Protein AF-A0AA36CEN3-F1 (afdb_monomer_lite)

Foldseek 3Di:
DD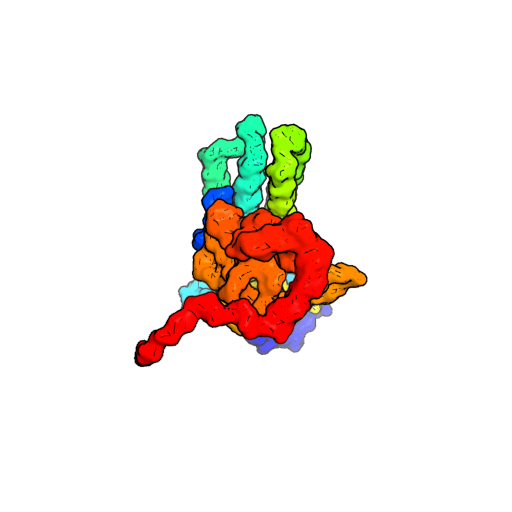DPPPADPLVDDPPPVVVVVLLVVLVVLLVVLLVLLVVLLVLLVPLPDPVCVVLSVLVSQLSVLLNVLLCLLSAVQVWAADPPFGKTFGPHPVVVVVDALLNSVLVNQLSVQLNLLSLLLSLLVLLLVLDDPPDPSNDDPVRNVVSSVCSNCVSCVLSVVLSCVFVVPPDDCPPDPSSPVVPPPRRIDTTDLVSVVSVLVSVVVSLVVSCCSNVVSLVSSVVSLVVCVVVDDPVVSVVSVLVSVLSCVLVVQLSCLLVQLSVVSVVCNVVVRPVPSVVNSVSSSSSSCSSSVSSVSVQCSDPSNVVVVVVVVCVVPVVCLPPQPQPPPVPDPDAQLDDWRKDRWADDPCPPLAAIWIFTPADFLAQQADPRRGGDDLCRDNVNHDNPQDPVNVVVVVVVCSRDGALPNGPHNVLSVVCVVDVVVSSVCGNVCRVCVPPPPPDDDDDDDD

Radius of gyration: 32.95 Å; chains: 1; bounding box: 64×77×94 Å

InterPro domains:
  IPR000608 Ubiquitin-conjugating (UBC), catalytic core domain [PF00179] (334-430)
  IPR000608 Ubiquitin-conjugating (UBC), catalytic core domain [PS50127] (292-439)
  IPR016135 Ubiquitin-conjugating enzyme/RWD-like [G3DSA:3.10.110.10] (309-437)
  IPR016135 Ubiquitin-conjugating enzyme/RWD-like [SSF54495] (343-434)
  IPR019422 7TM GPCR, serpentine receptor class h (Srh) [PF10318] (18-310)

pLDDT: mean 75.6, std 17.39, range [25.17, 95.94]

Organism: NCBI:txid96644

Structure (mmCIF, N/CA/C/O backbone):
data_AF-A0AA36CEN3-F1
#
_entry.id   AF-A0AA36CEN3-F1
#
loop_
_atom_site.group_PDB
_atom_site.id
_atom_site.type_symbol
_atom_site.label_atom_id
_atom_site.label_alt_id
_atom_site.label_comp_id
_atom_site.label_asym_id
_atom_site.label_entity_id
_atom_site.label_seq_id
_atom_site.pdbx_PDB_ins_code
_atom_site.Cartn_x
_atom_site.Cartn_y
_atom_site.Cartn_z
_atom_site.occupancy
_atom_site.B_iso_or_equiv
_atom_site.auth_seq_id
_atom_site.auth_comp_id
_atom_site.auth_asym_id
_atom_site.auth_atom_id
_atom_site.pdbx_PDB_model_num
ATOM 1 N N . MET A 1 1 ? 31.595 18.892 -24.403 1.00 33.47 1 MET A N 1
ATOM 2 C CA . MET A 1 1 ? 32.196 17.672 -24.980 1.00 33.47 1 MET A CA 1
ATOM 3 C C . MET A 1 1 ? 33.551 17.495 -24.324 1.00 33.47 1 MET A C 1
ATOM 5 O O . MET A 1 1 ? 34.504 18.131 -24.738 1.00 33.47 1 MET A O 1
ATOM 9 N N . SER A 1 2 ? 33.604 16.735 -23.237 1.00 27.00 2 SER A N 1
ATOM 10 C CA . SER A 1 2 ? 34.842 16.333 -22.568 1.00 27.00 2 SER A CA 1
ATOM 11 C C . SER A 1 2 ? 34.700 14.847 -22.271 1.00 27.00 2 SER A C 1
ATOM 13 O O . SER A 1 2 ? 33.670 14.415 -21.754 1.00 27.00 2 SER A O 1
ATOM 15 N N . ASP A 1 3 ? 35.695 14.106 -22.728 1.00 30.52 3 ASP A N 1
ATOM 16 C CA . ASP A 1 3 ? 35.814 12.659 -22.839 1.00 30.52 3 ASP A CA 1
ATOM 17 C C . ASP A 1 3 ? 35.112 11.812 -21.763 1.00 30.52 3 ASP A C 1
ATOM 19 O O . ASP A 1 3 ? 35.523 11.733 -20.608 1.00 30.52 3 ASP A O 1
ATOM 23 N N . PHE A 1 4 ? 34.079 11.083 -22.201 1.00 34.22 4 PHE A N 1
ATOM 24 C CA . PHE A 1 4 ? 33.414 9.997 -21.462 1.00 34.22 4 PHE A CA 1
ATOM 25 C C . PHE A 1 4 ? 34.224 8.682 -21.466 1.00 34.22 4 PHE A C 1
ATOM 27 O O . PHE A 1 4 ? 33.753 7.662 -20.966 1.00 34.22 4 PHE A O 1
ATOM 34 N N . SER A 1 5 ? 35.428 8.679 -22.045 1.00 29.22 5 SER A N 1
ATOM 35 C CA . SER A 1 5 ? 36.250 7.481 -22.255 1.00 29.22 5 SER A CA 1
ATOM 36 C C . SER A 1 5 ? 37.007 7.009 -21.010 1.00 29.22 5 SER A C 1
ATOM 38 O O . SER A 1 5 ? 37.522 5.897 -21.022 1.00 29.22 5 SER A O 1
ATOM 40 N N . PHE A 1 6 ? 37.055 7.799 -19.928 1.00 30.36 6 PHE A N 1
ATOM 41 C CA . PHE A 1 6 ? 37.910 7.493 -18.770 1.00 30.36 6 PHE A CA 1
ATOM 42 C C . PHE A 1 6 ? 37.199 6.837 -17.570 1.00 30.36 6 PHE A C 1
ATOM 44 O O . PHE A 1 6 ? 37.867 6.370 -16.654 1.00 30.36 6 PHE A O 1
ATOM 51 N N . PHE A 1 7 ? 35.861 6.766 -17.555 1.00 33.72 7 PHE A N 1
ATOM 52 C CA . PHE A 1 7 ? 35.100 6.237 -16.402 1.00 33.72 7 PHE A CA 1
ATOM 53 C C . PHE A 1 7 ? 34.253 4.993 -16.686 1.00 33.72 7 PHE A C 1
ATOM 55 O O . PHE A 1 7 ? 33.659 4.435 -15.764 1.00 33.72 7 PHE A O 1
ATOM 62 N N . VAL A 1 8 ? 34.207 4.528 -17.934 1.00 39.91 8 VAL A N 1
ATOM 63 C CA . VAL A 1 8 ? 33.538 3.274 -18.285 1.00 39.91 8 VAL A CA 1
ATOM 64 C C . VAL A 1 8 ? 34.618 2.296 -18.713 1.00 39.91 8 VAL A C 1
ATOM 66 O O . VAL A 1 8 ? 35.022 2.275 -19.873 1.00 39.91 8 VAL A O 1
ATOM 69 N N . ASP A 1 9 ? 35.109 1.507 -17.759 1.00 34.28 9 ASP A N 1
ATOM 70 C CA . ASP A 1 9 ? 35.864 0.299 -18.075 1.00 34.28 9 ASP A CA 1
ATOM 71 C C . ASP A 1 9 ? 34.932 -0.640 -18.858 1.00 34.28 9 ASP A C 1
ATOM 73 O O . ASP A 1 9 ? 34.107 -1.361 -18.301 1.00 34.28 9 ASP A O 1
ATOM 77 N N . THR A 1 10 ? 35.009 -0.535 -20.183 1.00 39.84 10 THR A N 1
ATOM 78 C CA . THR A 1 10 ? 34.204 -1.282 -21.158 1.00 39.84 10 THR A CA 1
ATOM 79 C C . THR A 1 10 ? 34.644 -2.743 -21.280 1.00 39.84 10 THR A C 1
ATOM 81 O O . THR A 1 10 ? 34.032 -3.489 -22.038 1.00 39.84 10 THR A O 1
ATOM 84 N N . SER A 1 11 ? 35.685 -3.156 -20.543 1.00 32.50 11 SER A N 1
ATOM 85 C CA . SER A 1 11 ? 36.233 -4.516 -20.575 1.00 32.50 11 SER A CA 1
ATOM 86 C C . SER A 1 11 ? 35.592 -5.472 -19.567 1.00 32.50 11 SER A C 1
ATOM 88 O O . SER A 1 11 ? 35.728 -6.687 -19.702 1.00 32.50 11 SER A O 1
ATOM 90 N N . ARG A 1 12 ? 34.855 -4.957 -18.574 1.00 39.56 12 ARG A N 1
ATOM 91 C CA . ARG A 1 12 ? 34.030 -5.804 -17.712 1.00 39.56 12 ARG A CA 1
ATOM 92 C C . ARG A 1 12 ? 32.726 -6.102 -18.432 1.00 39.56 12 ARG A C 1
ATOM 94 O O . ARG A 1 12 ? 31.812 -5.278 -18.427 1.00 39.56 12 ARG A O 1
ATOM 101 N N . GLU A 1 13 ? 32.649 -7.285 -19.037 1.00 40.41 13 GLU A N 1
ATOM 102 C CA . GLU A 1 13 ? 31.370 -7.919 -19.354 1.00 40.41 13 GLU A CA 1
ATOM 103 C C . GLU A 1 13 ? 30.464 -7.760 -18.130 1.00 40.41 13 GLU A C 1
ATOM 105 O O . GLU A 1 13 ? 30.827 -8.167 -17.024 1.00 40.41 13 GLU A O 1
ATOM 110 N N . ILE A 1 14 ? 29.319 -7.092 -18.297 1.00 47.69 14 ILE A N 1
ATOM 111 C CA . ILE A 1 14 ? 28.297 -7.071 -17.255 1.00 47.69 14 ILE A CA 1
ATOM 112 C C . ILE A 1 14 ? 27.886 -8.534 -17.114 1.00 47.69 14 ILE A C 1
ATOM 114 O O . ILE A 1 14 ? 27.324 -9.072 -18.071 1.00 47.69 14 ILE A O 1
ATOM 118 N N . PRO A 1 15 ? 28.186 -9.211 -15.992 1.00 42.22 15 PRO A N 1
ATOM 119 C CA . PRO A 1 15 ? 27.912 -10.625 -15.903 1.00 42.22 15 PRO A CA 1
ATOM 120 C C . PRO A 1 15 ? 26.395 -10.774 -15.828 1.00 42.22 15 PRO A C 1
ATOM 122 O O . PRO A 1 15 ? 25.764 -10.490 -14.807 1.00 42.22 15 PRO A O 1
ATOM 125 N N . LEU A 1 16 ? 25.798 -11.174 -16.949 1.00 47.75 16 LEU A N 1
ATOM 126 C CA . LEU A 1 16 ? 24.389 -11.549 -17.041 1.00 47.75 16 LEU A CA 1
ATOM 127 C C . LEU A 1 16 ? 24.075 -12.673 -16.033 1.00 47.75 16 LEU A C 1
ATOM 129 O O . LEU A 1 16 ? 22.982 -12.701 -15.467 1.00 47.75 16 LEU A O 1
ATOM 133 N N . ASP A 1 17 ? 25.068 -13.508 -15.711 1.00 43.34 17 ASP A N 1
ATOM 134 C CA . ASP A 1 17 ? 24.958 -14.633 -14.779 1.00 43.34 17 ASP A CA 1
ATOM 135 C C . ASP A 1 17 ? 24.689 -14.226 -13.323 1.00 43.34 17 ASP A C 1
ATOM 137 O O . ASP A 1 17 ? 23.867 -14.865 -12.666 1.00 43.34 17 ASP A O 1
ATOM 141 N N . THR A 1 18 ? 25.272 -13.134 -12.807 1.00 48.06 18 THR A N 1
ATOM 142 C CA . THR A 1 18 ? 25.023 -12.684 -11.418 1.00 48.06 18 THR A CA 1
ATOM 143 C C . THR A 1 18 ? 23.577 -12.217 -11.209 1.00 48.06 18 THR A C 1
ATOM 145 O O . THR A 1 18 ? 23.069 -12.222 -10.088 1.00 48.06 18 THR A O 1
ATOM 148 N N . ASN A 1 19 ? 22.888 -11.845 -12.292 1.00 54.88 19 ASN A N 1
ATOM 149 C CA . ASN A 1 19 ? 21.516 -11.339 -12.258 1.00 54.88 19 ASN A CA 1
ATOM 150 C C . ASN A 1 19 ? 20.460 -12.443 -12.409 1.00 54.88 19 ASN A C 1
ATOM 152 O O . ASN A 1 19 ? 19.323 -12.237 -11.993 1.00 54.88 19 ASN A O 1
ATOM 156 N N . SER A 1 20 ? 20.832 -13.633 -12.898 1.00 62.09 20 SER A N 1
ATOM 157 C CA . SER A 1 20 ? 19.944 -14.809 -12.911 1.00 62.09 20 SER A CA 1
ATOM 158 C C . SER A 1 20 ? 19.528 -15.230 -11.492 1.00 62.09 20 SER A C 1
ATOM 160 O O . SER A 1 20 ? 18.354 -15.506 -11.228 1.00 62.09 20 SER A O 1
ATOM 162 N N . GLY A 1 21 ? 20.475 -15.184 -10.548 1.00 72.25 21 GLY A N 1
ATOM 163 C CA . GLY A 1 21 ? 20.222 -15.439 -9.133 1.00 72.25 21 GLY A CA 1
ATOM 164 C C . GLY A 1 21 ? 19.334 -14.369 -8.498 1.00 72.25 21 GLY A C 1
ATOM 165 O O . GLY A 1 21 ? 18.399 -14.706 -7.780 1.00 72.25 21 GLY A O 1
ATOM 166 N N . MET A 1 22 ? 19.570 -13.088 -8.799 1.00 73.94 22 MET A N 1
ATOM 167 C CA . MET A 1 22 ? 18.757 -11.991 -8.259 1.00 73.94 22 MET A CA 1
ATOM 168 C C . MET A 1 22 ? 17.319 -12.020 -8.789 1.00 73.94 22 MET A C 1
ATOM 170 O O . MET A 1 22 ? 16.385 -11.872 -8.008 1.00 73.94 22 MET A O 1
ATOM 174 N N . PHE A 1 23 ? 17.129 -12.283 -10.084 1.00 78.12 23 PHE A N 1
ATOM 175 C CA . PHE A 1 23 ? 15.801 -12.469 -10.667 1.00 78.12 23 PHE A CA 1
ATOM 176 C C . PHE A 1 23 ? 15.058 -13.635 -10.000 1.00 78.12 23 PHE A C 1
ATOM 178 O O . PHE A 1 23 ? 13.926 -13.471 -9.556 1.00 78.12 23 PHE A O 1
ATOM 185 N N . SER A 1 24 ? 15.736 -14.772 -9.807 1.00 82.88 24 SER A N 1
ATOM 186 C CA . SER A 1 24 ? 15.166 -15.916 -9.082 1.00 82.88 24 SER A CA 1
ATOM 187 C C . SER A 1 24 ? 14.766 -15.544 -7.646 1.00 82.88 24 SER A C 1
ATOM 189 O O . SER A 1 24 ? 13.702 -15.934 -7.170 1.00 82.88 24 SER A O 1
ATOM 191 N N . VAL A 1 25 ? 15.594 -14.763 -6.940 1.00 85.88 25 VAL A N 1
ATOM 192 C CA . VAL A 1 25 ? 15.273 -14.257 -5.592 1.00 85.88 25 VAL A CA 1
ATOM 193 C C . VAL A 1 25 ? 14.034 -13.364 -5.623 1.00 85.88 25 VAL A C 1
ATOM 195 O O . VAL A 1 25 ? 13.157 -13.524 -4.777 1.00 85.88 25 VAL A O 1
ATOM 198 N N . MET A 1 26 ? 13.932 -12.455 -6.590 1.00 85.31 26 MET A N 1
ATOM 199 C CA . MET A 1 26 ? 12.775 -11.573 -6.745 1.00 85.31 26 MET A CA 1
ATOM 200 C C . MET A 1 26 ? 11.485 -12.338 -7.041 1.00 85.31 26 MET A C 1
ATOM 202 O O . MET A 1 26 ? 10.449 -12.015 -6.460 1.00 85.31 26 MET A O 1
ATOM 206 N N . GLU A 1 27 ? 11.535 -13.387 -7.863 1.00 87.31 27 GLU A N 1
ATOM 207 C CA . GLU A 1 27 ? 10.383 -14.259 -8.107 1.00 87.31 27 GLU A CA 1
ATOM 208 C C . GLU A 1 27 ? 9.927 -14.953 -6.819 1.00 87.31 27 GLU A C 1
ATOM 210 O O . GLU A 1 27 ? 8.749 -14.884 -6.465 1.00 87.31 27 GLU A O 1
ATOM 215 N N . TRP A 1 28 ? 10.853 -15.552 -6.063 1.00 89.81 28 TRP A N 1
ATOM 216 C CA . TRP A 1 28 ? 10.534 -16.179 -4.776 1.00 89.81 28 TRP A CA 1
ATOM 217 C C . TRP A 1 28 ? 9.959 -15.184 -3.772 1.00 89.81 28 TRP A C 1
ATOM 219 O O . TRP A 1 28 ? 8.963 -15.477 -3.108 1.00 89.81 28 TRP A O 1
ATOM 229 N N . VAL A 1 29 ? 10.549 -13.993 -3.681 1.00 90.06 29 VAL A N 1
ATOM 230 C CA . VAL A 1 29 ? 10.046 -12.916 -2.827 1.00 90.06 29 VAL A CA 1
ATOM 231 C C . VAL A 1 29 ? 8.650 -12.474 -3.252 1.00 90.06 29 VAL A C 1
ATOM 233 O O . VAL A 1 29 ? 7.791 -12.292 -2.393 1.00 90.06 29 VAL A O 1
ATOM 236 N N . THR A 1 30 ? 8.389 -12.377 -4.553 1.00 91.44 30 THR A N 1
ATOM 237 C CA . THR A 1 30 ? 7.067 -12.040 -5.090 1.00 91.44 30 THR A CA 1
ATOM 238 C C . THR A 1 30 ? 6.040 -13.113 -4.735 1.00 91.44 30 THR A C 1
ATOM 240 O O . THR A 1 30 ? 4.933 -12.784 -4.313 1.00 91.44 30 THR A O 1
ATOM 243 N N . VAL A 1 31 ? 6.400 -14.398 -4.829 1.00 92.50 31 VAL A N 1
ATOM 244 C CA . VAL A 1 31 ? 5.525 -15.520 -4.450 1.00 92.50 31 VAL A CA 1
ATOM 245 C C . VAL A 1 31 ? 5.211 -15.491 -2.954 1.00 92.50 31 VAL A C 1
ATOM 247 O O . VAL A 1 31 ? 4.043 -15.539 -2.567 1.00 92.50 31 VAL A O 1
ATOM 250 N N . VAL A 1 32 ? 6.230 -15.366 -2.101 1.00 92.88 32 VAL A N 1
ATOM 251 C CA . VAL A 1 32 ? 6.046 -15.281 -0.642 1.00 92.88 32 VAL A CA 1
ATOM 252 C C . VAL A 1 32 ? 5.227 -14.042 -0.275 1.00 92.88 32 VAL A C 1
ATOM 254 O O . VAL A 1 32 ? 4.276 -14.128 0.505 1.00 92.88 32 VAL A O 1
ATOM 257 N N . GLY A 1 33 ? 5.543 -12.898 -0.880 1.00 93.19 33 GLY A N 1
ATOM 258 C CA . GLY A 1 33 ? 4.812 -11.649 -0.707 1.00 93.19 33 GLY A CA 1
ATOM 259 C C . GLY A 1 33 ? 3.348 -11.771 -1.125 1.00 93.19 33 GLY A C 1
ATOM 260 O O . GLY A 1 33 ? 2.470 -11.306 -0.401 1.00 93.19 33 GLY A O 1
ATOM 261 N N . ALA A 1 34 ? 3.060 -12.468 -2.228 1.00 94.00 34 ALA A N 1
ATOM 262 C CA . ALA A 1 34 ? 1.701 -12.729 -2.684 1.00 94.00 34 ALA A CA 1
ATOM 263 C C . ALA A 1 34 ? 0.905 -13.573 -1.681 1.00 94.00 34 ALA A C 1
ATOM 265 O O . ALA A 1 34 ? -0.246 -13.241 -1.405 1.00 94.00 34 ALA A O 1
ATOM 266 N N . VAL A 1 35 ? 1.508 -14.604 -1.077 1.00 95.25 35 VAL A N 1
ATOM 267 C CA . VAL A 1 35 ? 0.858 -15.402 -0.020 1.00 95.25 35 VAL A CA 1
ATOM 268 C C . VAL A 1 35 ? 0.487 -14.519 1.176 1.00 95.25 35 VAL A C 1
ATOM 270 O O . VAL A 1 35 ? -0.661 -14.539 1.624 1.00 95.25 35 VAL A O 1
ATOM 273 N N . VAL A 1 36 ? 1.424 -13.691 1.652 1.00 94.38 36 VAL A N 1
ATOM 274 C CA . VAL A 1 36 ? 1.187 -12.760 2.770 1.00 94.38 36 VAL A CA 1
ATOM 275 C C . VAL A 1 36 ? 0.093 -11.745 2.427 1.00 94.38 36 VAL A C 1
ATOM 277 O O . VAL A 1 36 ? -0.817 -11.522 3.226 1.00 94.38 36 VAL A O 1
ATOM 280 N N . ASN A 1 37 ? 0.147 -11.152 1.235 1.00 94.12 37 ASN A N 1
ATOM 281 C CA . ASN A 1 37 ? -0.814 -10.154 0.769 1.00 94.12 37 ASN A CA 1
ATOM 282 C C . ASN A 1 37 ? -2.217 -10.743 0.560 1.00 94.12 37 ASN A C 1
ATOM 284 O O . ASN A 1 37 ? -3.200 -10.110 0.943 1.00 94.12 37 ASN A O 1
ATOM 288 N N . LEU A 1 38 ? -2.333 -11.958 0.013 1.00 95.94 38 LEU A N 1
ATOM 289 C CA . LEU A 1 38 ? -3.610 -12.660 -0.154 1.00 95.94 38 LEU A CA 1
ATOM 290 C C . LEU A 1 38 ? -4.229 -13.030 1.194 1.00 95.94 38 LEU A C 1
ATOM 292 O O . LEU A 1 38 ? -5.417 -12.781 1.407 1.00 95.94 38 LEU A O 1
ATOM 296 N N . PHE A 1 39 ? -3.426 -13.559 2.121 1.00 95.12 39 PHE A N 1
ATOM 297 C CA . PHE A 1 39 ? -3.878 -13.819 3.486 1.00 95.12 39 PHE A CA 1
ATOM 298 C C . PHE A 1 39 ? -4.332 -12.524 4.166 1.00 95.12 39 PHE A C 1
ATOM 300 O O . PHE A 1 39 ? -5.433 -12.451 4.709 1.00 95.12 39 PHE A O 1
ATOM 307 N N . GLY A 1 40 ? -3.534 -11.459 4.079 1.00 94.75 40 GLY A N 1
ATOM 308 C CA . GLY A 1 40 ? -3.898 -10.170 4.650 1.00 94.75 40 GLY A CA 1
ATOM 309 C C . GLY A 1 40 ? -5.168 -9.579 4.045 1.00 94.75 40 GLY A C 1
ATOM 310 O O . GLY A 1 40 ? -6.020 -9.082 4.782 1.00 94.75 40 GLY A O 1
ATOM 311 N N . LEU A 1 41 ? -5.340 -9.676 2.724 1.00 95.75 41 LEU A N 1
ATOM 312 C CA . LEU A 1 41 ? -6.558 -9.262 2.034 1.00 95.75 41 LEU A CA 1
ATOM 313 C C . LEU A 1 41 ? -7.770 -10.065 2.519 1.00 95.75 41 LEU A C 1
ATOM 315 O O . LEU A 1 41 ? -8.803 -9.465 2.811 1.00 95.75 41 LEU A O 1
ATOM 319 N N . PHE A 1 42 ? -7.639 -11.385 2.666 1.00 95.56 42 PHE A N 1
ATOM 320 C CA . PHE A 1 42 ? -8.678 -12.237 3.244 1.00 95.56 42 PHE A CA 1
ATOM 321 C C . PHE A 1 42 ? -9.068 -11.754 4.650 1.00 95.56 42 PHE A C 1
ATOM 323 O O . PHE A 1 42 ? -10.240 -11.466 4.906 1.00 95.56 42 PHE A O 1
ATOM 330 N N . VAL A 1 43 ? -8.095 -11.561 5.546 1.00 94.56 43 VAL A N 1
ATOM 331 C CA . VAL A 1 43 ? -8.370 -11.075 6.906 1.00 94.56 43 VAL A CA 1
ATOM 332 C C . VAL A 1 43 ? -9.074 -9.718 6.869 1.00 94.56 43 VAL A C 1
ATOM 334 O O . VAL A 1 43 ? -10.084 -9.529 7.543 1.00 94.56 43 VAL A O 1
ATOM 337 N N . ILE A 1 44 ? -8.604 -8.779 6.048 1.00 94.06 44 ILE A N 1
ATOM 338 C CA . ILE A 1 44 ? -9.191 -7.438 5.960 1.00 94.06 44 ILE A CA 1
ATOM 339 C C . ILE A 1 44 ? -10.624 -7.499 5.420 1.00 94.06 44 ILE A C 1
ATOM 341 O O . ILE A 1 44 ? -11.512 -6.875 6.000 1.00 94.06 44 ILE A O 1
ATOM 345 N N . VAL A 1 45 ? -10.884 -8.242 4.347 1.00 93.88 45 VAL A N 1
ATOM 346 C CA . VAL A 1 45 ? -12.215 -8.303 3.723 1.00 93.88 45 VAL A CA 1
ATOM 347 C C . VAL A 1 45 ? -13.244 -8.923 4.667 1.00 93.88 45 VAL A C 1
ATOM 349 O O . VAL A 1 45 ? -14.342 -8.380 4.808 1.00 93.88 45 VAL A O 1
ATOM 352 N N . PHE A 1 46 ? -12.887 -10.016 5.343 1.00 90.62 46 PHE A N 1
ATOM 353 C CA . PHE A 1 46 ? -13.838 -10.790 6.143 1.00 90.62 46 PHE A CA 1
ATOM 354 C C . PHE A 1 46 ? -13.909 -10.368 7.618 1.00 90.62 46 PHE A C 1
ATOM 356 O O . PHE A 1 46 ? -14.968 -10.500 8.227 1.00 90.62 46 PHE A O 1
ATOM 363 N N . HIS A 1 47 ? -12.844 -9.788 8.183 1.00 91.06 47 HIS A N 1
ATOM 364 C CA . HIS A 1 47 ? -12.767 -9.435 9.611 1.00 91.06 47 HIS A CA 1
ATOM 365 C C . HIS A 1 47 ? -12.764 -7.921 9.880 1.00 91.06 47 HIS A C 1
ATOM 367 O O . HIS A 1 47 ? -12.534 -7.479 11.009 1.00 91.06 47 HIS A O 1
ATOM 373 N N . THR A 1 48 ? -13.059 -7.086 8.876 1.00 90.81 48 THR A N 1
ATOM 374 C CA . THR A 1 48 ? -13.314 -5.652 9.098 1.00 90.81 48 THR A CA 1
ATOM 375 C C . THR A 1 48 ? -14.641 -5.447 9.844 1.00 90.81 48 THR A C 1
ATOM 377 O O . THR A 1 48 ? -15.703 -5.745 9.291 1.00 90.81 48 THR A O 1
ATOM 380 N N . PRO A 1 49 ? -14.647 -4.828 11.042 1.00 87.06 49 PRO A N 1
ATOM 381 C CA . PRO A 1 49 ? -15.886 -4.553 11.757 1.00 87.06 49 PRO A CA 1
ATOM 382 C C . PRO A 1 49 ? -16.663 -3.384 11.136 1.00 87.06 49 PRO A C 1
ATOM 384 O O . PRO A 1 49 ? -16.094 -2.448 10.560 1.00 87.06 49 PRO A O 1
ATOM 387 N N . SER A 1 50 ? -17.984 -3.376 11.341 1.00 85.56 50 SER A N 1
ATOM 388 C CA . SER A 1 50 ? -18.900 -2.350 10.813 1.00 85.56 50 SER A CA 1
ATOM 389 C C . SER A 1 50 ? -18.495 -0.914 11.172 1.00 85.56 50 SER A C 1
ATOM 391 O O . SER A 1 50 ? -18.701 -0.002 10.373 1.00 85.56 50 SER A O 1
ATOM 393 N N . SER A 1 51 ? -17.848 -0.709 12.325 1.00 80.12 51 SER A N 1
ATOM 394 C CA . SER A 1 51 ? -17.379 0.601 12.804 1.00 80.12 51 SER A CA 1
ATOM 395 C C . SER A 1 51 ? -16.313 1.256 11.917 1.00 80.12 51 SER A C 1
ATOM 397 O O . SER A 1 51 ? -16.137 2.473 11.963 1.00 80.12 51 SER A O 1
ATOM 399 N N . MET A 1 52 ? -15.600 0.479 11.096 1.00 84.88 52 MET A N 1
ATOM 400 C CA . MET A 1 52 ? -14.573 0.985 10.181 1.00 84.88 52 MET A CA 1
ATOM 401 C C . MET A 1 52 ? -14.779 0.532 8.735 1.00 84.88 52 MET A C 1
ATOM 403 O O . MET A 1 52 ? -13.850 0.636 7.941 1.00 84.88 52 MET A O 1
ATOM 407 N N . LYS A 1 53 ? -15.989 0.097 8.365 1.00 85.62 53 LYS A N 1
ATOM 408 C CA . LYS A 1 53 ? -16.293 -0.498 7.052 1.00 85.62 53 LYS A CA 1
ATOM 409 C C . LYS A 1 53 ? -15.846 0.359 5.863 1.00 85.62 53 LYS A C 1
ATOM 411 O O . LYS A 1 53 ? -15.252 -0.159 4.924 1.00 85.62 53 LYS A O 1
ATOM 416 N N . THR A 1 54 ? -16.063 1.675 5.910 1.00 87.00 54 THR A N 1
ATOM 417 C CA . THR A 1 54 ? -15.619 2.599 4.846 1.00 87.00 54 THR A CA 1
ATOM 418 C C . THR A 1 54 ? -14.102 2.606 4.684 1.00 87.00 54 THR A C 1
ATOM 420 O O . THR A 1 54 ? -13.596 2.569 3.568 1.00 87.00 54 THR A O 1
ATOM 423 N N . TYR A 1 55 ? -13.373 2.621 5.798 1.00 87.56 55 TYR A N 1
ATOM 424 C CA . TYR A 1 55 ? -11.919 2.556 5.768 1.00 87.56 55 TYR A CA 1
ATOM 425 C C . TYR A 1 55 ? -11.416 1.164 5.388 1.00 87.56 55 TYR A C 1
ATOM 427 O O . TYR A 1 55 ? -10.466 1.069 4.628 1.00 87.56 55 TYR A O 1
ATOM 435 N N . GLY A 1 56 ? -12.067 0.097 5.856 1.00 90.50 56 GLY A N 1
ATOM 436 C CA . GLY A 1 56 ? -11.733 -1.272 5.469 1.00 90.50 56 GLY A CA 1
ATOM 437 C C . GLY A 1 56 ? -11.875 -1.505 3.966 1.00 90.50 56 GLY A C 1
ATOM 438 O O . GLY A 1 56 ? -11.029 -2.170 3.386 1.00 90.50 56 GLY A O 1
ATOM 439 N N . ARG A 1 57 ? -12.854 -0.875 3.298 1.00 90.88 57 ARG A N 1
ATOM 440 C CA . ARG A 1 57 ? -12.951 -0.879 1.825 1.00 90.88 57 ARG A CA 1
ATOM 441 C C . ARG A 1 57 ? -11.761 -0.191 1.157 1.00 90.88 57 ARG A C 1
ATOM 443 O O . ARG A 1 57 ? -11.189 -0.756 0.234 1.00 90.88 57 ARG A O 1
ATOM 450 N N . ALA A 1 58 ? -11.381 1.000 1.626 1.00 90.44 58 ALA A N 1
ATOM 451 C CA . ALA A 1 58 ? -10.217 1.716 1.096 1.00 90.44 58 ALA A CA 1
ATOM 452 C C . ALA A 1 58 ? -8.917 0.924 1.321 1.00 90.44 58 ALA A C 1
ATOM 454 O O . ALA A 1 58 ? -8.096 0.816 0.419 1.00 90.44 58 ALA A O 1
ATOM 455 N N . LEU A 1 59 ? -8.781 0.311 2.499 1.00 90.69 59 LEU A N 1
ATOM 456 C CA . LEU A 1 59 ? -7.670 -0.567 2.845 1.00 90.69 59 LEU A CA 1
ATOM 457 C C . LEU A 1 59 ? -7.643 -1.828 1.967 1.00 90.69 59 LEU A C 1
ATOM 459 O O . LEU A 1 59 ? -6.585 -2.198 1.485 1.00 90.69 59 LEU A O 1
ATOM 463 N N . SER A 1 60 ? -8.794 -2.455 1.708 1.00 93.38 60 SER A N 1
ATOM 464 C CA . SER A 1 60 ? -8.887 -3.624 0.817 1.00 93.38 60 SER A CA 1
ATOM 465 C C . SER A 1 60 ? -8.474 -3.265 -0.610 1.00 93.38 60 SER A C 1
ATOM 467 O O . SER A 1 60 ? -7.705 -3.992 -1.225 1.00 93.38 60 SER A O 1
ATOM 469 N N . ALA A 1 61 ? -8.944 -2.122 -1.123 1.00 93.12 61 ALA A N 1
ATOM 470 C CA . ALA A 1 61 ? -8.565 -1.634 -2.448 1.00 93.12 61 ALA A CA 1
ATOM 471 C C . ALA A 1 61 ? -7.054 -1.375 -2.547 1.00 93.12 61 ALA A C 1
ATOM 473 O O . ALA A 1 61 ? -6.430 -1.788 -3.521 1.00 93.12 61 ALA A O 1
ATOM 474 N N . TYR A 1 62 ? -6.463 -0.754 -1.519 1.00 91.88 62 TYR A N 1
ATOM 475 C CA . TYR A 1 62 ? -5.013 -0.590 -1.418 1.00 91.88 62 TYR A CA 1
ATOM 476 C C . TYR A 1 62 ? -4.283 -1.935 -1.476 1.00 91.88 62 TYR A C 1
ATOM 478 O O . TYR A 1 62 ? -3.361 -2.068 -2.271 1.00 91.88 62 TYR A O 1
ATOM 486 N N . GLN A 1 63 ? -4.729 -2.945 -0.722 1.00 92.38 63 GLN A N 1
ATOM 487 C CA . GLN A 1 63 ? -4.076 -4.257 -0.736 1.00 92.38 63 GLN A CA 1
ATOM 488 C C . GLN A 1 63 ? -4.189 -4.984 -2.075 1.00 92.38 63 GLN A C 1
ATOM 490 O O . GLN A 1 63 ? -3.232 -5.623 -2.497 1.00 92.38 63 GLN A O 1
ATOM 495 N N . VAL A 1 64 ? -5.322 -4.861 -2.772 1.00 94.44 64 VAL A N 1
ATOM 496 C CA . VAL A 1 64 ? -5.476 -5.434 -4.118 1.00 94.44 64 VAL A CA 1
ATOM 497 C C . VAL A 1 64 ? -4.493 -4.792 -5.091 1.00 94.44 64 VAL A C 1
ATOM 499 O O . VAL A 1 64 ? -3.768 -5.502 -5.780 1.00 94.44 64 VAL A O 1
ATOM 502 N N . ILE A 1 65 ? -4.433 -3.458 -5.137 1.00 93.38 65 ILE A N 1
ATOM 503 C CA . ILE A 1 65 ? -3.496 -2.768 -6.031 1.00 93.38 65 ILE A CA 1
ATOM 504 C C . ILE A 1 65 ? -2.049 -3.045 -5.627 1.00 93.38 65 ILE A C 1
ATOM 506 O O . ILE A 1 65 ? -1.222 -3.242 -6.507 1.00 93.38 65 ILE A O 1
ATOM 510 N N . SER A 1 66 ? -1.748 -3.107 -4.330 1.00 90.81 66 SER A N 1
ATOM 511 C CA . SER A 1 66 ? -0.412 -3.431 -3.830 1.00 90.81 66 SER A CA 1
ATOM 512 C C . SER A 1 66 ? 0.043 -4.820 -4.260 1.00 90.81 66 SER A C 1
ATOM 514 O O . SER A 1 66 ? 1.137 -4.954 -4.789 1.00 90.81 66 SER A O 1
ATOM 516 N N . LEU A 1 67 ? -0.820 -5.831 -4.125 1.00 92.88 67 LEU A N 1
ATOM 517 C CA . LEU A 1 67 ? -0.550 -7.187 -4.600 1.00 92.88 67 LEU A CA 1
ATOM 518 C C . LEU A 1 67 ? -0.282 -7.217 -6.112 1.00 92.88 67 LEU A C 1
ATOM 520 O O . LEU A 1 67 ? 0.649 -7.881 -6.564 1.00 92.88 67 LEU A O 1
ATOM 524 N N . LEU A 1 68 ? -1.097 -6.504 -6.895 1.00 92.62 68 LEU A N 1
ATOM 525 C CA . LEU A 1 68 ? -0.925 -6.436 -8.345 1.00 92.62 68 LEU A CA 1
ATOM 526 C C . LEU A 1 68 ? 0.354 -5.688 -8.735 1.00 92.62 68 LEU A C 1
ATOM 528 O O . LEU A 1 68 ? 1.031 -6.109 -9.667 1.00 92.62 68 LEU A O 1
ATOM 532 N N . ALA A 1 69 ? 0.702 -4.616 -8.024 1.00 90.75 69 ALA A N 1
ATOM 533 C CA . ALA A 1 69 ? 1.928 -3.858 -8.243 1.00 90.75 69 ALA A CA 1
ATOM 534 C C . ALA A 1 69 ? 3.177 -4.680 -7.889 1.00 90.75 69 ALA A C 1
ATOM 536 O O . ALA A 1 69 ? 4.114 -4.698 -8.681 1.00 90.75 69 ALA A O 1
ATOM 537 N N . ASP A 1 70 ? 3.170 -5.404 -6.764 1.00 90.62 70 ASP A N 1
ATOM 538 C CA . ASP A 1 70 ? 4.259 -6.308 -6.364 1.00 90.62 70 ASP A CA 1
ATOM 539 C C . ASP A 1 70 ? 4.458 -7.407 -7.417 1.00 90.62 70 ASP A C 1
ATOM 541 O O . ASP A 1 70 ? 5.571 -7.619 -7.891 1.00 90.62 70 ASP A O 1
ATOM 545 N N . GLY A 1 71 ? 3.368 -8.056 -7.849 1.00 91.44 71 GLY A N 1
ATOM 546 C CA . GLY A 1 71 ? 3.409 -9.078 -8.899 1.00 91.44 71 GLY A CA 1
ATOM 547 C C . GLY A 1 71 ? 3.894 -8.534 -10.244 1.00 91.44 71 GLY A C 1
ATOM 548 O O . GLY A 1 71 ? 4.692 -9.174 -10.932 1.00 91.44 71 GLY A O 1
ATOM 549 N N . LEU A 1 72 ? 3.444 -7.329 -10.604 1.00 91.06 72 LEU A N 1
ATOM 550 C CA . LEU A 1 72 ? 3.862 -6.646 -11.820 1.00 91.06 72 LEU A CA 1
ATOM 551 C C . LEU A 1 72 ? 5.350 -6.297 -11.774 1.00 91.06 72 LEU A C 1
ATOM 553 O O . LEU A 1 72 ? 6.058 -6.601 -12.722 1.00 91.06 72 LEU A O 1
ATOM 557 N N . VAL A 1 73 ? 5.842 -5.680 -10.702 1.00 88.25 73 VAL A N 1
ATOM 558 C CA . VAL A 1 73 ? 7.241 -5.239 -10.613 1.00 88.25 73 VAL A CA 1
ATOM 559 C C . VAL A 1 73 ? 8.182 -6.422 -10.411 1.00 88.25 73 VAL A C 1
ATOM 561 O O . VAL A 1 73 ? 9.167 -6.514 -11.129 1.00 88.25 73 VAL A O 1
ATOM 564 N N . GLY A 1 74 ? 7.881 -7.332 -9.485 1.00 88.38 74 GLY A N 1
ATOM 565 C CA . GLY A 1 74 ? 8.803 -8.394 -9.077 1.00 88.38 74 GLY A CA 1
ATOM 566 C C . GLY A 1 74 ? 8.834 -9.630 -9.980 1.00 88.38 74 GLY A C 1
ATOM 567 O O . GLY A 1 74 ? 9.781 -10.405 -9.898 1.00 88.38 74 GLY A O 1
ATOM 568 N N . SER A 1 75 ? 7.836 -9.823 -10.850 1.00 89.12 75 SER A N 1
ATOM 569 C CA . SER A 1 75 ? 7.772 -10.998 -11.739 1.00 89.12 75 SER A CA 1
ATOM 570 C C . SER A 1 75 ? 7.266 -10.690 -13.153 1.00 89.12 75 SER A C 1
ATOM 572 O O . SER A 1 75 ? 7.778 -11.252 -14.118 1.00 89.12 75 SER A O 1
ATOM 574 N N . GLY A 1 76 ? 6.276 -9.805 -13.312 1.00 89.88 76 GLY A N 1
ATOM 575 C CA . GLY A 1 76 ? 5.685 -9.493 -14.620 1.00 89.88 76 GLY A CA 1
ATOM 576 C C . GLY A 1 76 ? 6.616 -8.712 -15.549 1.00 89.88 76 GLY A C 1
ATOM 577 O O . GLY A 1 76 ? 6.968 -9.192 -16.625 1.00 89.88 76 GLY A O 1
ATOM 578 N N . LEU A 1 77 ? 6.999 -7.511 -15.117 1.00 89.06 77 LEU A N 1
ATOM 579 C CA . LEU A 1 77 ? 7.965 -6.620 -15.753 1.00 89.06 77 LEU A CA 1
ATOM 580 C C . LEU A 1 77 ? 9.391 -7.048 -15.393 1.00 89.06 77 LEU A C 1
ATOM 582 O O . LEU A 1 77 ? 10.196 -7.241 -16.305 1.00 89.06 77 LEU A O 1
ATOM 586 N N . ALA A 1 78 ? 9.681 -7.182 -14.088 1.00 86.56 78 ALA A N 1
ATOM 587 C CA . ALA A 1 78 ? 11.017 -7.423 -13.529 1.00 86.56 78 ALA A CA 1
ATOM 588 C C . ALA A 1 78 ? 12.086 -6.595 -14.264 1.00 86.56 78 ALA A C 1
ATOM 590 O O . ALA A 1 78 ? 12.816 -7.116 -15.116 1.00 86.56 78 ALA A O 1
ATOM 591 N N . PRO A 1 79 ? 12.062 -5.262 -14.088 1.00 84.19 79 PRO A N 1
ATOM 592 C CA . PRO A 1 79 ? 12.861 -4.362 -14.898 1.00 84.19 79 PRO A CA 1
ATOM 593 C C . PRO A 1 79 ? 14.346 -4.481 -14.556 1.00 84.19 79 PRO A C 1
ATOM 595 O O . PRO A 1 79 ? 14.815 -3.950 -13.557 1.00 84.19 79 PRO A O 1
ATOM 598 N N . TYR A 1 80 ? 15.130 -5.040 -15.471 1.00 80.00 80 TYR A N 1
ATOM 599 C CA . TYR A 1 80 ? 16.579 -4.965 -15.371 1.00 80.00 80 TYR A CA 1
ATOM 600 C C . TYR A 1 80 ? 17.057 -3.574 -15.804 1.00 80.00 80 TYR A C 1
ATOM 602 O O . TYR A 1 80 ? 17.202 -3.284 -16.997 1.00 80.00 80 TYR A O 1
ATOM 610 N N . LEU A 1 81 ? 17.249 -2.694 -14.820 1.00 78.94 81 LEU A N 1
ATOM 611 C CA . LEU A 1 81 ? 17.665 -1.309 -15.026 1.00 78.94 81 LEU A CA 1
ATOM 612 C C . LEU A 1 81 ? 19.185 -1.200 -15.164 1.00 78.94 81 LEU A C 1
ATOM 614 O O . LEU A 1 81 ? 19.954 -1.652 -14.316 1.00 78.94 81 LEU A O 1
ATOM 618 N N . ILE A 1 82 ? 19.615 -0.514 -16.215 1.00 73.69 82 ILE A N 1
ATOM 619 C CA . ILE A 1 82 ? 21.006 -0.166 -16.472 1.00 73.69 82 ILE A CA 1
ATOM 620 C C . ILE A 1 82 ? 21.145 1.315 -16.119 1.00 73.69 82 ILE A C 1
ATOM 622 O O . ILE A 1 82 ? 20.377 2.137 -16.595 1.00 73.69 82 ILE A O 1
ATOM 626 N N . PHE A 1 83 ? 22.098 1.669 -15.262 1.00 69.25 83 PHE A N 1
ATOM 627 C CA . PHE A 1 83 ? 22.432 3.054 -14.907 1.00 69.25 83 PHE A CA 1
ATOM 628 C C . PHE A 1 83 ? 23.938 3.272 -15.109 1.00 69.25 83 PHE A C 1
ATOM 630 O O . PHE A 1 83 ? 24.691 2.298 -15.113 1.00 69.25 83 PHE A O 1
ATOM 637 N N . PRO A 1 84 ? 24.422 4.518 -15.293 1.00 63.81 84 PRO A N 1
ATOM 638 C CA . PRO A 1 84 ? 23.740 5.811 -15.121 1.00 63.81 84 PRO A CA 1
ATOM 639 C C . PRO A 1 84 ? 22.940 6.301 -16.336 1.00 63.81 84 PRO A C 1
ATOM 641 O O . PRO A 1 84 ? 22.367 7.394 -16.289 1.00 63.81 84 PRO A O 1
ATOM 644 N N . VAL A 1 85 ? 22.929 5.536 -17.426 1.00 68.56 85 VAL A N 1
ATOM 645 C CA . VAL A 1 85 ? 22.153 5.863 -18.621 1.00 68.56 85 VAL A CA 1
ATOM 646 C C . VAL A 1 85 ? 20.746 5.301 -18.456 1.00 68.56 85 VAL A C 1
ATOM 648 O O . VAL A 1 85 ? 20.637 4.089 -18.365 1.00 68.56 85 VAL A O 1
ATOM 651 N N . PRO A 1 86 ? 19.687 6.121 -18.419 1.00 73.62 86 PRO A N 1
ATOM 652 C CA . PRO A 1 86 ? 18.346 5.650 -18.100 1.00 73.62 86 PRO A CA 1
ATOM 653 C C . PRO A 1 86 ? 17.890 4.649 -19.166 1.00 73.62 86 PRO A C 1
ATOM 655 O O . PRO A 1 86 ? 17.628 5.019 -20.302 1.00 73.62 86 PRO A O 1
ATOM 658 N N . GLY A 1 87 ? 17.814 3.369 -18.827 1.00 77.25 87 GLY A N 1
ATOM 659 C CA . GLY A 1 87 ? 17.441 2.321 -19.769 1.00 77.25 87 GLY A CA 1
ATOM 660 C C . GLY A 1 87 ? 17.417 0.959 -19.100 1.00 77.25 87 GLY A C 1
ATOM 661 O O . GLY A 1 87 ? 17.819 0.810 -17.949 1.00 77.25 87 GLY A O 1
ATOM 662 N N . GLY A 1 88 ? 16.927 -0.043 -19.811 1.00 80.94 88 GLY A N 1
ATOM 663 C CA . GLY A 1 88 ? 16.829 -1.386 -19.267 1.00 80.94 88 GLY A CA 1
ATOM 664 C C . GLY A 1 88 ? 16.123 -2.351 -20.196 1.00 80.94 88 GLY A C 1
ATOM 665 O O . GLY A 1 88 ? 15.755 -2.013 -21.323 1.00 80.94 88 GLY A O 1
ATOM 666 N N . LEU A 1 89 ? 15.932 -3.569 -19.707 1.00 80.56 89 LEU A N 1
ATOM 667 C CA . LEU A 1 89 ? 15.131 -4.579 -20.383 1.00 80.56 89 LEU A CA 1
ATOM 668 C C . LEU A 1 89 ? 14.171 -5.253 -19.391 1.00 80.56 89 LEU A C 1
ATOM 670 O O . LEU A 1 89 ? 14.556 -5.525 -18.255 1.00 80.56 89 LEU A O 1
ATOM 674 N N . PRO A 1 90 ? 12.927 -5.537 -19.799 1.00 86.62 90 PRO A N 1
ATOM 675 C CA . PRO A 1 90 ? 12.030 -6.361 -19.009 1.00 86.62 90 PRO A CA 1
ATOM 676 C C . PRO A 1 90 ? 12.448 -7.827 -19.137 1.00 86.62 90 PRO A C 1
ATOM 678 O O . PRO A 1 90 ? 12.531 -8.359 -20.252 1.00 86.62 90 PRO A O 1
ATOM 681 N N . VAL A 1 91 ? 12.715 -8.486 -18.008 1.00 84.69 91 VAL A N 1
ATOM 682 C CA . VAL A 1 91 ? 13.049 -9.922 -17.989 1.00 84.69 91 VAL A CA 1
ATOM 683 C C . VAL A 1 91 ? 11.882 -10.807 -17.545 1.00 84.69 91 VAL A C 1
ATOM 685 O O . VAL A 1 91 ? 11.921 -12.013 -17.780 1.00 84.69 91 VAL A O 1
ATOM 688 N N . GLY A 1 92 ? 10.823 -10.214 -16.991 1.00 87.12 92 GLY A N 1
ATOM 689 C CA . GLY A 1 92 ? 9.667 -10.926 -16.450 1.00 87.12 92 GLY A CA 1
ATOM 690 C C . GLY A 1 92 ? 8.763 -11.588 -17.494 1.00 87.12 92 GLY A C 1
ATOM 691 O O . GLY A 1 92 ? 8.952 -11.449 -18.695 1.00 87.12 92 GLY A O 1
ATOM 692 N N . TRP A 1 93 ? 7.742 -12.329 -17.072 1.00 87.06 93 TRP A N 1
ATOM 693 C CA . TRP A 1 93 ? 6.944 -13.165 -17.985 1.00 87.06 93 TRP A CA 1
ATOM 694 C C . TRP A 1 93 ? 6.076 -12.383 -18.990 1.00 87.06 93 TRP A C 1
ATOM 696 O O . TRP A 1 93 ? 5.639 -12.955 -19.989 1.00 87.06 93 TRP A O 1
ATOM 706 N N . MET A 1 94 ? 5.822 -11.084 -18.788 1.00 89.06 94 MET A N 1
ATOM 707 C CA . MET A 1 94 ? 4.897 -10.314 -19.636 1.00 89.06 94 MET A CA 1
ATOM 708 C C . MET A 1 94 ? 5.338 -10.226 -21.099 1.00 89.06 94 MET A C 1
ATOM 710 O O . MET A 1 94 ? 4.492 -10.193 -21.995 1.00 89.06 94 MET A O 1
ATOM 714 N N . TRP A 1 95 ? 6.644 -10.257 -21.381 1.00 81.81 95 TRP A N 1
ATOM 715 C CA . TRP A 1 95 ? 7.120 -10.254 -22.768 1.00 81.81 95 TRP A CA 1
ATOM 716 C C . TRP A 1 95 ? 6.696 -11.515 -23.534 1.00 81.81 95 TRP A C 1
ATOM 718 O O . TRP A 1 95 ? 6.554 -11.456 -24.754 1.00 81.81 95 TRP A O 1
ATOM 728 N N . GLN A 1 96 ? 6.464 -12.641 -22.846 1.00 85.12 96 GLN A N 1
ATOM 729 C CA . GLN A 1 96 ? 6.053 -13.906 -23.473 1.00 85.12 96 GLN A CA 1
ATOM 730 C C . GLN A 1 96 ? 4.671 -13.789 -24.129 1.00 85.12 96 GLN A C 1
ATOM 732 O O . GLN A 1 96 ? 4.369 -14.510 -25.075 1.00 85.12 96 GLN A O 1
ATOM 737 N N . PHE A 1 97 ? 3.864 -12.828 -23.675 1.00 88.38 97 PHE A N 1
ATOM 738 C CA . PHE A 1 97 ? 2.557 -12.496 -24.240 1.00 88.38 97 PHE A CA 1
ATOM 739 C C . PHE A 1 97 ? 2.627 -11.450 -25.366 1.00 88.38 97 PHE A C 1
ATOM 741 O O . PHE A 1 97 ? 1.594 -10.962 -25.817 1.00 88.38 97 PHE A O 1
ATOM 748 N N . GLY A 1 98 ? 3.828 -11.073 -25.820 1.00 85.38 98 GLY A N 1
ATOM 749 C CA . GLY A 1 98 ? 4.017 -10.082 -26.884 1.00 85.38 98 GLY A CA 1
ATOM 750 C C . GLY A 1 98 ? 3.809 -8.629 -26.440 1.00 85.38 98 GLY A C 1
ATOM 751 O O . GLY A 1 98 ? 3.674 -7.746 -27.286 1.00 85.38 98 GLY A O 1
ATOM 752 N N . LEU A 1 99 ? 3.785 -8.357 -25.130 1.00 89.88 99 LEU A N 1
ATOM 753 C CA . LEU A 1 99 ? 3.673 -6.998 -24.592 1.00 89.88 99 LEU A CA 1
ATOM 754 C C . LEU A 1 99 ? 4.959 -6.208 -24.863 1.00 89.88 99 LEU A C 1
ATOM 756 O O . LEU A 1 99 ? 6.049 -6.624 -24.461 1.00 89.88 99 LEU A O 1
ATOM 760 N N . THR A 1 100 ? 4.828 -5.042 -25.496 1.00 88.81 100 THR A N 1
ATOM 761 C CA . THR A 1 100 ? 5.964 -4.157 -25.786 1.00 88.81 100 THR A CA 1
ATOM 762 C C . THR A 1 100 ? 6.594 -3.620 -24.500 1.00 88.81 100 THR A C 1
ATOM 764 O O . THR A 1 100 ? 5.898 -3.375 -23.511 1.00 88.81 100 THR A O 1
ATOM 767 N N . THR A 1 101 ? 7.913 -3.403 -24.500 1.00 84.75 101 THR A N 1
ATOM 768 C CA . THR A 1 101 ? 8.647 -2.870 -23.337 1.00 84.75 101 THR A CA 1
ATOM 769 C C . THR A 1 101 ? 8.049 -1.553 -22.844 1.00 84.75 101 THR A C 1
ATOM 771 O O . THR A 1 101 ? 7.888 -1.347 -21.643 1.00 84.75 101 THR A O 1
ATOM 774 N N . GLN A 1 102 ? 7.640 -0.686 -23.769 1.00 86.69 102 GLN A N 1
ATOM 775 C CA . GLN A 1 102 ? 7.013 0.592 -23.463 1.00 86.69 102 GLN A CA 1
ATOM 776 C C . GLN A 1 102 ? 5.708 0.391 -22.676 1.00 86.69 102 GLN A C 1
ATOM 778 O O . GLN A 1 102 ? 5.523 0.995 -21.621 1.00 86.69 102 GLN A O 1
ATOM 783 N N . LEU A 1 103 ? 4.829 -0.510 -23.126 1.00 88.31 103 LEU A N 1
ATOM 784 C CA . LEU A 1 103 ? 3.572 -0.788 -22.431 1.00 88.31 103 LEU A CA 1
ATOM 785 C C . LEU A 1 103 ? 3.807 -1.360 -21.026 1.00 88.31 103 LEU A C 1
ATOM 787 O O . LEU A 1 103 ? 3.117 -0.972 -20.086 1.00 88.31 103 LEU A O 1
ATOM 791 N N . GLN A 1 104 ? 4.798 -2.237 -20.856 1.00 90.94 104 GLN A N 1
ATOM 792 C CA . GLN A 1 104 ? 5.126 -2.781 -19.535 1.00 90.94 104 GLN A CA 1
ATOM 793 C C . GLN A 1 104 ? 5.621 -1.683 -18.573 1.00 90.94 104 GLN A C 1
ATOM 795 O O . GLN A 1 104 ? 5.187 -1.633 -17.422 1.00 90.94 104 GLN A O 1
ATOM 800 N N . ILE A 1 105 ? 6.459 -0.755 -19.054 1.00 86.44 105 ILE A N 1
ATOM 801 C CA . ILE A 1 105 ? 6.919 0.412 -18.281 1.00 86.44 105 ILE A CA 1
ATOM 802 C C . ILE A 1 105 ? 5.738 1.317 -17.903 1.00 86.44 105 ILE A C 1
ATOM 804 O O . ILE A 1 105 ? 5.626 1.736 -16.750 1.00 86.44 105 ILE A O 1
ATOM 808 N N . PHE A 1 106 ? 4.834 1.594 -18.849 1.00 89.62 106 PHE A N 1
ATOM 809 C CA . PHE A 1 106 ? 3.624 2.383 -18.599 1.00 89.62 106 PHE A CA 1
ATOM 810 C C . PHE A 1 106 ? 2.761 1.769 -17.493 1.00 89.62 106 PHE A C 1
ATOM 812 O O . PHE A 1 106 ? 2.378 2.466 -16.553 1.00 89.62 106 PHE A O 1
ATOM 819 N N . LEU A 1 107 ? 2.503 0.459 -17.571 1.00 91.62 107 LEU A N 1
ATOM 820 C CA . LEU A 1 107 ? 1.754 -0.261 -16.544 1.00 91.62 107 LEU A CA 1
ATOM 821 C C . LEU A 1 107 ? 2.452 -0.155 -15.183 1.00 91.62 107 LEU A C 1
ATOM 823 O O . LEU A 1 107 ? 1.793 0.178 -14.201 1.00 91.62 107 LEU A O 1
ATOM 827 N N . GLY A 1 108 ? 3.775 -0.346 -15.124 1.00 89.06 108 GLY A N 1
ATOM 828 C CA . GLY A 1 108 ? 4.548 -0.208 -13.886 1.00 89.06 108 GLY A CA 1
ATOM 829 C C . GLY A 1 108 ? 4.313 1.136 -13.187 1.00 89.06 108 GLY A C 1
ATOM 830 O O . GLY A 1 108 ? 3.946 1.174 -12.011 1.00 89.06 108 GLY A O 1
ATOM 831 N N . PHE A 1 109 ? 4.431 2.245 -13.923 1.00 88.19 109 PHE A N 1
ATOM 832 C CA . PHE A 1 109 ? 4.179 3.583 -13.376 1.00 88.19 109 PHE A CA 1
ATOM 833 C C . PHE A 1 109 ? 2.723 3.796 -12.944 1.00 88.19 109 PHE A C 1
ATOM 835 O O . PHE A 1 109 ? 2.476 4.360 -11.876 1.00 88.19 109 PHE A O 1
ATOM 842 N N . VAL A 1 110 ? 1.753 3.325 -13.732 1.00 92.00 110 VAL A N 1
ATOM 843 C CA . VAL A 1 110 ? 0.324 3.456 -13.410 1.00 92.00 110 VAL A CA 1
ATOM 844 C C . VAL A 1 110 ? -0.032 2.718 -12.118 1.00 92.00 110 VAL A C 1
ATOM 846 O O . VAL A 1 110 ? -0.722 3.286 -11.270 1.00 92.00 110 VAL A O 1
ATOM 849 N N . PHE A 1 111 ? 0.464 1.492 -11.922 1.00 91.25 111 PHE A N 1
ATOM 850 C CA . PHE A 1 111 ? 0.214 0.724 -10.698 1.00 91.25 111 PHE A CA 1
ATOM 851 C C . PHE A 1 111 ? 0.836 1.392 -9.465 1.00 91.25 111 PHE A C 1
ATOM 853 O O . PHE A 1 111 ? 0.148 1.555 -8.455 1.00 91.25 111 PHE A O 1
ATOM 860 N N . ILE A 1 112 ? 2.079 1.879 -9.563 1.00 85.56 112 ILE A N 1
ATOM 861 C CA . ILE A 1 112 ? 2.713 2.665 -8.489 1.00 85.56 112 ILE A CA 1
ATOM 862 C C . ILE A 1 112 ? 1.895 3.938 -8.196 1.00 85.56 112 ILE A C 1
ATOM 864 O O . ILE A 1 112 ? 1.630 4.265 -7.037 1.00 85.56 112 ILE A O 1
ATOM 868 N N . GLY A 1 113 ? 1.412 4.635 -9.228 1.00 88.31 113 GLY A N 1
ATOM 869 C CA . GLY A 1 113 ? 0.535 5.800 -9.077 1.00 88.31 113 GLY A CA 1
ATOM 870 C C . GLY A 1 113 ? -0.786 5.489 -8.367 1.00 88.31 113 GLY A C 1
ATOM 871 O O . GLY A 1 113 ? -1.241 6.255 -7.509 1.00 88.31 113 GLY A O 1
ATOM 872 N N . HIS A 1 114 ? -1.404 4.347 -8.672 1.00 91.75 114 HIS A N 1
ATOM 873 C CA . HIS A 1 114 ? -2.611 3.888 -7.982 1.00 91.75 114 HIS A CA 1
ATOM 874 C C . HIS A 1 114 ? -2.371 3.594 -6.508 1.00 91.75 114 HIS A C 1
ATOM 876 O O . HIS A 1 114 ? -3.180 3.964 -5.659 1.00 91.75 114 HIS A O 1
ATOM 882 N N . MET A 1 115 ? -1.247 2.966 -6.182 1.00 87.44 115 MET A N 1
ATOM 883 C CA . MET A 1 115 ? -0.885 2.720 -4.793 1.00 87.44 115 MET A CA 1
ATOM 884 C C . MET A 1 115 ? -0.799 4.012 -3.996 1.00 87.44 115 MET A C 1
ATOM 886 O O . MET A 1 115 ? -1.410 4.154 -2.936 1.00 87.44 115 MET A O 1
ATOM 890 N N . VAL A 1 116 ? -0.090 4.987 -4.549 1.00 86.44 116 VAL A N 1
ATOM 891 C CA . VAL A 1 116 ? 0.117 6.283 -3.919 1.00 86.44 116 VAL A CA 1
ATOM 892 C C . VAL A 1 116 ? -1.204 7.048 -3.744 1.00 86.44 116 VAL A C 1
ATOM 894 O O . VAL A 1 116 ? -1.480 7.586 -2.668 1.00 86.44 116 VAL A O 1
ATOM 897 N N . THR A 1 117 ? -2.078 7.050 -4.752 1.00 90.69 117 THR A N 1
ATOM 898 C CA . THR A 1 117 ? -3.405 7.692 -4.652 1.00 90.69 117 THR A CA 1
ATOM 899 C C . THR A 1 117 ? -4.345 6.978 -3.683 1.00 90.69 117 THR A C 1
ATOM 901 O O . THR A 1 117 ? -5.163 7.631 -3.025 1.00 90.69 117 THR A O 1
ATOM 904 N N . LEU A 1 118 ? -4.225 5.658 -3.524 1.00 91.25 118 LEU A N 1
ATOM 905 C CA . LEU A 1 118 ? -4.967 4.896 -2.519 1.00 91.25 118 LEU A CA 1
ATOM 906 C C . LEU A 1 118 ? -4.470 5.174 -1.098 1.00 91.25 118 LEU A C 1
ATOM 908 O O . LEU A 1 118 ? -5.303 5.341 -0.204 1.00 91.25 118 LEU A O 1
ATOM 912 N N . ILE A 1 119 ? -3.159 5.343 -0.896 1.00 86.94 119 ILE A N 1
ATOM 913 C CA . ILE A 1 119 ? -2.594 5.814 0.380 1.00 86.94 119 ILE A CA 1
ATOM 914 C C . ILE A 1 119 ? -3.198 7.173 0.746 1.00 86.94 119 ILE A C 1
ATOM 916 O O . ILE A 1 119 ? -3.761 7.331 1.833 1.00 86.94 119 ILE A O 1
ATOM 920 N N . VAL A 1 120 ? -3.171 8.135 -0.182 1.00 89.25 120 VAL A N 1
ATOM 921 C CA . VAL A 1 120 ? -3.795 9.454 0.015 1.00 89.25 120 VAL A CA 1
ATOM 922 C C . VAL A 1 120 ? -5.286 9.311 0.334 1.00 89.25 120 VAL A C 1
ATOM 924 O O . VAL A 1 120 ? -5.780 9.903 1.295 1.00 89.25 120 VAL A O 1
ATOM 927 N N . THR A 1 121 ? -6.008 8.479 -0.418 1.00 89.69 121 THR A N 1
ATOM 928 C CA . THR A 1 121 ? -7.441 8.235 -0.210 1.00 89.69 121 THR A CA 1
ATOM 929 C C . THR A 1 121 ? -7.728 7.692 1.188 1.00 89.69 121 THR A C 1
ATOM 931 O O . THR A 1 121 ? -8.647 8.176 1.849 1.00 89.69 121 THR A O 1
ATOM 934 N N . MET A 1 122 ? -6.934 6.743 1.688 1.00 87.44 122 MET A N 1
ATOM 935 C CA . MET A 1 122 ? -7.082 6.190 3.036 1.00 87.44 122 MET A CA 1
ATOM 936 C C . MET A 1 122 ? -6.914 7.253 4.131 1.00 87.44 122 MET A C 1
ATOM 938 O O . MET A 1 122 ? -7.720 7.284 5.069 1.00 87.44 122 MET A O 1
ATOM 942 N N . PHE A 1 123 ? -5.933 8.157 4.003 1.00 86.62 123 PHE A N 1
ATOM 943 C CA . PHE A 1 123 ? -5.791 9.291 4.927 1.00 86.62 123 PHE A CA 1
ATOM 944 C C . PHE A 1 123 ? -6.953 10.252 4.828 1.00 86.62 123 PHE A C 1
ATOM 946 O O . PHE A 1 123 ? -7.497 10.652 5.854 1.00 86.62 123 PHE A O 1
ATOM 953 N N . VAL A 1 124 ? -7.367 10.602 3.613 1.00 88.12 124 VAL A N 1
ATOM 954 C CA . VAL A 1 124 ? -8.469 11.537 3.408 1.00 88.12 124 VAL A CA 1
ATOM 955 C C . VAL A 1 124 ? -9.761 10.962 3.980 1.00 88.12 124 VAL A C 1
ATOM 957 O O . VAL A 1 124 ? -10.434 11.657 4.732 1.00 88.12 124 VAL A O 1
ATOM 960 N N . VAL A 1 125 ? -10.096 9.690 3.727 1.00 88.00 125 VAL A N 1
ATOM 961 C CA . VAL A 1 125 ? -11.248 9.005 4.352 1.00 88.00 125 VAL A CA 1
ATOM 962 C C . VAL A 1 125 ? -11.244 9.217 5.863 1.00 88.00 125 VAL A C 1
ATOM 964 O O . VAL A 1 125 ? -12.289 9.475 6.457 1.00 88.00 125 VAL A O 1
ATOM 967 N N . ARG A 1 126 ? -10.072 9.156 6.488 1.00 84.00 126 ARG A N 1
ATOM 968 C CA . ARG A 1 126 ? -9.931 9.195 7.941 1.00 84.00 126 ARG A CA 1
ATOM 969 C C . ARG A 1 126 ? -9.888 10.591 8.523 1.00 84.00 126 ARG A C 1
ATOM 971 O O . ARG A 1 126 ? -10.633 10.857 9.465 1.00 84.00 126 ARG A O 1
ATOM 978 N N . HIS A 1 127 ? -9.157 11.499 7.898 1.00 86.50 127 HIS A N 1
ATOM 979 C CA . HIS A 1 127 ? -9.253 12.928 8.156 1.00 86.50 127 HIS A CA 1
ATOM 980 C C . HIS A 1 127 ? -10.727 13.368 8.129 1.00 86.50 127 HIS A C 1
ATOM 982 O O . HIS A 1 127 ? -11.243 13.929 9.095 1.00 86.50 127 HIS A O 1
ATOM 988 N N . GLN A 1 128 ? -11.470 12.967 7.091 1.00 88.50 128 GLN A N 1
ATOM 989 C CA . GLN A 1 128 ? -12.892 13.276 6.939 1.00 88.50 128 GLN A CA 1
ATOM 990 C C . GLN A 1 128 ? -13.795 12.629 8.003 1.00 88.50 128 GLN A C 1
ATOM 992 O O . GLN A 1 128 ? -14.897 13.131 8.220 1.00 88.50 128 GLN A O 1
ATOM 997 N N . THR A 1 129 ? -13.384 11.551 8.685 1.00 83.31 129 THR A N 1
ATOM 998 C CA . THR A 1 129 ? -14.150 11.002 9.826 1.00 83.31 129 THR A CA 1
ATOM 999 C C . THR A 1 129 ? -14.007 11.829 11.101 1.00 83.31 129 THR A C 1
ATOM 1001 O O . THR A 1 129 ? -14.954 11.880 11.880 1.00 83.31 129 THR A O 1
ATOM 1004 N N . ILE A 1 130 ? -12.868 12.498 11.295 1.00 82.31 130 ILE A N 1
ATOM 1005 C CA . ILE A 1 130 ? -12.589 13.328 12.479 1.00 82.31 130 ILE A CA 1
ATOM 1006 C C . ILE A 1 130 ? -13.122 14.758 12.285 1.00 82.31 130 ILE A C 1
ATOM 1008 O O . ILE A 1 130 ? -13.509 15.410 13.257 1.00 82.31 130 ILE A O 1
ATOM 1012 N N . MET A 1 131 ? -13.197 15.229 11.032 1.00 84.44 131 MET A N 1
ATOM 1013 C CA . MET A 1 131 ? -13.695 16.567 10.701 1.00 84.44 131 MET A CA 1
ATOM 1014 C C . MET A 1 131 ? -15.123 16.812 11.219 1.00 84.44 131 MET A C 1
ATOM 1016 O O . MET A 1 131 ? -16.028 16.024 10.887 1.00 84.44 131 MET A O 1
ATOM 1020 N N . PRO A 1 132 ? -15.356 17.915 11.957 1.00 83.00 132 PRO A N 1
ATOM 1021 C CA . PRO A 1 132 ? -16.699 18.326 12.335 1.00 83.00 132 PRO A CA 1
ATOM 1022 C C . PRO A 1 132 ? -17.480 18.823 11.104 1.00 83.00 132 PRO A C 1
ATOM 1024 O O . PRO A 1 132 ? -16.900 19.108 10.056 1.00 83.00 132 PRO A O 1
ATOM 1027 N N . GLY A 1 133 ? -18.812 18.794 11.188 1.00 83.12 133 GLY A N 1
ATOM 1028 C CA . GLY A 1 133 ? -19.698 18.983 10.027 1.00 83.12 133 GLY A CA 1
ATOM 1029 C C . GLY A 1 133 ? -19.722 20.405 9.461 1.00 83.12 133 GLY A C 1
ATOM 1030 O O . GLY A 1 133 ? -20.037 20.588 8.292 1.00 83.12 133 GLY A O 1
ATOM 1031 N N . ASP A 1 134 ? -19.372 21.377 10.290 1.00 84.25 134 ASP A N 1
ATOM 1032 C CA . ASP A 1 134 ? -19.308 22.816 10.035 1.00 84.25 134 ASP A CA 1
ATOM 1033 C C . ASP A 1 134 ? -17.943 23.284 9.501 1.00 84.25 134 ASP A C 1
ATOM 1035 O O . ASP A 1 134 ? -17.802 24.423 9.061 1.00 84.25 134 ASP A O 1
ATOM 1039 N N . ASN A 1 135 ? -16.928 22.416 9.507 1.00 86.69 135 ASN A N 1
ATOM 1040 C CA . ASN A 1 135 ? -15.590 22.772 9.050 1.00 86.69 135 ASN A CA 1
ATOM 1041 C C . ASN A 1 135 ? -15.517 22.868 7.518 1.00 86.69 135 ASN A C 1
ATOM 1043 O O . ASN A 1 135 ? -15.985 21.976 6.812 1.00 86.69 135 ASN A O 1
ATOM 1047 N N . ILE A 1 136 ? -14.826 23.890 7.004 1.00 86.25 136 ILE A N 1
ATOM 1048 C CA . ILE A 1 136 ? -14.593 24.097 5.565 1.00 86.25 136 ILE A CA 1
ATOM 1049 C C . ILE A 1 136 ? -13.909 22.904 4.876 1.00 86.25 136 ILE A C 1
ATOM 1051 O O . ILE A 1 136 ? -14.162 22.632 3.705 1.00 86.25 136 ILE A O 1
ATOM 1055 N N . LEU A 1 137 ? -13.076 22.153 5.602 1.00 87.00 137 LEU A N 1
ATOM 1056 C CA . LEU A 1 137 ? -12.385 20.971 5.087 1.00 87.00 137 LEU A CA 1
ATOM 1057 C C . LEU A 1 137 ? -13.282 19.724 5.044 1.00 87.00 137 LEU A C 1
ATOM 1059 O O . LEU A 1 137 ? -12.862 18.689 4.515 1.00 87.00 137 LEU A O 1
ATOM 1063 N N . LYS A 1 138 ? -14.503 19.776 5.595 1.00 90.69 138 LYS A N 1
ATOM 1064 C CA . LYS A 1 138 ? -15.462 18.672 5.533 1.00 90.69 138 LYS A CA 1
ATOM 1065 C C . LYS A 1 138 ? -16.061 18.583 4.133 1.00 90.69 138 LYS A C 1
ATOM 1067 O O . LYS A 1 138 ? -16.872 19.404 3.714 1.00 90.69 138 LYS A O 1
ATOM 1072 N N . MET A 1 139 ? -15.720 17.520 3.416 1.00 92.12 139 MET A N 1
ATOM 1073 C CA . MET A 1 139 ? -16.270 17.285 2.086 1.00 92.12 139 MET A CA 1
ATOM 1074 C C . MET A 1 139 ? -17.702 16.755 2.158 1.00 92.12 139 MET A C 1
ATOM 1076 O O . MET A 1 139 ? -17.994 15.773 2.851 1.00 92.12 139 MET A O 1
ATOM 1080 N N . ARG A 1 140 ? -18.585 17.354 1.349 1.00 91.31 140 ARG A N 1
ATOM 1081 C CA . ARG A 1 140 ? -19.916 16.799 1.068 1.00 91.31 140 ARG A CA 1
ATOM 1082 C C . ARG A 1 140 ? -19.785 15.420 0.398 1.00 91.31 140 ARG A C 1
ATOM 1084 O O . ARG A 1 140 ? -18.819 15.204 -0.338 1.00 91.31 140 ARG A O 1
ATOM 1091 N N . PRO A 1 141 ? -20.745 14.493 0.582 1.00 90.31 141 PRO A N 1
ATOM 1092 C CA . PRO A 1 141 ? -20.650 13.134 0.044 1.00 90.31 141 PRO A CA 1
ATOM 1093 C C . PRO A 1 141 ? -20.370 13.057 -1.464 1.00 90.31 141 PRO A C 1
ATOM 1095 O O . PRO A 1 141 ? -19.520 12.267 -1.867 1.00 90.31 141 PRO A O 1
ATOM 1098 N N . SER A 1 142 ? -21.011 13.903 -2.277 1.00 90.94 142 SER A N 1
ATOM 1099 C CA . SER A 1 142 ? -20.815 13.929 -3.735 1.00 90.94 142 SER A CA 1
ATOM 1100 C C . SER A 1 142 ? -19.423 14.424 -4.131 1.00 90.94 142 SER A C 1
ATOM 1102 O O . SER A 1 142 ? -18.771 13.811 -4.968 1.00 90.94 142 SER A O 1
ATOM 1104 N N . ILE A 1 143 ? -18.928 15.481 -3.472 1.00 92.62 143 ILE A N 1
ATOM 1105 C CA . ILE A 1 143 ? -17.565 16.004 -3.687 1.00 92.62 143 ILE A CA 1
ATOM 1106 C C . ILE A 1 143 ? -16.537 14.945 -3.296 1.00 92.62 143 ILE A C 1
ATOM 1108 O O . ILE A 1 143 ? -15.574 14.711 -4.014 1.00 92.62 143 ILE A O 1
ATOM 1112 N N . ARG A 1 144 ? -16.772 14.257 -2.177 1.00 90.69 144 ARG A N 1
ATOM 1113 C CA . ARG A 1 144 ? -15.904 13.187 -1.693 1.00 90.69 144 ARG A CA 1
ATOM 1114 C C . ARG A 1 144 ? -15.849 12.005 -2.665 1.00 90.69 144 ARG A C 1
ATOM 1116 O O . ARG A 1 144 ? -14.767 11.483 -2.909 1.00 90.69 144 ARG A O 1
ATOM 1123 N N . LEU A 1 145 ? -16.986 11.599 -3.233 1.00 90.25 145 LEU A N 1
ATOM 1124 C CA . LEU A 1 145 ? -17.028 10.562 -4.268 1.00 90.25 145 LEU A CA 1
ATOM 1125 C C . LEU A 1 145 ? -16.291 11.007 -5.539 1.00 90.25 145 LEU A C 1
ATOM 1127 O O . LEU A 1 145 ? -15.507 10.233 -6.086 1.00 90.25 145 LEU A O 1
ATOM 1131 N N . GLY A 1 146 ? -16.500 12.254 -5.970 1.00 93.44 146 GLY A N 1
ATOM 1132 C CA . GLY A 1 146 ? -15.781 12.847 -7.099 1.00 93.44 146 GLY A CA 1
ATOM 1133 C C . GLY A 1 146 ? -14.270 12.868 -6.871 1.00 93.44 146 GLY A C 1
ATOM 1134 O O . GLY A 1 146 ? -13.521 12.431 -7.735 1.00 93.44 146 GLY A O 1
ATOM 1135 N N . PHE A 1 147 ? -13.824 13.269 -5.679 1.00 92.50 147 PHE A N 1
ATOM 1136 C CA . PHE A 1 147 ? -12.415 13.262 -5.289 1.00 92.50 147 PHE A CA 1
ATOM 1137 C C . PHE A 1 147 ? -11.812 11.852 -5.334 1.00 92.50 147 PHE A C 1
ATOM 1139 O O . PHE A 1 147 ? -10.757 11.662 -5.931 1.00 92.50 147 PHE A O 1
ATOM 1146 N N . TYR A 1 148 ? -12.483 10.847 -4.756 1.00 91.44 148 TYR A N 1
ATOM 1147 C CA . TYR A 1 148 ? -11.990 9.464 -4.804 1.00 91.44 148 TYR A CA 1
ATOM 1148 C C . TYR A 1 148 ? -11.913 8.933 -6.233 1.00 91.44 148 TYR A C 1
ATOM 1150 O O . TYR A 1 148 ? -10.927 8.297 -6.585 1.00 91.44 148 TYR A O 1
ATOM 1158 N N . SER A 1 149 ? -12.913 9.236 -7.060 1.00 91.81 149 SER A N 1
ATOM 1159 C CA . SER A 1 149 ? -12.940 8.814 -8.465 1.00 91.81 149 SER A CA 1
ATOM 1160 C C . SER A 1 149 ? -11.824 9.489 -9.265 1.00 91.81 149 SER A C 1
ATOM 1162 O O . SER A 1 149 ? -11.085 8.817 -9.978 1.00 91.81 149 SER A O 1
ATOM 1164 N N . PHE A 1 150 ? -11.635 10.799 -9.079 1.00 93.56 150 PHE A N 1
ATOM 1165 C CA . PHE A 1 150 ? -10.543 11.554 -9.690 1.00 93.56 150 PHE A CA 1
ATOM 1166 C C . PHE A 1 150 ? -9.179 10.968 -9.320 1.00 93.56 150 PHE A C 1
ATOM 1168 O O . PHE A 1 150 ? -8.359 10.738 -10.203 1.00 93.56 150 PHE A O 1
ATOM 1175 N N . MET A 1 151 ? -8.964 10.642 -8.043 1.00 91.44 151 MET A N 1
ATOM 1176 C CA . MET A 1 151 ? -7.714 10.036 -7.577 1.00 91.44 151 MET A CA 1
ATOM 1177 C C . MET A 1 151 ? -7.424 8.677 -8.228 1.00 91.44 151 MET A C 1
ATOM 1179 O O . MET A 1 151 ? -6.260 8.326 -8.355 1.00 91.44 151 MET A O 1
ATOM 1183 N N . GLN A 1 152 ? -8.439 7.933 -8.683 1.00 89.81 152 GLN A N 1
ATOM 1184 C CA . GLN A 1 152 ? -8.223 6.682 -9.422 1.00 89.81 152 GLN A CA 1
ATOM 1185 C C . GLN A 1 152 ? -7.994 6.893 -10.923 1.00 89.81 152 GLN A C 1
ATOM 1187 O O . GLN A 1 152 ? -7.325 6.087 -11.554 1.00 89.81 152 GLN A O 1
ATOM 1192 N N . VAL A 1 153 ? -8.517 7.964 -11.518 1.00 92.25 153 VAL A N 1
ATOM 1193 C CA . VAL A 1 153 ? -8.333 8.241 -12.956 1.00 92.25 153 VAL A CA 1
ATOM 1194 C C . VAL A 1 153 ? -7.033 9.010 -13.223 1.00 92.25 153 VAL A C 1
ATOM 1196 O O . VAL A 1 153 ? -6.395 8.827 -14.258 1.00 92.25 153 VAL A O 1
ATOM 1199 N N . TRP A 1 154 ? -6.610 9.846 -12.275 1.00 90.75 154 TRP A N 1
ATOM 1200 C CA . TRP A 1 154 ? -5.443 10.715 -12.398 1.00 90.75 154 TRP A CA 1
ATOM 1201 C C . TRP A 1 154 ? -4.124 10.004 -12.768 1.00 90.75 154 TRP A C 1
ATOM 1203 O O . TRP A 1 154 ? -3.431 10.533 -13.639 1.00 90.75 154 TRP A O 1
ATOM 1213 N N . PRO A 1 155 ? -3.765 8.824 -12.208 1.00 92.31 155 PRO A N 1
ATOM 1214 C CA . PRO A 1 155 ? -2.549 8.107 -12.600 1.00 92.31 155 PRO A CA 1
ATOM 1215 C C . PRO A 1 155 ? -2.461 7.842 -14.107 1.00 92.31 155 PRO A C 1
ATOM 1217 O O . PRO A 1 155 ? -1.414 8.080 -14.703 1.00 92.31 155 PRO A O 1
ATOM 1220 N N . TYR A 1 156 ? -3.561 7.424 -14.742 1.00 92.56 156 TYR A N 1
ATOM 1221 C CA . TYR A 1 156 ? -3.593 7.156 -16.183 1.00 92.56 156 TYR A CA 1
ATOM 1222 C C . TYR A 1 156 ? -3.352 8.413 -17.005 1.00 92.56 156 TYR A C 1
ATOM 1224 O O . TYR A 1 156 ? -2.573 8.390 -17.953 1.00 92.56 156 TYR A O 1
ATOM 1232 N N . LEU A 1 157 ? -4.012 9.516 -16.640 1.00 91.00 157 LEU A N 1
ATOM 1233 C CA . LEU A 1 157 ? -3.861 10.780 -17.351 1.00 91.00 157 LEU A CA 1
ATOM 1234 C C . LEU A 1 157 ? -2.431 11.310 -17.211 1.00 91.00 157 LEU A C 1
ATOM 1236 O O . LEU A 1 157 ? -1.794 11.651 -18.204 1.00 91.00 157 LEU A O 1
ATOM 1240 N N . HIS A 1 158 ? -1.914 11.342 -15.984 1.00 88.75 158 HIS A N 1
ATOM 1241 C CA . HIS A 1 158 ? -0.586 11.863 -15.694 1.00 88.75 158 HIS A CA 1
ATOM 1242 C C . HIS A 1 158 ? 0.515 11.043 -16.376 1.00 88.75 158 HIS A C 1
ATOM 1244 O O . HIS A 1 158 ? 1.317 11.591 -17.135 1.00 88.75 158 HIS A O 1
ATOM 1250 N N . PHE A 1 159 ? 0.537 9.725 -16.150 1.00 89.12 159 PHE A N 1
ATOM 1251 C CA . PHE A 1 159 ? 1.554 8.867 -16.749 1.00 89.12 159 PHE A CA 1
ATOM 1252 C C . PHE A 1 159 ? 1.335 8.665 -18.247 1.00 89.12 159 PHE A C 1
ATOM 1254 O O . PHE A 1 159 ? 2.309 8.443 -18.951 1.00 89.12 159 PHE A O 1
ATOM 1261 N N . GLY A 1 160 ? 0.111 8.814 -18.762 1.00 89.69 160 GLY A N 1
ATOM 1262 C CA . GLY A 1 160 ? -0.168 8.802 -20.200 1.00 89.69 160 GLY A CA 1
ATOM 1263 C C . GLY A 1 160 ? 0.432 10.009 -20.920 1.00 89.69 160 GLY A C 1
ATOM 1264 O O . GLY A 1 160 ? 1.056 9.854 -21.968 1.00 89.69 160 GLY A O 1
ATOM 1265 N N . ILE A 1 161 ? 0.325 11.203 -20.327 1.00 87.19 161 ILE A N 1
ATOM 1266 C CA . ILE A 1 161 ? 0.983 12.412 -20.846 1.00 87.19 161 ILE A CA 1
ATOM 1267 C C . ILE A 1 161 ? 2.506 12.252 -20.785 1.00 87.19 161 ILE A C 1
ATOM 1269 O O . ILE A 1 161 ? 3.186 12.498 -21.780 1.00 87.19 161 ILE A O 1
ATOM 1273 N N . MET A 1 162 ? 3.047 11.796 -19.647 1.00 85.12 162 MET A N 1
ATOM 1274 C CA . MET A 1 162 ? 4.483 11.523 -19.513 1.00 85.12 162 MET A CA 1
ATOM 1275 C C . MET A 1 162 ? 4.955 10.521 -20.574 1.00 85.12 162 MET A C 1
ATOM 1277 O O . MET A 1 162 ? 5.967 10.749 -21.228 1.00 85.12 162 MET A O 1
ATOM 1281 N N . PHE A 1 163 ? 4.199 9.441 -20.777 1.00 86.25 163 PHE A N 1
ATOM 1282 C CA . PHE A 1 163 ? 4.489 8.406 -21.760 1.00 86.25 163 PHE A CA 1
ATOM 1283 C C . PHE A 1 163 ? 4.551 8.972 -23.183 1.00 86.25 163 PHE A C 1
ATOM 1285 O O . PHE A 1 163 ? 5.507 8.703 -23.904 1.00 86.25 163 PHE A O 1
ATOM 1292 N N . PHE A 1 164 ? 3.597 9.821 -23.570 1.00 84.25 164 PHE A N 1
ATOM 1293 C CA . PHE A 1 164 ? 3.609 10.462 -24.884 1.00 84.25 164 PHE A CA 1
ATOM 1294 C C . PHE A 1 164 ? 4.902 11.259 -25.127 1.00 84.25 164 PHE A C 1
ATOM 1296 O O . PHE A 1 164 ? 5.554 11.073 -26.149 1.00 84.25 164 PHE A O 1
ATOM 1303 N N . PHE A 1 165 ? 5.332 12.087 -24.170 1.00 81.62 165 PHE A N 1
ATOM 1304 C CA . PHE A 1 165 ? 6.553 12.890 -24.323 1.00 81.62 165 PHE A CA 1
ATOM 1305 C C . PHE A 1 165 ? 7.846 12.071 -24.256 1.00 81.62 165 PHE A C 1
ATOM 1307 O O . PHE A 1 165 ? 8.811 12.385 -24.946 1.00 81.62 165 PHE A O 1
ATOM 1314 N N . VAL A 1 166 ? 7.874 11.026 -23.428 1.00 80.50 166 VAL A N 1
ATOM 1315 C CA . VAL A 1 166 ? 9.057 10.179 -23.232 1.00 80.50 166 VAL A CA 1
ATOM 1316 C C . VAL A 1 166 ? 9.319 9.279 -24.441 1.00 80.50 166 VAL A C 1
ATOM 1318 O O . VAL A 1 166 ? 10.474 9.095 -24.815 1.00 80.50 166 VAL A O 1
ATOM 1321 N N . PHE A 1 167 ? 8.267 8.721 -25.043 1.00 77.56 167 PHE A N 1
ATOM 1322 C CA . PHE A 1 167 ? 8.381 7.723 -26.110 1.00 77.56 167 PHE A CA 1
ATOM 1323 C C . PHE A 1 167 ? 8.167 8.294 -27.524 1.00 77.56 167 PHE A C 1
ATOM 1325 O O . PHE A 1 167 ? 8.382 7.577 -28.493 1.00 77.56 167 PHE A O 1
ATOM 1332 N N . SER A 1 168 ? 7.782 9.570 -27.674 1.00 71.50 168 SER A N 1
ATOM 1333 C CA . SER A 1 168 ? 7.678 10.225 -28.993 1.00 71.50 168 SER A CA 1
ATOM 1334 C C . SER A 1 168 ? 9.032 10.656 -29.580 1.00 71.50 168 SER A C 1
ATOM 1336 O O . SER A 1 168 ? 9.092 10.973 -30.766 1.00 71.50 168 SER A O 1
ATOM 1338 N N . ASN A 1 169 ? 10.102 10.692 -28.780 1.00 60.56 169 ASN A N 1
ATOM 1339 C CA . ASN A 1 169 ? 11.445 11.074 -29.223 1.00 60.56 169 ASN A CA 1
ATOM 1340 C C . ASN A 1 169 ? 12.307 9.814 -29.419 1.00 60.56 169 ASN A C 1
ATOM 1342 O O . ASN A 1 169 ? 12.990 9.372 -28.498 1.00 60.56 169 ASN A O 1
ATOM 1346 N N . ASP A 1 170 ? 12.241 9.233 -30.619 1.00 54.72 170 ASP A N 1
ATOM 1347 C CA . ASP A 1 170 ? 12.750 7.892 -30.977 1.00 54.72 170 ASP A CA 1
ATOM 1348 C C . ASP A 1 170 ? 14.244 7.837 -31.372 1.00 54.72 170 ASP A C 1
ATOM 1350 O O . ASP A 1 170 ? 14.705 6.946 -32.080 1.00 54.72 170 ASP A O 1
ATOM 1354 N N . ASP A 1 171 ? 15.047 8.794 -30.921 1.00 55.94 171 ASP A N 1
ATOM 1355 C CA . ASP A 1 171 ? 16.488 8.797 -31.166 1.00 55.94 171 ASP A CA 1
ATOM 1356 C C . ASP A 1 171 ? 17.189 8.602 -29.834 1.00 55.94 171 ASP A C 1
ATOM 1358 O O . ASP A 1 171 ? 17.043 9.499 -29.015 1.00 55.94 171 ASP A O 1
ATOM 1362 N N . GLN A 1 172 ? 17.963 7.523 -29.603 1.00 58.53 172 GLN A N 1
ATOM 1363 C CA . GLN A 1 172 ? 19.164 7.585 -28.730 1.00 58.53 172 GLN A CA 1
ATOM 1364 C C . GLN A 1 172 ? 19.982 6.298 -28.444 1.00 58.53 172 GLN A C 1
ATOM 1366 O O . GLN A 1 172 ? 21.046 6.469 -27.836 1.00 58.53 172 GLN A O 1
ATOM 1371 N N . PRO A 1 173 ? 19.671 5.038 -28.836 1.00 55.84 173 PRO A N 1
ATOM 1372 C CA . PRO A 1 173 ? 20.503 3.924 -28.352 1.00 55.84 173 PRO A CA 1
ATOM 1373 C C . PRO A 1 173 ? 21.952 3.955 -28.897 1.00 55.84 173 PRO A C 1
ATOM 1375 O O . PRO A 1 173 ? 22.818 3.241 -28.401 1.00 55.84 173 PRO A O 1
ATOM 1378 N N . LYS A 1 174 ? 22.261 4.843 -29.858 1.00 53.97 174 LYS A N 1
ATOM 1379 C CA . LYS A 1 174 ? 23.588 5.023 -30.475 1.00 53.97 174 LYS A CA 1
ATOM 1380 C C . LYS A 1 174 ? 24.563 5.931 -29.702 1.00 53.97 174 LYS A C 1
ATOM 1382 O O . LYS A 1 174 ? 25.743 5.942 -30.048 1.00 53.97 174 LYS A O 1
ATOM 1387 N N . LYS A 1 175 ? 24.118 6.691 -28.688 1.00 60.94 175 LYS A N 1
ATOM 1388 C CA . LYS A 1 175 ? 24.967 7.687 -27.992 1.00 60.94 175 LYS A CA 1
ATOM 1389 C C . LYS A 1 175 ? 25.968 7.061 -27.013 1.00 60.94 175 LYS A C 1
ATOM 1391 O O . LYS A 1 175 ? 27.043 7.617 -26.801 1.00 60.94 175 LYS A O 1
ATOM 1396 N N . TYR A 1 176 ? 25.639 5.907 -26.434 1.00 65.62 176 TYR A N 1
ATOM 1397 C CA . TYR A 1 176 ? 26.417 5.311 -25.349 1.00 65.62 176 TYR A CA 1
ATOM 1398 C C . TYR A 1 176 ? 27.084 3.990 -25.767 1.00 65.62 176 TYR A C 1
ATOM 1400 O O . TYR A 1 176 ? 26.381 3.044 -26.126 1.00 65.62 176 TYR A O 1
ATOM 1408 N N . PRO A 1 177 ? 28.426 3.872 -25.680 1.00 65.81 177 PRO A N 1
ATOM 1409 C CA . PRO A 1 177 ? 29.148 2.658 -26.074 1.00 65.81 177 PRO A CA 1
ATOM 1410 C C . PRO A 1 177 ? 28.683 1.397 -25.333 1.00 65.81 177 PRO A C 1
ATOM 1412 O O . PRO A 1 177 ? 28.624 0.329 -25.937 1.00 65.81 177 PRO A O 1
ATOM 1415 N N . ILE A 1 178 ? 28.283 1.540 -24.060 1.00 67.00 178 ILE A N 1
ATOM 1416 C CA . ILE A 1 178 ? 27.794 0.449 -23.199 1.00 67.00 178 ILE A CA 1
ATOM 1417 C C . ILE A 1 178 ? 26.546 -0.251 -23.759 1.00 67.00 178 ILE A C 1
ATOM 1419 O O . ILE A 1 178 ? 26.282 -1.403 -23.424 1.00 67.00 178 ILE A O 1
ATOM 1423 N N . PHE A 1 179 ? 25.798 0.415 -24.645 1.00 67.06 179 PHE A N 1
ATOM 1424 C CA . PHE A 1 179 ? 24.602 -0.140 -25.266 1.00 67.06 179 PHE A CA 1
ATOM 1425 C C . PHE A 1 179 ? 24.871 -0.927 -26.541 1.00 67.06 179 PHE A C 1
ATOM 1427 O O . PHE A 1 179 ? 23.969 -1.624 -26.989 1.00 67.06 179 PHE A O 1
ATOM 1434 N N . ARG A 1 180 ? 26.089 -0.920 -27.104 1.00 66.56 180 ARG A N 1
ATOM 1435 C CA . ARG A 1 180 ? 26.383 -1.686 -28.333 1.00 66.56 180 ARG A CA 1
ATOM 1436 C C . ARG A 1 180 ? 26.036 -3.171 -28.216 1.00 66.56 180 ARG A C 1
ATOM 1438 O O . ARG A 1 180 ? 25.536 -3.744 -29.176 1.00 66.56 180 ARG A O 1
ATOM 1445 N N . GLN A 1 181 ? 26.236 -3.753 -27.036 1.00 66.44 181 GLN A N 1
ATOM 1446 C CA . GLN A 1 181 ? 25.884 -5.143 -26.730 1.00 66.44 181 GLN A CA 1
ATOM 1447 C C . GLN A 1 181 ? 24.371 -5.375 -26.539 1.00 66.44 181 GLN A C 1
ATOM 1449 O O . GLN A 1 181 ? 23.888 -6.477 -26.771 1.00 66.44 181 GLN A O 1
ATOM 1454 N N . PHE A 1 182 ? 23.608 -4.341 -26.166 1.00 68.00 182 PHE A N 1
ATOM 1455 C CA . PHE A 1 182 ? 22.168 -4.430 -25.890 1.00 68.00 182 PHE A CA 1
ATOM 1456 C C . PHE A 1 182 ? 21.284 -3.937 -27.045 1.00 68.00 182 PHE A C 1
ATOM 1458 O O . PHE A 1 182 ? 20.117 -4.303 -27.102 1.00 68.00 182 PHE A O 1
ATOM 1465 N N . ILE A 1 183 ? 21.825 -3.165 -27.996 1.00 64.44 183 ILE A N 1
ATOM 1466 C CA . ILE A 1 183 ? 21.107 -2.640 -29.176 1.00 64.44 183 ILE A CA 1
ATOM 1467 C C . ILE A 1 183 ? 20.449 -3.752 -30.001 1.00 64.44 183 ILE A C 1
ATOM 1469 O O . ILE A 1 183 ? 19.408 -3.532 -30.611 1.00 64.44 183 ILE A O 1
ATOM 1473 N N . LEU A 1 184 ? 21.057 -4.940 -30.032 1.00 67.06 184 LEU A N 1
ATOM 1474 C CA . LEU A 1 184 ? 20.541 -6.089 -30.777 1.00 67.06 184 LEU A CA 1
ATOM 1475 C C . LEU A 1 184 ? 19.477 -6.877 -30.003 1.00 67.06 184 LEU A C 1
ATOM 1477 O O . LEU A 1 184 ? 18.840 -7.755 -30.579 1.00 67.06 184 LEU A O 1
ATOM 1481 N N . VAL A 1 185 ? 19.273 -6.584 -28.715 1.00 73.56 185 VAL A N 1
ATOM 1482 C CA . VAL A 1 185 ? 18.257 -7.234 -27.887 1.00 73.56 185 VAL A CA 1
ATOM 1483 C C . VAL A 1 185 ? 16.913 -6.546 -28.154 1.00 73.56 185 VAL A C 1
ATOM 1485 O O . VAL A 1 185 ? 16.736 -5.403 -27.738 1.00 73.56 185 VAL A O 1
ATOM 1488 N N . PRO A 1 186 ? 15.914 -7.218 -28.763 1.00 69.44 186 PRO A N 1
ATOM 1489 C CA . PRO A 1 186 ? 14.663 -6.570 -29.192 1.00 69.44 186 PRO A CA 1
ATOM 1490 C C . PRO A 1 186 ? 13.818 -5.966 -28.059 1.00 69.44 186 PRO A C 1
ATOM 1492 O O . PRO A 1 186 ? 12.870 -5.232 -28.312 1.00 69.44 186 PRO A O 1
ATOM 1495 N N . ARG A 1 187 ? 14.124 -6.315 -26.805 1.00 78.00 187 ARG A N 1
ATOM 1496 C CA . ARG A 1 187 ? 13.404 -5.877 -25.598 1.00 78.00 187 ARG A CA 1
ATOM 1497 C C . ARG A 1 187 ? 14.083 -4.711 -24.891 1.00 78.00 187 ARG A C 1
ATOM 1499 O O . ARG A 1 187 ? 13.495 -4.137 -23.976 1.00 78.00 187 ARG A O 1
ATOM 1506 N N . PHE A 1 188 ? 15.318 -4.404 -25.269 1.00 80.69 188 PHE A N 1
ATOM 1507 C CA . PHE A 1 188 ? 16.085 -3.337 -24.660 1.00 80.69 188 PHE A CA 1
ATOM 1508 C C . PHE A 1 188 ? 15.502 -1.983 -25.061 1.00 80.69 188 PHE A C 1
ATOM 1510 O O . PHE A 1 188 ? 15.262 -1.720 -26.238 1.00 80.69 188 PHE A O 1
ATOM 1517 N N . TYR A 1 189 ? 15.288 -1.125 -24.069 1.00 79.88 189 TYR A N 1
ATOM 1518 C CA . TYR A 1 189 ? 14.858 0.246 -24.285 1.00 79.88 189 TYR A CA 1
ATOM 1519 C C . TYR A 1 189 ? 15.771 1.202 -23.521 1.00 79.88 189 TYR A C 1
ATOM 1521 O O . TYR A 1 189 ? 16.010 1.035 -22.323 1.00 79.88 189 TYR A O 1
ATOM 1529 N N . ALA A 1 190 ? 16.267 2.221 -24.217 1.00 79.31 190 ALA A N 1
ATOM 1530 C CA . ALA A 1 190 ? 17.061 3.295 -23.639 1.00 79.31 190 ALA A CA 1
ATOM 1531 C C . ALA A 1 190 ? 16.290 4.608 -23.743 1.00 79.31 190 ALA A C 1
ATOM 1533 O O . ALA A 1 190 ? 15.814 4.977 -24.813 1.00 79.31 190 ALA A O 1
ATOM 1534 N N . PHE A 1 191 ? 16.204 5.328 -22.635 1.00 78.44 191 PHE A N 1
ATOM 1535 C CA . PHE A 1 191 ? 15.686 6.682 -22.594 1.00 78.44 191 PHE A CA 1
ATOM 1536 C C . PHE A 1 191 ? 16.786 7.678 -22.976 1.00 78.44 191 PHE A C 1
ATOM 1538 O O . PHE A 1 191 ? 17.970 7.479 -22.687 1.00 78.44 191 PHE A O 1
ATOM 1545 N N . SER A 1 192 ? 16.389 8.791 -23.592 1.00 78.06 192 SER A N 1
ATOM 1546 C CA . SER A 1 192 ? 17.266 9.953 -23.715 1.00 78.06 192 SER A CA 1
ATOM 1547 C C . SER A 1 192 ? 17.557 10.554 -22.332 1.00 78.06 192 SER A C 1
ATOM 1549 O O . SER A 1 192 ? 16.803 10.348 -21.377 1.00 78.06 192 SER A O 1
ATOM 1551 N N . ASP A 1 193 ? 18.638 11.330 -22.208 1.00 77.31 193 ASP A N 1
ATOM 1552 C CA . ASP A 1 193 ? 18.954 12.013 -20.945 1.00 77.31 193 ASP A CA 1
ATOM 1553 C C . ASP A 1 193 ? 17.809 12.953 -20.523 1.00 77.31 193 ASP A C 1
ATOM 1555 O O . ASP A 1 193 ? 17.446 13.008 -19.349 1.00 77.31 193 ASP A O 1
ATOM 1559 N N . GLU A 1 194 ? 17.196 13.639 -21.492 1.00 81.38 194 GLU A N 1
ATOM 1560 C CA . GLU A 1 194 ? 16.043 14.520 -21.286 1.00 81.38 194 GLU A CA 1
ATOM 1561 C C . GLU A 1 194 ? 14.815 13.745 -20.800 1.00 81.38 194 GLU A C 1
ATOM 1563 O O . GLU A 1 194 ? 14.165 14.157 -19.840 1.00 81.38 194 GLU A O 1
ATOM 1568 N N . ALA A 1 195 ? 14.531 12.586 -21.403 1.00 81.56 195 ALA A N 1
ATOM 1569 C CA . ALA A 1 195 ? 13.439 11.717 -20.980 1.00 81.56 195 ALA A CA 1
ATOM 1570 C C . ALA A 1 195 ? 13.665 11.172 -19.561 1.00 81.56 195 ALA A C 1
ATOM 1572 O O . ALA A 1 195 ? 12.742 11.176 -18.748 1.00 81.56 195 ALA A O 1
ATOM 1573 N N . GLY A 1 196 ? 14.894 10.765 -19.230 1.00 79.62 196 GLY A N 1
ATOM 1574 C CA . GLY A 1 196 ? 15.256 10.345 -17.875 1.00 79.62 196 GLY A CA 1
ATOM 1575 C C . GLY A 1 196 ? 15.056 11.454 -16.838 1.00 79.62 196 GLY A C 1
ATOM 1576 O O . GLY A 1 196 ? 14.476 11.210 -15.779 1.00 79.62 196 GLY A O 1
ATOM 1577 N N . ILE A 1 197 ? 15.464 12.689 -17.157 1.00 79.81 197 ILE A N 1
ATOM 1578 C CA . ILE A 1 197 ? 15.227 13.869 -16.307 1.00 79.81 197 ILE A CA 1
ATOM 1579 C C . ILE A 1 197 ? 13.726 14.127 -16.145 1.00 79.81 197 ILE A C 1
ATOM 1581 O O . ILE A 1 197 ? 13.264 14.355 -15.027 1.00 79.81 197 ILE A O 1
ATOM 1585 N N . LEU A 1 198 ? 12.951 14.057 -17.230 1.00 84.00 198 LEU A N 1
ATOM 1586 C CA . LEU A 1 198 ? 11.505 14.262 -17.191 1.00 84.00 198 LEU A CA 1
ATOM 1587 C C . LEU A 1 198 ? 10.809 13.231 -16.292 1.00 84.00 198 LEU A C 1
ATOM 1589 O O . LEU A 1 198 ? 9.967 13.612 -15.477 1.00 84.00 198 LEU A O 1
ATOM 1593 N N . ILE A 1 199 ? 11.175 11.950 -16.393 1.00 83.00 199 ILE A N 1
ATOM 1594 C CA . ILE A 1 199 ? 10.661 10.888 -15.513 1.00 83.00 199 ILE A CA 1
ATOM 1595 C C . ILE A 1 199 ? 10.982 11.218 -14.051 1.00 83.00 199 ILE A C 1
ATOM 1597 O O . ILE A 1 199 ? 10.095 11.189 -13.197 1.00 83.00 199 ILE A O 1
ATOM 1601 N N . LEU A 1 200 ? 12.230 11.594 -13.762 1.00 79.94 200 LEU A N 1
ATOM 1602 C CA . LEU A 1 200 ? 12.682 11.903 -12.407 1.00 79.94 200 LEU A CA 1
ATOM 1603 C C . LEU A 1 200 ? 11.942 13.099 -11.796 1.00 79.94 200 LEU A C 1
ATOM 1605 O O . LEU A 1 200 ? 11.534 13.046 -10.633 1.00 79.94 200 LEU A O 1
ATOM 1609 N N . ILE A 1 201 ? 11.733 14.158 -12.581 1.00 82.94 201 ILE A N 1
ATOM 1610 C CA . ILE A 1 201 ? 10.951 15.330 -12.176 1.00 82.94 201 ILE A CA 1
ATOM 1611 C C . ILE A 1 201 ? 9.508 14.920 -11.879 1.00 82.94 201 ILE A C 1
ATOM 1613 O O . ILE A 1 201 ? 8.996 15.269 -10.818 1.00 82.94 201 ILE A O 1
ATOM 1617 N N . ASN A 1 202 ? 8.861 14.150 -12.760 1.00 84.19 202 ASN A N 1
ATOM 1618 C CA . ASN A 1 202 ? 7.474 13.720 -12.558 1.00 84.19 202 ASN A CA 1
ATOM 1619 C C . ASN A 1 202 ? 7.307 12.880 -11.286 1.00 84.19 202 ASN A C 1
ATOM 1621 O O . ASN A 1 202 ? 6.427 13.166 -10.470 1.00 84.19 202 ASN A O 1
ATOM 1625 N N . VAL A 1 203 ? 8.191 11.901 -11.068 1.00 81.19 203 VAL A N 1
ATOM 1626 C CA . VAL A 1 203 ? 8.196 11.081 -9.846 1.00 81.19 203 VAL A CA 1
ATOM 1627 C C . VAL A 1 203 ? 8.416 11.955 -8.607 1.00 81.19 203 VAL A C 1
ATOM 1629 O O . VAL A 1 203 ? 7.700 11.813 -7.616 1.00 81.19 203 VAL A O 1
ATOM 1632 N N . SER A 1 204 ? 9.350 12.908 -8.670 1.00 80.50 204 SER A N 1
ATOM 1633 C CA . SER A 1 204 ? 9.637 13.826 -7.558 1.00 80.50 204 SER A CA 1
ATOM 1634 C C . SER A 1 204 ? 8.445 14.727 -7.226 1.00 80.50 204 SER A C 1
ATOM 1636 O O . SER A 1 204 ? 8.099 14.889 -6.058 1.00 80.50 204 SER A O 1
ATOM 1638 N N . VAL A 1 205 ? 7.767 15.273 -8.240 1.00 83.94 205 VAL A N 1
ATOM 1639 C CA . VAL A 1 205 ? 6.550 16.083 -8.068 1.00 83.94 205 VAL A CA 1
ATOM 1640 C C . VAL A 1 205 ? 5.446 15.262 -7.402 1.00 83.94 205 VAL A C 1
ATOM 1642 O O . VAL A 1 205 ? 4.809 15.743 -6.465 1.00 83.94 205 VAL A O 1
ATOM 1645 N N . TRP A 1 206 ? 5.252 14.010 -7.821 1.00 83.44 206 TRP A N 1
ATOM 1646 C CA . TRP A 1 206 ? 4.288 13.104 -7.195 1.00 83.44 206 TRP A CA 1
ATOM 1647 C C . TRP A 1 206 ? 4.580 12.861 -5.718 1.00 83.44 206 TRP A C 1
ATOM 1649 O O . TRP A 1 206 ? 3.682 12.982 -4.884 1.00 83.44 206 TRP A O 1
ATOM 1659 N N . VAL A 1 207 ? 5.838 12.576 -5.381 1.00 81.50 207 VAL A N 1
ATOM 1660 C CA . VAL A 1 207 ? 6.274 12.405 -3.990 1.00 81.50 207 VAL A CA 1
ATOM 1661 C C . VAL A 1 207 ? 5.971 13.659 -3.169 1.00 81.50 207 VAL A C 1
ATOM 1663 O O . VAL A 1 207 ? 5.387 13.558 -2.090 1.00 81.50 207 VAL A O 1
ATOM 1666 N N . VAL A 1 208 ? 6.302 14.846 -3.684 1.00 84.69 208 VAL A N 1
ATOM 1667 C CA . VAL A 1 208 ? 6.042 16.117 -2.991 1.00 84.69 208 VAL A CA 1
ATOM 1668 C C . VAL A 1 208 ? 4.544 16.330 -2.765 1.00 84.69 208 VAL A C 1
ATOM 1670 O O . VAL A 1 208 ? 4.143 16.644 -1.646 1.00 84.69 208 VAL A O 1
ATOM 1673 N N . ILE A 1 209 ? 3.704 16.109 -3.782 1.00 85.88 209 ILE A N 1
ATOM 1674 C CA . ILE A 1 209 ? 2.242 16.233 -3.665 1.00 85.88 209 ILE A CA 1
ATOM 1675 C C . ILE A 1 209 ? 1.712 15.329 -2.547 1.00 85.88 209 ILE A C 1
ATOM 1677 O O . ILE A 1 209 ? 0.909 15.759 -1.719 1.00 85.88 209 ILE A O 1
ATOM 1681 N N . VAL A 1 210 ? 2.185 14.087 -2.486 1.00 84.75 210 VAL A N 1
ATOM 1682 C CA . VAL A 1 210 ? 1.753 13.111 -1.480 1.00 84.75 210 VAL A CA 1
ATOM 1683 C C . VAL A 1 210 ? 2.182 13.535 -0.090 1.00 84.75 210 VAL A C 1
ATOM 1685 O O . VAL A 1 210 ? 1.356 13.533 0.820 1.00 84.75 210 VAL A O 1
ATOM 1688 N N . VAL A 1 211 ? 3.440 13.946 0.076 1.00 84.69 211 VAL A N 1
ATOM 1689 C CA . VAL A 1 211 ? 3.963 14.436 1.356 1.00 84.69 211 VAL A CA 1
ATOM 1690 C C . VAL A 1 211 ? 3.164 15.647 1.836 1.00 84.69 211 VAL A C 1
ATOM 1692 O O . VAL A 1 211 ? 2.793 15.701 3.007 1.00 84.69 211 VAL A O 1
ATOM 1695 N N . VAL A 1 212 ? 2.826 16.581 0.943 1.00 89.38 212 VAL A N 1
ATOM 1696 C CA . VAL A 1 212 ? 2.020 17.763 1.276 1.00 89.38 212 VAL A CA 1
ATOM 1697 C C . VAL A 1 212 ? 0.596 17.375 1.675 1.00 89.38 212 VAL A C 1
ATOM 1699 O O . VAL A 1 212 ? 0.112 17.834 2.709 1.00 89.38 212 VAL A O 1
ATOM 1702 N N . ILE A 1 213 ? -0.081 16.514 0.909 1.00 88.12 213 ILE A N 1
ATOM 1703 C CA . ILE A 1 213 ? -1.466 16.119 1.205 1.00 88.12 213 ILE A CA 1
ATOM 1704 C C . ILE A 1 213 ? -1.536 15.291 2.492 1.00 88.12 213 ILE A C 1
ATOM 1706 O O . ILE A 1 213 ? -2.361 15.571 3.362 1.00 88.12 213 ILE A O 1
ATOM 1710 N N . VAL A 1 214 ? -0.677 14.278 2.632 1.00 86.12 214 VAL A N 1
ATOM 1711 C CA . VAL A 1 214 ? -0.648 13.392 3.804 1.00 86.12 214 VAL A CA 1
ATOM 1712 C C . VAL A 1 214 ? -0.188 14.163 5.039 1.00 86.12 214 VAL A C 1
ATOM 1714 O O . VAL A 1 214 ? -0.854 14.105 6.071 1.00 86.12 214 VAL A O 1
ATOM 1717 N N . GLY A 1 215 ? 0.892 14.940 4.933 1.00 87.69 215 GLY A N 1
ATOM 1718 C CA . GLY A 1 215 ? 1.391 15.789 6.014 1.00 87.69 215 GLY A CA 1
ATOM 1719 C C . GLY A 1 215 ? 0.358 16.827 6.446 1.00 87.69 215 GLY A C 1
ATOM 1720 O O . GLY A 1 215 ? 0.057 16.940 7.633 1.00 87.69 215 GLY A O 1
ATOM 1721 N N . GLY A 1 216 ? -0.273 17.509 5.488 1.00 89.25 216 GLY A N 1
ATOM 1722 C CA . GLY A 1 216 ? -1.367 18.443 5.739 1.00 89.25 216 GLY A CA 1
ATOM 1723 C C . GLY A 1 216 ? -2.550 17.780 6.443 1.00 89.25 216 GLY A C 1
ATOM 1724 O O . GLY A 1 216 ? -3.023 18.296 7.455 1.00 89.25 216 GLY A O 1
ATOM 1725 N N . ALA A 1 217 ? -2.990 16.604 5.981 1.00 88.31 217 ALA A N 1
ATOM 1726 C CA . ALA A 1 217 ? -4.067 15.837 6.610 1.00 88.31 217 ALA A CA 1
ATOM 1727 C C . ALA A 1 217 ? -3.713 15.386 8.038 1.00 88.31 217 ALA A C 1
ATOM 1729 O O . ALA A 1 217 ? -4.574 15.389 8.918 1.00 88.31 217 ALA A O 1
ATOM 1730 N N . ILE A 1 218 ? -2.459 15.014 8.300 1.00 87.75 218 ILE A N 1
ATOM 1731 C CA . ILE A 1 218 ? -1.990 14.646 9.642 1.00 87.75 218 ILE A CA 1
ATOM 1732 C C . ILE A 1 218 ? -1.999 15.869 10.565 1.00 87.75 218 ILE A C 1
ATOM 1734 O O . ILE A 1 218 ? -2.594 15.813 11.643 1.00 87.75 218 ILE A O 1
ATOM 1738 N N . LEU A 1 219 ? -1.383 16.975 10.140 1.00 90.19 219 LEU A N 1
ATOM 1739 C CA . LEU A 1 219 ? -1.278 18.205 10.930 1.00 90.19 219 LEU A CA 1
ATOM 1740 C C . LEU A 1 219 ? -2.658 18.767 11.278 1.00 90.19 219 LEU A C 1
ATOM 1742 O O . LEU A 1 219 ? -2.938 19.056 12.439 1.00 90.19 219 LEU A O 1
ATOM 1746 N N . THR A 1 220 ? -3.547 18.851 10.290 1.00 90.44 220 THR A N 1
ATOM 1747 C CA . THR A 1 220 ? -4.930 19.311 10.488 1.00 90.44 220 THR A CA 1
ATOM 1748 C C . THR A 1 220 ? -5.739 18.354 11.363 1.00 90.44 220 THR A C 1
ATOM 1750 O O . THR A 1 220 ? -6.487 18.817 12.224 1.00 90.44 220 THR A O 1
ATOM 1753 N N . SER A 1 221 ? -5.549 17.033 11.234 1.00 89.06 221 SER A N 1
ATOM 1754 C CA . SER A 1 221 ? -6.175 16.050 12.134 1.00 89.06 221 SER A CA 1
ATOM 1755 C C . SER A 1 221 ? -5.742 16.251 13.587 1.00 89.06 221 SER A C 1
ATOM 1757 O O . SER A 1 221 ? -6.588 16.204 14.479 1.00 89.06 221 SER A O 1
ATOM 1759 N N . PHE A 1 222 ? -4.449 16.486 13.840 1.00 90.19 222 PHE A N 1
ATOM 1760 C CA . PHE A 1 222 ? -3.940 16.756 15.187 1.00 90.19 222 PHE A CA 1
ATOM 1761 C C . PHE A 1 222 ? -4.438 18.087 15.736 1.00 90.19 222 PHE A C 1
ATOM 1763 O O . PHE A 1 222 ? -4.927 18.125 16.863 1.00 90.19 222 PHE A O 1
ATOM 1770 N N . TYR A 1 223 ? -4.357 19.152 14.937 1.00 90.88 223 TYR A N 1
ATOM 1771 C CA . TYR A 1 223 ? -4.840 20.474 15.320 1.00 90.88 223 TYR A CA 1
ATOM 1772 C C . TYR A 1 223 ? -6.315 20.424 15.730 1.00 90.88 223 TYR A C 1
ATOM 1774 O O . TYR A 1 223 ? -6.682 20.884 16.810 1.00 90.88 223 TYR A O 1
ATOM 1782 N N . ILE A 1 224 ? -7.158 19.785 14.915 1.00 88.19 224 ILE A N 1
ATOM 1783 C CA . ILE A 1 224 ? -8.591 19.678 15.197 1.00 88.19 224 ILE A CA 1
ATOM 1784 C C . ILE A 1 224 ? -8.850 18.796 16.415 1.00 88.19 224 ILE A C 1
ATOM 1786 O O . ILE A 1 224 ? -9.687 19.148 17.247 1.00 88.19 224 ILE A O 1
ATOM 1790 N N . LEU A 1 225 ? -8.126 17.685 16.560 1.00 89.12 225 LEU A N 1
ATOM 1791 C CA . LEU A 1 225 ? -8.265 16.82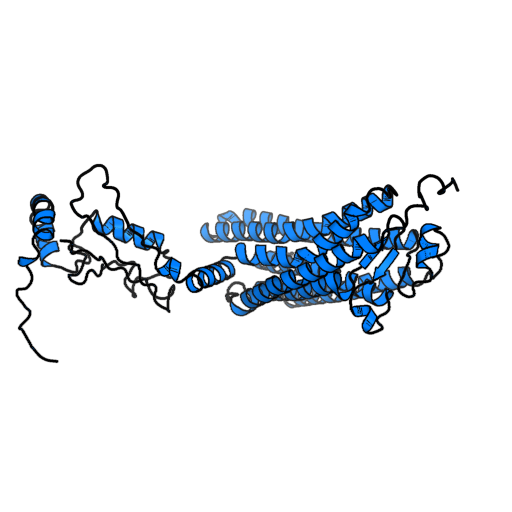1 17.727 1.00 89.12 225 LEU A CA 1
ATOM 1792 C C . LEU A 1 225 ? -7.914 17.556 19.030 1.00 89.12 225 LEU A C 1
ATOM 1794 O O . LEU A 1 225 ? -8.645 17.410 20.008 1.00 89.12 225 LEU A O 1
ATOM 1798 N N . GLU A 1 226 ? -6.845 18.356 19.040 1.00 90.50 226 GLU A N 1
ATOM 1799 C CA . GLU A 1 226 ? -6.435 19.126 20.220 1.00 90.50 226 GLU A CA 1
ATOM 1800 C C . GLU A 1 226 ? -7.383 20.303 20.484 1.00 90.50 226 GLU A C 1
ATOM 1802 O O . GLU A 1 226 ? -7.813 20.491 21.617 1.00 90.50 226 GLU A O 1
ATOM 1807 N N . SER A 1 227 ? -7.817 21.025 19.442 1.00 88.81 227 SER A N 1
ATOM 1808 C CA . SER A 1 227 ? -8.779 22.135 19.580 1.00 88.81 227 SER A CA 1
ATOM 1809 C C . SER A 1 227 ? -10.124 21.707 20.180 1.00 88.81 227 SER A C 1
ATOM 1811 O O . SER A 1 227 ? -10.846 22.517 20.754 1.00 88.81 227 SER A O 1
ATOM 1813 N N . ARG A 1 228 ? -10.468 20.418 20.058 1.00 85.94 228 ARG A N 1
ATOM 1814 C CA . ARG A 1 228 ? -11.723 19.837 20.549 1.00 85.94 228 ARG A CA 1
ATOM 1815 C C . ARG A 1 228 ? -11.543 18.977 21.791 1.00 85.94 228 ARG A C 1
ATOM 1817 O O . ARG A 1 228 ? -12.482 18.278 22.169 1.00 85.94 228 ARG A O 1
ATOM 1824 N N . ARG A 1 229 ? -10.370 19.013 22.425 1.00 88.00 229 ARG A N 1
ATOM 1825 C CA . ARG A 1 229 ? -10.031 18.173 23.579 1.00 88.00 229 ARG A CA 1
ATOM 1826 C C . ARG A 1 229 ? -11.075 18.232 24.692 1.00 88.00 229 ARG A C 1
ATOM 1828 O O . ARG A 1 229 ? -11.437 17.181 25.211 1.00 88.00 229 ARG A O 1
ATOM 1835 N N . ASP A 1 230 ? -11.591 19.422 24.986 1.00 88.81 230 ASP A N 1
ATOM 1836 C CA . ASP A 1 230 ? -12.561 19.637 26.067 1.00 88.81 230 ASP A CA 1
ATOM 1837 C C . ASP A 1 230 ? -14.013 19.348 25.647 1.00 88.81 230 ASP A C 1
ATOM 1839 O O . ASP A 1 230 ? -14.888 19.175 26.489 1.00 88.81 230 ASP A O 1
ATOM 1843 N N . GLN A 1 231 ? -14.281 19.248 24.339 1.00 86.94 231 GLN A N 1
ATOM 1844 C CA . GLN A 1 231 ? -15.614 18.959 23.794 1.00 86.94 231 GLN A CA 1
ATOM 1845 C C . GLN A 1 231 ? -15.881 17.459 23.623 1.00 86.94 231 GLN A C 1
ATOM 1847 O O . GLN A 1 231 ? -17.032 17.046 23.474 1.00 86.94 231 GLN A O 1
ATOM 1852 N N . ILE A 1 232 ? -14.834 16.630 23.576 1.00 86.56 232 ILE A N 1
ATOM 1853 C CA . ILE A 1 232 ? -14.957 15.184 23.375 1.00 86.56 232 ILE A CA 1
ATOM 1854 C C . ILE A 1 232 ? -14.591 14.424 24.646 1.00 86.56 232 ILE A C 1
ATOM 1856 O O . ILE A 1 232 ? -13.719 14.821 25.411 1.00 86.56 232 ILE A O 1
ATOM 1860 N N . SER A 1 233 ? -15.229 13.273 24.869 1.00 89.19 233 SER A N 1
ATOM 1861 C CA . SER A 1 233 ? -14.919 12.464 26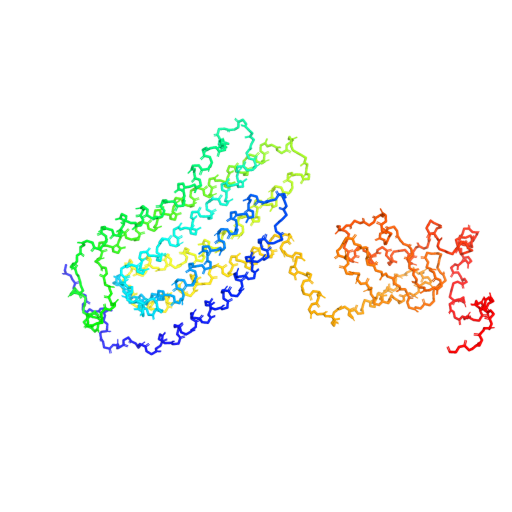.048 1.00 89.19 233 SER A CA 1
ATOM 1862 C C . SER A 1 233 ? -13.462 11.988 26.040 1.00 89.19 233 SER A C 1
ATOM 1864 O O . SER A 1 233 ? -12.920 11.604 24.999 1.00 89.19 233 SER A O 1
ATOM 1866 N N . VAL A 1 234 ? -12.843 11.922 27.225 1.00 88.38 234 VAL A N 1
ATOM 1867 C CA . VAL A 1 234 ? -11.438 11.502 27.410 1.00 88.38 234 VAL A CA 1
ATOM 1868 C C . VAL A 1 234 ? -11.148 10.154 26.741 1.00 88.38 234 VAL A C 1
ATOM 1870 O O . VAL A 1 234 ? -10.090 9.958 26.137 1.00 88.38 234 VAL A O 1
ATOM 1873 N N . ARG A 1 235 ? -12.101 9.214 26.808 1.00 85.25 235 ARG A N 1
ATOM 1874 C CA . ARG A 1 235 ? -12.003 7.911 26.134 1.00 85.25 235 ARG A CA 1
ATOM 1875 C C . ARG A 1 235 ? -11.929 8.070 24.613 1.00 85.25 235 ARG A C 1
ATOM 1877 O O . ARG A 1 235 ? -11.062 7.462 23.988 1.00 85.25 235 ARG A O 1
ATOM 1884 N N . THR A 1 236 ? -12.800 8.890 24.030 1.00 84.31 236 THR A N 1
ATOM 1885 C CA . THR A 1 236 ? -12.844 9.137 22.581 1.00 84.31 236 THR A CA 1
ATOM 1886 C C . THR A 1 236 ? -11.586 9.853 22.109 1.00 84.31 236 THR A C 1
ATOM 1888 O O . THR A 1 236 ? -10.975 9.411 21.140 1.00 84.31 236 THR A O 1
ATOM 1891 N N . PHE A 1 237 ? -11.129 10.875 22.839 1.00 86.62 237 PHE A N 1
ATOM 1892 C CA . PHE A 1 237 ? -9.868 11.567 22.562 1.00 86.62 237 PHE A CA 1
ATOM 1893 C C . PHE A 1 237 ? -8.684 10.593 22.511 1.00 86.62 237 PHE A C 1
ATOM 1895 O O . PHE A 1 237 ? -7.946 10.544 21.525 1.00 86.62 237 PHE A O 1
ATOM 1902 N N . LYS A 1 238 ? -8.534 9.748 23.544 1.00 86.81 238 LYS A N 1
ATOM 1903 C CA . LYS A 1 238 ? -7.458 8.744 23.610 1.00 86.81 238 LYS A CA 1
ATOM 1904 C C . LYS A 1 238 ? -7.532 7.739 22.456 1.00 86.81 238 LYS A C 1
ATOM 1906 O O . LYS A 1 238 ? -6.488 7.364 21.924 1.00 86.81 238 LYS A O 1
ATOM 1911 N N . LEU A 1 239 ? -8.732 7.306 22.063 1.00 82.62 239 LEU A N 1
ATOM 1912 C CA . LEU A 1 239 ? -8.921 6.392 20.932 1.00 82.62 239 LEU A CA 1
ATOM 1913 C C . LEU A 1 239 ? -8.534 7.045 19.600 1.00 82.62 239 LEU A C 1
ATOM 1915 O O . LEU A 1 239 ? -7.758 6.452 18.853 1.00 82.62 239 LEU A O 1
ATOM 1919 N N . GLN A 1 240 ? -9.004 8.268 19.335 1.00 83.00 240 GLN A N 1
ATOM 1920 C CA . GLN A 1 240 ? -8.687 9.008 18.109 1.00 83.00 240 GLN A CA 1
ATOM 1921 C C . GLN A 1 240 ? -7.184 9.296 18.001 1.00 83.00 240 GLN A C 1
ATOM 1923 O O . GLN A 1 240 ? -6.569 9.004 16.978 1.00 83.00 240 GLN A O 1
ATOM 1928 N N . ARG A 1 241 ? -6.549 9.753 19.089 1.00 86.19 241 ARG A N 1
ATOM 1929 C CA . ARG A 1 241 ? -5.103 10.018 19.119 1.00 86.19 241 ARG A CA 1
ATOM 1930 C C . ARG A 1 241 ? -4.280 8.760 18.848 1.00 86.19 241 ARG A C 1
ATOM 1932 O O . ARG A 1 241 ? -3.377 8.793 18.014 1.00 86.19 241 ARG A O 1
ATOM 1939 N N . LYS A 1 242 ? -4.588 7.642 19.519 1.00 85.50 242 LYS A N 1
ATOM 1940 C CA . LYS A 1 242 ? -3.910 6.354 19.272 1.00 85.50 242 LYS A CA 1
ATOM 1941 C C . LYS A 1 242 ? -4.096 5.889 17.829 1.00 85.50 242 LYS A C 1
ATOM 1943 O O . LYS A 1 242 ? -3.182 5.308 17.254 1.00 85.50 242 LYS A O 1
ATOM 1948 N N . TRP A 1 243 ? -5.265 6.138 17.250 1.00 79.06 243 TRP A N 1
ATOM 1949 C CA . TRP A 1 243 ? -5.565 5.746 15.881 1.00 79.06 243 TRP A CA 1
ATOM 1950 C C . TRP A 1 243 ? -4.773 6.568 14.844 1.00 79.06 243 TRP A C 1
ATOM 1952 O O . TRP A 1 243 ? -4.246 5.990 13.898 1.00 79.06 243 TRP A O 1
ATOM 1962 N N . ILE A 1 244 ? -4.587 7.878 15.052 1.00 81.94 244 ILE A N 1
ATOM 1963 C CA . ILE A 1 244 ? -3.747 8.707 14.165 1.00 81.94 244 ILE A CA 1
ATOM 1964 C C . ILE A 1 244 ? -2.304 8.180 14.128 1.00 81.94 244 ILE A C 1
ATOM 1966 O O . ILE A 1 244 ? -1.756 7.981 13.047 1.00 81.94 244 ILE A O 1
ATOM 1970 N N . HIS A 1 245 ? -1.711 7.871 15.288 1.00 84.38 245 HIS A N 1
ATOM 1971 C CA . HIS A 1 245 ? -0.352 7.306 15.357 1.00 84.38 245 HIS A CA 1
ATOM 1972 C C . HIS A 1 245 ? -0.239 5.989 14.584 1.00 84.38 245 HIS A C 1
ATOM 1974 O O . HIS A 1 245 ? 0.735 5.757 13.876 1.00 84.38 245 HIS A O 1
ATOM 1980 N N . LYS A 1 246 ? -1.268 5.145 14.691 1.00 82.19 246 LYS A N 1
ATOM 1981 C CA . LYS A 1 246 ? -1.374 3.885 13.955 1.00 82.19 246 LYS A CA 1
ATOM 1982 C C . LYS A 1 246 ? -1.349 4.100 12.437 1.00 82.19 246 LYS A C 1
ATOM 1984 O O . LYS A 1 246 ? -0.607 3.417 11.743 1.00 82.19 246 LYS A O 1
ATOM 1989 N N . CYS A 1 247 ? -2.091 5.077 11.924 1.00 76.94 247 CYS A N 1
ATOM 1990 C CA . CYS A 1 247 ? -2.069 5.387 10.493 1.00 76.94 247 CYS A CA 1
ATOM 1991 C C . CYS A 1 247 ? -0.754 5.991 10.007 1.00 76.94 247 CYS A C 1
ATOM 1993 O O . CYS A 1 247 ? -0.309 5.651 8.916 1.00 76.94 247 CYS A O 1
ATOM 1995 N N . ILE A 1 248 ? -0.111 6.838 10.814 1.00 82.12 248 ILE A N 1
ATOM 1996 C CA . ILE A 1 248 ? 1.222 7.360 10.490 1.00 82.12 248 ILE A CA 1
ATOM 1997 C C . ILE A 1 248 ? 2.203 6.197 10.350 1.00 82.12 248 ILE A C 1
ATOM 1999 O O . ILE A 1 248 ? 2.839 6.059 9.313 1.00 82.12 248 ILE A O 1
ATOM 2003 N N . LEU A 1 249 ? 2.261 5.309 11.347 1.00 82.19 249 LEU A N 1
ATOM 2004 C CA . LEU A 1 249 ? 3.176 4.169 11.333 1.00 82.19 249 LEU A CA 1
ATOM 2005 C C . LEU A 1 249 ? 2.933 3.232 10.140 1.00 82.19 249 LEU A C 1
ATOM 2007 O O . LEU A 1 249 ? 3.887 2.792 9.503 1.00 82.19 249 LEU A O 1
ATOM 2011 N N . GLN A 1 250 ? 1.666 2.973 9.806 1.00 77.31 250 GLN A N 1
ATOM 2012 C CA . GLN A 1 250 ? 1.290 2.136 8.665 1.00 77.31 250 GLN A CA 1
ATOM 2013 C C . GLN A 1 250 ? 1.800 2.685 7.326 1.00 77.31 250 GLN A C 1
ATOM 2015 O O . GLN A 1 250 ? 2.050 1.904 6.415 1.00 77.31 250 GLN A O 1
ATOM 2020 N N . VAL A 1 251 ? 1.935 4.005 7.193 1.00 74.88 251 VAL A N 1
ATOM 2021 C CA . VAL A 1 251 ? 2.258 4.664 5.916 1.00 74.88 251 VAL A CA 1
ATOM 2022 C C . VAL A 1 251 ? 3.718 5.059 5.829 1.00 74.88 251 VAL A C 1
ATOM 2024 O O . VAL A 1 251 ? 4.290 5.010 4.743 1.00 74.88 251 VAL A O 1
ATOM 2027 N N . SER A 1 252 ? 4.346 5.393 6.954 1.00 80.62 252 SER A N 1
ATOM 2028 C CA . SER A 1 252 ? 5.776 5.676 6.989 1.00 80.62 252 SER A CA 1
ATOM 2029 C C . SER A 1 252 ? 6.588 4.511 6.428 1.00 80.62 252 SER A C 1
ATOM 2031 O O . SER A 1 252 ? 7.538 4.747 5.695 1.00 80.62 252 SER A O 1
ATOM 2033 N N . ILE A 1 253 ? 6.191 3.266 6.708 1.00 78.50 253 ILE A N 1
ATOM 2034 C CA . ILE A 1 253 ? 6.912 2.075 6.240 1.00 78.50 253 ILE A CA 1
ATOM 2035 C C . ILE A 1 253 ? 6.869 1.961 4.698 1.00 78.50 253 ILE A C 1
ATOM 2037 O O . ILE A 1 253 ? 7.942 2.015 4.099 1.00 78.50 253 ILE A O 1
ATOM 2041 N N . PRO A 1 254 ? 5.694 1.934 4.029 1.00 72.75 254 PRO A N 1
ATOM 2042 C CA . PRO A 1 254 ? 5.594 1.996 2.566 1.00 72.75 254 PRO A CA 1
ATOM 2043 C C . PRO A 1 254 ? 6.265 3.221 1.932 1.00 72.75 254 PRO A C 1
ATOM 2045 O O . PRO A 1 254 ? 6.855 3.125 0.859 1.00 72.75 254 PRO A O 1
ATOM 2048 N N . MET A 1 255 ? 6.193 4.388 2.580 1.00 75.94 255 MET A N 1
ATOM 2049 C CA . MET A 1 255 ? 6.848 5.592 2.064 1.00 75.94 255 MET A CA 1
ATOM 2050 C C . MET A 1 255 ? 8.370 5.460 2.102 1.00 75.94 255 MET A C 1
ATOM 2052 O O . MET A 1 255 ? 9.022 5.794 1.123 1.00 75.94 255 MET A O 1
ATOM 2056 N N . ILE A 1 256 ? 8.948 4.927 3.180 1.00 81.50 256 ILE A N 1
ATOM 2057 C CA . ILE A 1 256 ? 10.398 4.701 3.283 1.00 81.50 256 ILE A CA 1
ATOM 2058 C C . ILE A 1 256 ? 10.868 3.694 2.227 1.00 81.50 256 ILE A C 1
ATOM 2060 O O . ILE A 1 256 ? 11.884 3.930 1.568 1.00 81.50 256 ILE A O 1
ATOM 2064 N N . THR A 1 257 ? 10.120 2.607 2.021 1.00 78.56 257 THR A N 1
ATOM 2065 C CA . THR A 1 257 ? 10.461 1.585 1.019 1.00 78.56 257 THR A CA 1
ATOM 2066 C C . THR A 1 257 ? 10.352 2.101 -0.414 1.00 78.56 257 THR A C 1
ATOM 2068 O O . THR A 1 257 ? 11.084 1.623 -1.267 1.00 78.56 257 THR A O 1
ATOM 2071 N N . ILE A 1 258 ? 9.493 3.090 -0.691 1.00 76.31 258 ILE A N 1
ATOM 2072 C CA . ILE A 1 258 ? 9.378 3.717 -2.022 1.00 76.31 258 ILE A CA 1
ATOM 2073 C C . ILE A 1 258 ? 10.419 4.833 -2.208 1.00 76.31 258 ILE A C 1
ATOM 2075 O O . ILE A 1 258 ? 11.040 4.941 -3.264 1.00 76.31 258 ILE A O 1
ATOM 2079 N N . LEU A 1 259 ? 10.645 5.662 -1.184 1.00 79.25 259 LEU A N 1
ATOM 2080 C CA . LEU A 1 259 ? 11.574 6.795 -1.245 1.00 79.25 259 LEU A CA 1
ATOM 2081 C C . LEU A 1 259 ? 13.029 6.351 -1.387 1.00 79.25 259 LEU A C 1
ATOM 2083 O O . LEU A 1 259 ? 13.797 7.008 -2.085 1.00 79.25 259 LEU A O 1
ATOM 2087 N N . THR A 1 260 ? 13.411 5.248 -0.744 1.00 81.38 260 THR A N 1
ATOM 2088 C CA . THR A 1 260 ? 14.802 4.771 -0.742 1.00 81.38 260 THR A CA 1
ATOM 2089 C C . THR A 1 260 ? 15.299 4.423 -2.162 1.00 81.38 260 THR A C 1
ATOM 2091 O O . THR A 1 260 ? 16.317 4.986 -2.571 1.00 81.38 260 THR A O 1
ATOM 2094 N N . PRO A 1 261 ? 14.575 3.615 -2.969 1.00 80.38 261 PRO A N 1
ATOM 2095 C CA . PRO A 1 261 ? 14.864 3.407 -4.392 1.00 80.38 261 PRO A CA 1
ATOM 2096 C C . PRO A 1 261 ? 14.950 4.689 -5.220 1.00 80.38 261 PRO A C 1
ATOM 2098 O O . PRO A 1 261 ? 15.869 4.844 -6.022 1.00 80.38 261 PRO A O 1
ATOM 2101 N N . ILE A 1 262 ? 14.013 5.621 -5.017 1.00 77.50 262 ILE A N 1
ATOM 2102 C CA . ILE A 1 262 ? 13.950 6.868 -5.791 1.00 77.50 262 ILE A CA 1
ATOM 2103 C C . ILE A 1 262 ? 15.180 7.730 -5.504 1.00 77.50 262 ILE A C 1
ATOM 2105 O O . ILE A 1 262 ? 15.856 8.162 -6.435 1.00 77.50 262 ILE A O 1
ATOM 2109 N N . LEU A 1 263 ? 15.507 7.952 -4.228 1.00 80.00 263 LEU A N 1
ATOM 2110 C CA . LEU A 1 263 ? 16.668 8.747 -3.824 1.00 80.00 263 LEU A CA 1
ATOM 2111 C C . LEU A 1 263 ? 17.981 8.112 -4.297 1.00 80.00 263 LEU A C 1
ATOM 2113 O O . LEU A 1 263 ? 18.861 8.826 -4.780 1.00 80.00 263 LEU A O 1
ATOM 2117 N N . GLY A 1 264 ? 18.094 6.782 -4.221 1.00 78.50 264 GLY A N 1
ATOM 2118 C CA . GLY A 1 264 ? 19.229 6.045 -4.775 1.00 78.50 264 GLY A CA 1
ATOM 2119 C C . GLY A 1 264 ? 19.365 6.244 -6.287 1.00 78.50 264 GLY A C 1
ATOM 2120 O O . GLY A 1 264 ? 20.446 6.578 -6.770 1.00 78.50 264 GLY A O 1
ATOM 2121 N N . GLY A 1 265 ? 18.260 6.131 -7.029 1.00 76.12 265 GLY A N 1
ATOM 2122 C CA . GLY A 1 265 ? 18.221 6.370 -8.473 1.00 76.12 265 GLY A CA 1
ATOM 2123 C C . GLY A 1 265 ? 18.611 7.801 -8.857 1.00 76.12 265 GLY A C 1
ATOM 2124 O O . GLY A 1 265 ? 19.452 7.986 -9.737 1.00 76.12 265 GLY A O 1
ATOM 2125 N N . VAL A 1 266 ? 18.075 8.812 -8.157 1.00 78.31 266 VAL A N 1
ATOM 2126 C CA . VAL A 1 266 ? 18.464 10.229 -8.321 1.00 78.31 266 VAL A CA 1
ATOM 2127 C C . VAL A 1 266 ? 19.969 10.389 -8.108 1.00 78.31 266 VAL A C 1
ATOM 2129 O O . VAL A 1 266 ? 20.655 10.980 -8.940 1.00 78.31 266 VAL A O 1
ATOM 2132 N N . TYR A 1 267 ? 20.495 9.848 -7.008 1.00 79.81 267 TYR A N 1
ATOM 2133 C CA . TYR A 1 267 ? 21.903 9.980 -6.649 1.00 79.81 267 TYR A CA 1
ATOM 2134 C C . TYR A 1 267 ? 22.828 9.354 -7.699 1.00 79.81 267 TYR A C 1
ATOM 2136 O O . TYR A 1 267 ? 23.786 9.995 -8.133 1.00 79.81 267 TYR A O 1
ATOM 2144 N N . ILE A 1 268 ? 22.521 8.140 -8.166 1.00 76.38 268 ILE A N 1
ATOM 2145 C CA . ILE A 1 268 ? 23.285 7.460 -9.224 1.00 76.38 268 ILE A CA 1
ATOM 2146 C C . ILE A 1 268 ? 23.201 8.246 -10.539 1.00 76.38 268 ILE A C 1
ATOM 2148 O O . ILE A 1 268 ? 24.213 8.433 -11.220 1.00 76.38 268 ILE A O 1
ATOM 2152 N N . PHE A 1 269 ? 22.016 8.755 -10.886 1.00 74.75 269 PHE A N 1
ATOM 2153 C CA . PHE A 1 269 ? 21.816 9.534 -12.105 1.00 74.75 269 PHE A CA 1
ATOM 2154 C C . PHE A 1 269 ? 22.597 10.855 -12.098 1.00 74.75 269 PHE A C 1
ATOM 2156 O O . PHE A 1 269 ? 23.152 11.227 -13.134 1.00 74.75 269 PHE A O 1
ATOM 2163 N N . VAL A 1 270 ? 22.657 11.549 -10.955 1.00 77.94 270 VAL A N 1
ATOM 2164 C CA . VAL A 1 270 ? 23.366 12.830 -10.790 1.00 77.94 270 VAL A CA 1
ATOM 2165 C C . VAL A 1 270 ? 24.877 12.630 -10.726 1.00 77.94 270 VAL A C 1
ATOM 2167 O O . VAL A 1 270 ? 25.618 13.331 -11.408 1.00 77.94 270 VAL A O 1
ATOM 2170 N N . THR A 1 271 ? 25.348 11.664 -9.935 1.00 76.06 271 THR A N 1
ATOM 2171 C CA . THR A 1 271 ? 26.790 11.432 -9.738 1.00 76.06 271 THR A CA 1
ATOM 2172 C C . THR A 1 271 ? 27.442 10.655 -10.877 1.00 76.06 271 THR A C 1
ATOM 2174 O O . THR A 1 271 ? 28.665 10.547 -10.909 1.00 76.06 271 THR A O 1
ATOM 2177 N N . LYS A 1 272 ? 26.647 10.076 -11.790 1.00 73.25 272 LYS A N 1
ATOM 2178 C CA . LYS A 1 272 ? 27.106 9.223 -12.901 1.00 73.25 272 LYS A CA 1
ATOM 2179 C C . LYS A 1 272 ? 28.043 8.090 -12.452 1.00 73.25 272 LYS A C 1
ATOM 2181 O O . LYS A 1 272 ? 28.855 7.600 -13.232 1.00 73.25 272 LYS A O 1
ATOM 2186 N N . THR A 1 273 ? 27.934 7.661 -11.194 1.00 65.75 273 THR A N 1
ATOM 2187 C CA . THR A 1 273 ? 28.871 6.711 -10.590 1.00 65.75 273 THR A CA 1
ATOM 2188 C C . THR A 1 273 ? 28.465 5.274 -10.903 1.00 65.75 273 THR A C 1
ATOM 2190 O O . THR A 1 273 ? 27.452 4.770 -10.425 1.00 65.75 273 THR A O 1
ATOM 2193 N N . VAL A 1 274 ? 29.310 4.603 -11.684 1.00 59.75 274 VAL A N 1
ATOM 2194 C CA . VAL A 1 274 ? 29.144 3.215 -12.149 1.00 59.75 274 VAL A CA 1
ATOM 2195 C C . VAL A 1 274 ? 29.393 2.191 -11.023 1.00 59.75 274 VAL A C 1
ATOM 2197 O O . VAL A 1 274 ? 28.876 1.081 -11.052 1.00 59.75 274 VAL A O 1
ATOM 2200 N N . ALA A 1 275 ? 30.123 2.568 -9.967 1.00 54.66 275 ALA A N 1
ATOM 2201 C CA . ALA A 1 275 ? 30.495 1.679 -8.858 1.00 54.66 275 ALA A CA 1
ATOM 2202 C C . ALA A 1 275 ? 29.320 1.202 -7.970 1.00 54.66 275 ALA A C 1
ATOM 2204 O O . ALA A 1 275 ? 29.524 0.388 -7.074 1.00 54.66 275 ALA A O 1
ATOM 2205 N N . MET A 1 276 ? 28.096 1.685 -8.204 1.00 59.69 276 MET A N 1
ATOM 2206 C CA . MET A 1 276 ? 26.918 1.411 -7.370 1.00 59.69 276 MET A CA 1
ATOM 2207 C C . MET A 1 276 ? 25.907 0.435 -7.991 1.00 59.69 276 MET A C 1
ATOM 2209 O O . MET A 1 276 ? 24.760 0.388 -7.549 1.00 59.69 276 MET A O 1
ATOM 2213 N N . PHE A 1 277 ? 26.306 -0.379 -8.975 1.00 61.34 277 PHE A N 1
ATOM 2214 C CA . PHE A 1 277 ? 25.409 -1.353 -9.617 1.00 61.34 277 PHE A CA 1
ATOM 2215 C C . PHE A 1 277 ? 24.658 -2.267 -8.635 1.00 61.34 277 PHE A C 1
ATOM 2217 O O . PHE A 1 277 ? 23.511 -2.606 -8.896 1.00 61.34 277 PHE A O 1
ATOM 2224 N N . GLY A 1 278 ? 25.247 -2.611 -7.483 1.00 65.88 278 GLY A N 1
ATOM 2225 C CA . GLY A 1 278 ? 24.580 -3.431 -6.463 1.00 65.88 278 GLY A CA 1
ATOM 2226 C C . GLY A 1 278 ? 23.371 -2.768 -5.789 1.00 65.88 278 GLY A C 1
ATOM 2227 O O . GLY A 1 278 ? 22.501 -3.475 -5.290 1.00 65.88 278 GLY A O 1
ATOM 2228 N N . LEU A 1 279 ? 23.272 -1.431 -5.797 1.00 70.88 279 LEU A N 1
ATOM 2229 C CA . LEU A 1 279 ? 22.160 -0.717 -5.159 1.00 70.88 279 LEU A CA 1
ATOM 2230 C C . LEU A 1 279 ? 20.850 -0.842 -5.946 1.00 70.88 279 LEU A C 1
ATOM 2232 O O . LEU A 1 279 ? 19.774 -0.836 -5.352 1.00 70.88 279 LEU A O 1
ATOM 2236 N N . ILE A 1 280 ? 20.922 -0.977 -7.270 1.00 73.75 280 ILE A N 1
ATOM 2237 C CA . ILE A 1 280 ? 19.737 -0.970 -8.137 1.00 73.75 280 ILE A CA 1
ATOM 2238 C C . ILE A 1 280 ? 18.883 -2.231 -7.934 1.00 73.75 280 ILE A C 1
ATOM 2240 O O . ILE A 1 280 ? 17.711 -2.074 -7.593 1.00 73.75 280 ILE A O 1
ATOM 2244 N N . PRO A 1 281 ? 19.432 -3.462 -7.997 1.00 75.06 281 PRO A N 1
ATOM 2245 C CA . PRO A 1 281 ? 18.636 -4.653 -7.716 1.00 75.06 281 PRO A CA 1
ATOM 2246 C C . PRO A 1 281 ? 18.166 -4.717 -6.258 1.00 75.06 281 PRO A C 1
ATOM 2248 O O . PRO A 1 281 ? 17.077 -5.207 -5.979 1.00 75.06 281 PRO A O 1
ATOM 2251 N N . THR A 1 282 ? 18.935 -4.171 -5.303 1.00 78.00 282 THR A N 1
ATOM 2252 C CA . THR A 1 282 ? 18.467 -4.089 -3.906 1.00 78.00 282 THR A CA 1
ATOM 2253 C C . THR A 1 282 ? 17.277 -3.142 -3.754 1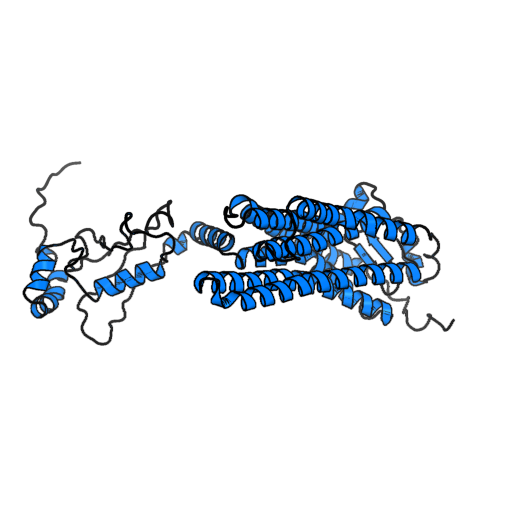.00 78.00 282 THR A C 1
ATOM 2255 O O . THR A 1 282 ? 16.357 -3.428 -2.993 1.00 78.00 282 THR A O 1
ATOM 2258 N N . ALA A 1 283 ? 17.259 -2.035 -4.497 1.00 79.00 283 ALA A N 1
ATOM 2259 C CA . ALA A 1 283 ? 16.145 -1.099 -4.523 1.00 79.00 283 ALA A CA 1
ATOM 2260 C C . ALA A 1 283 ? 14.900 -1.721 -5.176 1.00 79.00 283 ALA A C 1
ATOM 2262 O O . ALA A 1 283 ? 13.789 -1.534 -4.681 1.00 79.00 283 ALA A O 1
ATOM 2263 N N . GLU A 1 284 ? 15.092 -2.501 -6.238 1.00 77.88 284 GLU A N 1
ATOM 2264 C CA . GLU A 1 284 ? 14.037 -3.268 -6.904 1.00 77.88 284 GLU A CA 1
ATOM 2265 C C . GLU A 1 284 ? 13.423 -4.315 -5.963 1.00 77.88 284 GLU A C 1
ATOM 2267 O O . GLU A 1 284 ? 12.202 -4.398 -5.822 1.00 77.88 284 GLU A O 1
ATOM 2272 N N . LEU A 1 285 ? 14.267 -5.043 -5.227 1.00 82.56 285 LEU A N 1
ATOM 2273 C CA . LEU A 1 285 ? 13.838 -5.997 -4.209 1.00 82.56 285 LEU A CA 1
ATOM 2274 C C . LEU A 1 285 ? 13.032 -5.314 -3.093 1.00 82.56 285 LEU A C 1
ATOM 2276 O O . LEU A 1 285 ? 11.956 -5.790 -2.733 1.00 82.56 285 LEU A O 1
ATOM 2280 N N . ILE A 1 286 ? 13.508 -4.176 -2.571 1.00 83.25 286 ILE A N 1
ATOM 2281 C CA . ILE A 1 286 ? 12.785 -3.388 -1.558 1.00 83.25 286 ILE A CA 1
ATOM 2282 C C . ILE A 1 286 ? 11.419 -2.940 -2.092 1.00 83.25 286 ILE A C 1
ATOM 2284 O O . ILE A 1 286 ? 10.425 -3.014 -1.366 1.00 83.25 286 ILE A O 1
ATOM 2288 N N . LEU A 1 287 ? 11.357 -2.512 -3.357 1.00 82.25 287 LEU A N 1
ATOM 2289 C CA . LEU A 1 287 ? 10.107 -2.130 -4.001 1.00 82.25 287 LEU A CA 1
ATOM 2290 C C . LEU A 1 287 ? 9.165 -3.333 -4.145 1.00 82.25 287 LEU A C 1
ATOM 2292 O O . LEU A 1 287 ? 7.987 -3.188 -3.861 1.00 82.25 287 LEU A O 1
ATOM 2296 N N . SER A 1 288 ? 9.654 -4.528 -4.485 1.00 84.94 288 SER A N 1
ATOM 2297 C CA . SER A 1 288 ? 8.819 -5.744 -4.564 1.00 84.94 288 SER A CA 1
ATOM 2298 C C . SER A 1 288 ? 8.296 -6.237 -3.203 1.00 84.94 288 SER A C 1
ATOM 2300 O O . SER A 1 288 ? 7.269 -6.904 -3.131 1.00 84.94 288 SER A O 1
ATOM 2302 N N . LEU A 1 289 ? 8.983 -5.896 -2.106 1.00 84.75 289 LEU A N 1
ATOM 2303 C CA . LEU A 1 289 ? 8.609 -6.296 -0.744 1.00 84.75 289 LEU A CA 1
ATOM 2304 C C . LEU A 1 289 ? 7.584 -5.368 -0.093 1.00 84.75 289 LEU A C 1
ATOM 2306 O O . LEU A 1 289 ? 6.977 -5.738 0.918 1.00 84.75 289 LEU A O 1
ATOM 2310 N N . HIS A 1 290 ? 7.416 -4.154 -0.613 1.00 86.31 290 HIS A N 1
ATOM 2311 C CA . HIS A 1 290 ? 6.727 -3.091 0.108 1.00 86.31 290 HIS A CA 1
ATOM 2312 C C . HIS A 1 290 ? 5.268 -3.444 0.462 1.00 86.31 290 HIS A C 1
ATOM 2314 O O . HIS A 1 290 ? 4.825 -3.116 1.568 1.00 86.31 290 HIS A O 1
ATOM 2320 N N . GLY A 1 291 ? 4.535 -4.142 -0.417 1.00 87.94 291 GLY A N 1
ATOM 2321 C CA . GLY A 1 291 ? 3.156 -4.546 -0.155 1.00 87.94 291 GLY A CA 1
ATOM 2322 C C . GLY A 1 291 ? 3.059 -5.566 0.967 1.00 87.94 291 GLY A C 1
ATOM 2323 O O . GLY A 1 291 ? 2.314 -5.365 1.926 1.00 87.94 291 GLY A O 1
ATOM 2324 N N . SER A 1 292 ? 3.908 -6.595 0.932 1.00 89.06 292 SER A N 1
ATOM 2325 C CA . SER A 1 292 ? 3.978 -7.615 1.990 1.00 89.06 292 SER A CA 1
ATOM 2326 C C . SER A 1 292 ? 4.353 -7.030 3.361 1.00 89.06 292 SER A C 1
ATOM 2328 O O . SER A 1 292 ? 3.743 -7.376 4.382 1.00 89.06 292 SER A O 1
ATOM 2330 N N . LEU A 1 293 ? 5.282 -6.066 3.396 1.00 89.12 293 LEU A N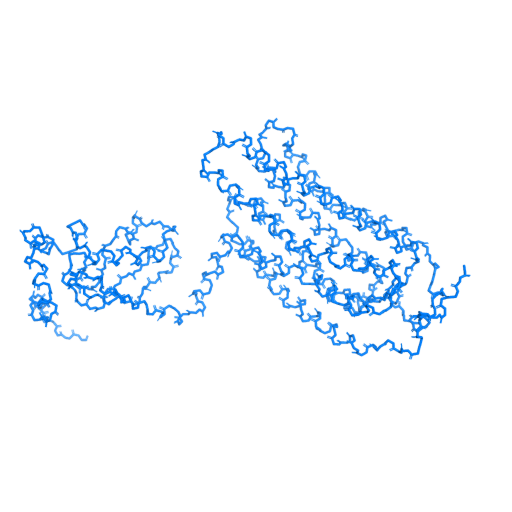 1
ATOM 2331 C CA . LEU A 1 293 ? 5.638 -5.320 4.605 1.00 89.12 293 LEU A CA 1
ATOM 2332 C C . LEU A 1 293 ? 4.453 -4.481 5.102 1.00 89.12 293 LEU A C 1
ATOM 2334 O O . LEU A 1 293 ? 4.121 -4.509 6.289 1.00 89.12 293 LEU A O 1
ATOM 2338 N N . SER A 1 294 ? 3.767 -3.778 4.196 1.00 89.12 294 SER A N 1
ATOM 2339 C CA . SER A 1 294 ? 2.573 -2.987 4.513 1.00 89.12 294 SER A CA 1
ATOM 2340 C C . SER A 1 294 ? 1.439 -3.848 5.076 1.00 89.12 294 SER A C 1
ATOM 2342 O O . SER A 1 294 ? 0.794 -3.478 6.064 1.00 89.12 294 SER A O 1
ATOM 2344 N N . THR A 1 295 ? 1.218 -5.025 4.493 1.00 91.94 295 THR A N 1
ATOM 2345 C CA . THR A 1 295 ? 0.233 -6.008 4.946 1.00 91.94 295 THR A CA 1
ATOM 2346 C C . THR A 1 295 ? 0.567 -6.544 6.325 1.00 91.94 295 THR A C 1
ATOM 2348 O O . THR A 1 295 ? -0.286 -6.499 7.211 1.00 91.94 295 THR A O 1
ATOM 2351 N N . THR A 1 296 ? 1.812 -6.964 6.544 1.00 90.75 296 THR A N 1
ATOM 2352 C CA . THR A 1 296 ? 2.275 -7.468 7.844 1.00 90.75 296 THR A CA 1
ATOM 2353 C C . THR A 1 296 ? 2.047 -6.431 8.943 1.00 90.75 296 THR A C 1
ATOM 2355 O O . THR A 1 296 ? 1.420 -6.718 9.965 1.00 90.75 296 THR A O 1
ATOM 2358 N N . VAL A 1 297 ? 2.453 -5.181 8.694 1.00 89.56 297 VAL A N 1
ATOM 2359 C CA . VAL A 1 297 ? 2.219 -4.062 9.617 1.00 89.56 297 VAL A CA 1
ATOM 2360 C C . VAL A 1 297 ? 0.728 -3.855 9.852 1.00 89.56 297 VAL A C 1
ATOM 2362 O O . VAL A 1 297 ? 0.306 -3.702 10.993 1.00 89.56 297 VAL A O 1
ATOM 2365 N N . THR A 1 298 ? -0.090 -3.876 8.800 1.00 89.94 298 THR A N 1
ATOM 2366 C CA . THR A 1 298 ? -1.544 -3.700 8.906 1.00 89.94 298 THR A CA 1
ATOM 2367 C C . THR A 1 298 ? -2.176 -4.762 9.812 1.00 89.94 298 THR A C 1
ATOM 2369 O O . THR A 1 298 ? -2.975 -4.416 10.688 1.00 89.94 298 THR A O 1
ATOM 2372 N N . LEU A 1 299 ? -1.799 -6.032 9.656 1.00 91.25 299 LEU A N 1
ATOM 2373 C CA . LEU A 1 299 ? -2.310 -7.128 10.482 1.00 91.25 299 LEU A CA 1
ATOM 2374 C C . LEU A 1 299 ? -1.904 -6.977 11.954 1.00 91.25 299 LEU A C 1
ATOM 2376 O O . LEU A 1 299 ? -2.745 -7.144 12.833 1.00 91.25 299 LEU A O 1
ATOM 2380 N N . MET A 1 300 ? -0.662 -6.573 12.229 1.00 88.44 300 MET A N 1
ATOM 2381 C CA . MET A 1 300 ? -0.163 -6.376 13.598 1.00 88.44 300 MET A CA 1
ATOM 2382 C C . MET A 1 300 ? -0.735 -5.121 14.281 1.00 88.44 300 MET A C 1
ATOM 2384 O O . MET A 1 300 ? -0.907 -5.064 15.499 1.00 88.44 300 MET A O 1
ATOM 2388 N N . LEU A 1 301 ? -1.036 -4.081 13.507 1.00 87.19 301 LEU A N 1
ATOM 2389 C CA . LEU A 1 301 ? -1.349 -2.749 14.022 1.00 87.19 301 LEU A CA 1
ATOM 2390 C C . LEU A 1 301 ? -2.840 -2.561 14.348 1.00 87.19 301 LEU A C 1
ATOM 2392 O O . LEU A 1 301 ? -3.197 -1.827 15.288 1.00 87.19 301 LEU A O 1
ATOM 2396 N N . TYR A 1 302 ? -3.734 -3.230 13.617 1.00 85.62 302 TYR A N 1
ATOM 2397 C CA . TYR A 1 302 ? -5.179 -3.147 13.830 1.00 85.62 302 TYR A CA 1
ATOM 2398 C C . TYR A 1 302 ? -5.698 -4.312 14.669 1.00 85.62 302 TYR A C 1
ATOM 2400 O O . TYR A 1 302 ? -5.661 -5.465 14.261 1.00 85.62 302 TYR A O 1
ATOM 2408 N N . ARG A 1 303 ? -6.282 -3.980 15.830 1.00 85.06 303 ARG A N 1
ATOM 2409 C CA . ARG A 1 303 ? -6.821 -4.954 16.794 1.00 85.06 303 ARG A CA 1
ATOM 2410 C C . ARG A 1 303 ? -7.766 -6.004 16.184 1.00 85.06 303 ARG A C 1
ATOM 2412 O O . ARG A 1 303 ? -7.583 -7.156 16.544 1.00 85.06 303 ARG A O 1
ATOM 2419 N N . PRO A 1 304 ? -8.732 -5.659 15.306 1.00 86.75 304 PRO A N 1
ATOM 2420 C CA . PRO A 1 304 ? -9.623 -6.662 14.716 1.00 86.75 304 PRO A CA 1
ATOM 2421 C C . PRO A 1 304 ? -8.886 -7.725 13.895 1.00 86.75 304 PRO A C 1
ATOM 2423 O O . PRO A 1 304 ? -9.292 -8.877 13.898 1.00 86.75 304 PRO A O 1
ATOM 2426 N N . TYR A 1 305 ? -7.798 -7.345 13.222 1.00 90.81 305 TYR A N 1
ATOM 2427 C CA . TYR A 1 305 ? -7.023 -8.257 12.383 1.00 90.81 305 TYR A CA 1
ATOM 2428 C C . TYR A 1 305 ? -6.017 -9.043 13.219 1.00 90.81 305 TYR A C 1
ATOM 2430 O O . TYR A 1 305 ? -5.943 -10.258 13.098 1.00 90.81 305 TYR A O 1
ATOM 2438 N N . TYR A 1 306 ? -5.316 -8.364 14.131 1.00 87.12 306 TYR A N 1
ATOM 2439 C CA . TYR A 1 306 ? -4.392 -9.007 15.062 1.00 87.12 306 TYR A CA 1
ATOM 2440 C C . TYR A 1 306 ? -5.085 -10.083 15.904 1.00 87.12 306 TYR A C 1
ATOM 2442 O O . TYR A 1 306 ? -4.562 -11.179 16.029 1.00 87.12 306 TYR A O 1
ATOM 2450 N N . ALA A 1 307 ? -6.283 -9.799 16.428 1.00 85.88 307 ALA A N 1
ATOM 2451 C CA . ALA A 1 307 ? -7.040 -10.762 17.227 1.00 85.88 307 ALA A CA 1
ATOM 2452 C C . ALA A 1 307 ? -7.422 -12.020 16.430 1.00 85.88 307 ALA A C 1
ATOM 2454 O O . ALA A 1 307 ? -7.461 -13.105 16.994 1.00 85.88 307 ALA A O 1
ATOM 2455 N N . TYR A 1 308 ? -7.687 -11.890 15.127 1.00 87.69 308 TYR A N 1
ATOM 2456 C CA . TYR A 1 308 ? -7.946 -13.043 14.267 1.00 87.69 308 TYR A CA 1
ATOM 2457 C C . TYR A 1 308 ? -6.680 -13.882 14.038 1.00 87.69 308 TYR A C 1
ATOM 2459 O O . TYR A 1 308 ? -6.723 -15.104 14.128 1.00 87.69 308 TYR A O 1
ATOM 2467 N N . VAL A 1 309 ? -5.539 -13.229 13.796 1.00 86.38 309 VAL A N 1
ATOM 2468 C CA . VAL A 1 309 ? -4.246 -13.921 13.657 1.00 86.38 309 VAL A CA 1
ATOM 2469 C C . VAL A 1 309 ? -3.868 -14.644 14.956 1.00 86.38 309 VAL A C 1
ATOM 2471 O O . VAL A 1 309 ? -3.483 -15.807 14.915 1.00 86.38 309 VAL A O 1
ATOM 2474 N N . GLU A 1 310 ? -4.066 -13.997 16.107 1.00 83.50 310 GLU A N 1
ATOM 2475 C CA . GLU A 1 310 ? -3.857 -14.580 17.440 1.00 83.50 310 GLU A CA 1
ATOM 2476 C C . GLU A 1 310 ? -4.754 -15.810 17.673 1.00 83.50 310 GLU A C 1
ATOM 2478 O O . GLU A 1 310 ? -4.311 -16.810 18.231 1.00 83.50 310 GLU A O 1
ATOM 2483 N N . GLN A 1 311 ? -6.004 -15.787 17.196 1.00 78.06 311 GLN A N 1
ATOM 2484 C CA . GLN A 1 311 ? -6.901 -16.947 17.270 1.00 78.06 311 GLN A CA 1
ATOM 2485 C C . GLN A 1 311 ? -6.420 -18.129 16.423 1.00 78.06 311 GLN A C 1
ATOM 2487 O O . GLN A 1 311 ? -6.526 -19.267 16.878 1.00 78.06 311 GLN A O 1
ATOM 2492 N N . ILE A 1 312 ? -5.893 -17.881 15.218 1.00 76.69 312 ILE A N 1
ATOM 2493 C CA . ILE A 1 312 ? -5.322 -18.941 14.374 1.00 76.69 312 ILE A CA 1
ATOM 2494 C C . ILE A 1 312 ? -4.122 -19.573 15.072 1.00 76.69 312 ILE A C 1
ATOM 2496 O O . ILE A 1 312 ? -4.061 -20.793 15.169 1.00 76.69 312 ILE A O 1
ATOM 2500 N N . GLU A 1 313 ? -3.212 -18.764 15.616 1.00 67.88 313 GLU A N 1
ATOM 2501 C CA . GLU A 1 313 ? -2.038 -19.259 16.343 1.00 67.88 313 GLU A CA 1
ATOM 2502 C C . GLU A 1 313 ? -2.454 -20.159 17.522 1.00 67.88 313 GLU A C 1
ATOM 2504 O O . GLU A 1 313 ? -1.948 -21.270 17.685 1.00 67.88 313 GLU A O 1
ATOM 2509 N N . LEU A 1 314 ? -3.464 -19.749 18.292 1.00 62.09 314 LEU A N 1
ATOM 2510 C CA . LEU A 1 314 ? -4.008 -20.560 19.387 1.00 62.09 314 LEU A CA 1
ATOM 2511 C C . LEU A 1 314 ? -4.709 -21.853 18.915 1.00 62.09 314 LEU A C 1
ATOM 2513 O O . LEU A 1 314 ? -4.752 -22.834 19.662 1.00 62.09 314 LEU A O 1
ATOM 2517 N N . ALA A 1 315 ? -5.257 -21.878 17.697 1.00 58.78 315 ALA A N 1
ATOM 2518 C CA . ALA A 1 315 ? -5.914 -23.051 17.115 1.00 58.78 315 ALA A CA 1
ATOM 2519 C C . ALA A 1 315 ? -4.922 -24.038 16.469 1.00 58.78 315 ALA A C 1
ATOM 2521 O O . ALA A 1 315 ? -5.114 -25.251 16.554 1.00 58.78 315 ALA A O 1
ATOM 2522 N N . GLU A 1 316 ? -3.860 -23.527 15.841 1.00 52.66 316 GLU A N 1
ATOM 2523 C CA . GLU A 1 316 ? -2.861 -24.297 15.088 1.00 52.66 316 GLU A CA 1
ATOM 2524 C C . GLU A 1 316 ? -1.763 -24.881 15.991 1.00 52.66 316 GLU A C 1
ATOM 2526 O O . GLU A 1 316 ? -1.151 -25.900 15.665 1.00 52.66 316 GLU A O 1
ATOM 2531 N N . PHE A 1 317 ? -1.596 -24.323 17.195 1.00 40.84 317 PHE A N 1
ATOM 2532 C CA . PHE A 1 317 ? -0.821 -24.920 18.279 1.00 40.84 317 PHE A CA 1
ATOM 2533 C C . PHE A 1 317 ? -1.730 -25.536 19.366 1.00 40.84 317 PHE A C 1
ATOM 2535 O O . PHE A 1 317 ? -1.723 -25.079 20.511 1.00 40.84 317 PHE A O 1
ATOM 2542 N N . PRO A 1 318 ? -2.440 -26.660 19.115 1.00 42.91 318 PRO A N 1
ATOM 2543 C CA . PRO A 1 318 ? -3.183 -27.357 20.167 1.00 42.91 318 PRO A CA 1
ATOM 2544 C C . PRO A 1 318 ? -2.258 -27.921 21.261 1.00 42.91 318 PRO A C 1
ATOM 2546 O O . PRO A 1 318 ? -2.706 -28.176 22.376 1.00 42.91 318 PRO A O 1
ATOM 2549 N N . LYS A 1 319 ? -0.946 -28.042 21.000 1.00 38.56 319 LYS A N 1
ATOM 2550 C CA . LYS A 1 319 ? 0.064 -28.348 22.031 1.00 38.56 319 LYS A CA 1
ATOM 2551 C C . LYS A 1 319 ? 0.323 -27.183 23.002 1.00 38.56 319 LYS A C 1
ATOM 2553 O O . LYS A 1 319 ? 0.832 -27.425 24.093 1.00 38.56 319 LYS A O 1
ATOM 2558 N N . LEU A 1 320 ? -0.080 -25.953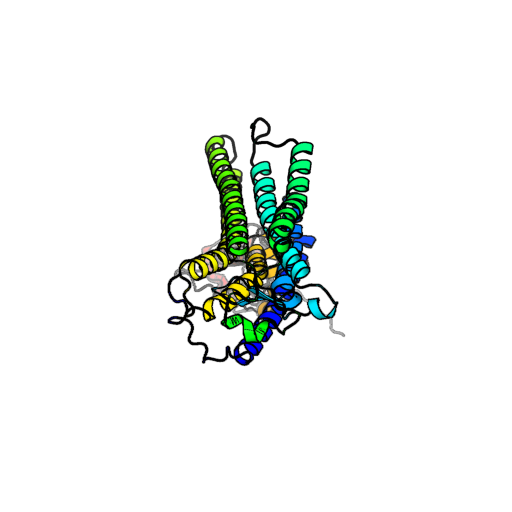 22.667 1.00 35.56 320 LEU A N 1
ATOM 2559 C CA . LEU A 1 320 ? -0.180 -24.845 23.625 1.00 35.56 320 LEU A CA 1
ATOM 2560 C C . LEU A 1 320 ? -1.555 -24.765 24.313 1.00 35.56 320 LEU A C 1
ATOM 2562 O O . LEU A 1 320 ? -1.643 -24.180 25.386 1.00 35.56 320 LEU A O 1
ATOM 2566 N N . ASN A 1 321 ? -2.598 -25.438 23.814 1.00 36.62 321 ASN A N 1
ATOM 2567 C CA . ASN A 1 321 ? -3.816 -25.688 24.610 1.00 36.62 321 ASN A CA 1
ATOM 2568 C C . ASN A 1 321 ? -3.584 -26.738 25.716 1.00 36.62 321 ASN A C 1
ATOM 2570 O O . ASN A 1 321 ? -4.401 -26.886 26.621 1.00 36.62 321 ASN A O 1
ATOM 2574 N N . SER A 1 322 ? -2.427 -27.413 25.692 1.00 35.69 322 SER A N 1
ATOM 2575 C CA . SER A 1 322 ? -1.848 -28.115 26.840 1.00 35.69 322 SER A CA 1
ATOM 2576 C C . SER A 1 322 ? -0.790 -27.299 27.589 1.00 35.69 322 SER A C 1
ATOM 2578 O O . SER A 1 322 ? -0.015 -27.887 28.339 1.00 35.69 322 SER A O 1
ATOM 2580 N N . CYS A 1 323 ? -0.723 -25.969 27.426 1.00 34.47 323 CYS A N 1
ATOM 2581 C CA . CYS A 1 323 ? 0.060 -25.133 28.333 1.00 34.47 323 CYS A CA 1
ATOM 2582 C C . CYS A 1 323 ? -0.534 -25.268 29.730 1.00 34.47 323 CYS A C 1
ATOM 2584 O O . CYS A 1 323 ? -1.494 -24.598 30.108 1.00 34.47 323 CYS A O 1
ATOM 2586 N N . TYR A 1 324 ? 0.064 -26.187 30.480 1.00 36.91 324 TYR A N 1
ATOM 2587 C CA . TYR A 1 324 ? 0.017 -26.289 31.917 1.00 36.91 324 TYR A CA 1
ATOM 2588 C C . TYR A 1 324 ? 0.298 -24.900 32.493 1.00 36.91 324 TYR A C 1
ATOM 2590 O O . TYR A 1 324 ? 1.443 -24.547 32.766 1.00 36.91 324 TYR A O 1
ATOM 2598 N N . TYR A 1 325 ? -0.743 -24.104 32.732 1.00 36.75 325 TYR A N 1
ATOM 2599 C CA . TYR A 1 325 ? -0.667 -23.089 33.766 1.00 36.75 325 TYR A CA 1
ATOM 2600 C C . TYR A 1 325 ? -0.664 -23.851 35.084 1.00 36.75 325 TYR A C 1
ATOM 2602 O O . TYR A 1 325 ? -1.676 -23.963 35.772 1.00 36.75 325 TYR A O 1
ATOM 2610 N N . LYS A 1 326 ? 0.499 -24.405 35.442 1.00 36.34 326 LYS A N 1
ATOM 2611 C CA . LYS A 1 326 ? 0.791 -24.682 36.837 1.00 36.34 326 LYS A CA 1
ATOM 2612 C C . LYS A 1 326 ? 0.870 -23.302 37.476 1.00 36.34 326 LYS A C 1
ATOM 2614 O O . LYS A 1 326 ? 1.932 -22.689 37.512 1.00 36.34 326 LYS A O 1
ATOM 2619 N N . VAL A 1 327 ? -0.279 -22.773 37.895 1.00 37.72 327 VAL A N 1
ATOM 2620 C CA . VAL A 1 327 ? -0.336 -21.650 38.824 1.00 37.72 327 VAL A CA 1
ATOM 2621 C C . VAL A 1 327 ? 0.230 -22.206 40.123 1.00 37.72 327 VAL A C 1
ATOM 2623 O O . VAL A 1 327 ? -0.489 -22.623 41.021 1.00 37.72 327 VAL A O 1
ATOM 2626 N N . LEU A 1 328 ? 1.558 -22.293 40.190 1.00 36.19 328 LEU A N 1
ATOM 2627 C CA . LEU A 1 328 ? 2.253 -22.201 41.450 1.00 36.19 328 LEU A CA 1
ATOM 2628 C C . LEU A 1 328 ? 1.949 -20.777 41.888 1.00 36.19 328 LEU A C 1
ATOM 2630 O O . LEU A 1 328 ? 2.609 -19.832 41.467 1.00 36.19 328 LEU A O 1
ATOM 2634 N N . ALA A 1 329 ? 0.891 -20.614 42.678 1.00 33.03 329 ALA A N 1
ATOM 2635 C CA . ALA A 1 329 ? 0.936 -19.563 43.665 1.00 33.03 329 ALA A CA 1
ATOM 2636 C C . ALA A 1 329 ? 2.215 -19.861 44.455 1.00 33.03 329 ALA A C 1
ATOM 2638 O O . ALA A 1 329 ? 2.235 -20.770 45.289 1.00 33.03 329 ALA A O 1
ATOM 2639 N N . GLU A 1 330 ? 3.323 -19.198 44.103 1.00 28.52 330 GLU A N 1
ATOM 2640 C CA . GLU A 1 330 ? 4.405 -19.049 45.060 1.00 28.52 330 GLU A CA 1
ATOM 2641 C C . GLU A 1 330 ? 3.722 -18.549 46.327 1.00 28.52 330 GLU A C 1
ATOM 2643 O O . GLU A 1 330 ? 2.911 -17.616 46.236 1.00 28.52 330 GLU A O 1
ATOM 2648 N N . PRO A 1 331 ? 3.922 -19.233 47.466 1.00 30.33 331 PRO A N 1
ATOM 2649 C CA . PRO A 1 331 ? 3.249 -18.837 48.680 1.00 30.33 331 PRO A CA 1
ATOM 2650 C C . PRO A 1 331 ? 3.558 -17.351 48.874 1.00 30.33 331 PRO A C 1
ATOM 2652 O O . PRO A 1 331 ? 4.740 -16.987 48.912 1.00 30.33 331 PRO A O 1
ATOM 2655 N N . PRO A 1 332 ? 2.543 -16.467 48.965 1.00 33.78 332 PRO A N 1
ATOM 2656 C CA . PRO A 1 332 ? 2.812 -15.140 49.481 1.00 33.78 332 PRO A CA 1
ATOM 2657 C C . PRO A 1 332 ? 3.526 -15.326 50.829 1.00 33.78 332 PRO A C 1
ATOM 2659 O O . PRO A 1 332 ? 3.293 -16.344 51.493 1.00 33.78 332 PRO A O 1
ATOM 2662 N N . PRO A 1 333 ? 4.375 -14.385 51.274 1.00 34.16 333 PRO A N 1
ATOM 2663 C CA . PRO A 1 333 ? 5.185 -14.550 52.485 1.00 34.16 333 PRO A CA 1
ATOM 2664 C C . PRO A 1 333 ? 4.391 -14.784 53.788 1.00 34.16 333 PRO A C 1
ATOM 2666 O O . PRO A 1 333 ? 4.976 -14.822 54.865 1.00 34.16 333 PRO A O 1
ATOM 2669 N N . THR A 1 334 ? 3.069 -14.936 53.731 1.00 33.41 334 THR A N 1
ATOM 2670 C CA . THR A 1 334 ? 2.173 -15.058 54.871 1.00 33.41 334 THR A CA 1
ATOM 2671 C C . THR A 1 334 ? 0.919 -15.893 54.534 1.00 33.41 334 THR A C 1
ATOM 2673 O O . THR A 1 334 ? -0.003 -15.449 53.861 1.00 33.41 334 THR A O 1
ATOM 2676 N N . ASN A 1 335 ? 0.848 -17.101 55.103 1.00 40.88 335 ASN A N 1
ATOM 2677 C CA . ASN A 1 335 ? -0.367 -17.692 55.691 1.00 40.88 335 ASN A CA 1
ATOM 2678 C C . ASN A 1 335 ? -1.625 -17.982 54.827 1.00 40.88 335 ASN A C 1
ATOM 2680 O O . ASN A 1 335 ? -2.734 -17.963 55.364 1.00 40.88 335 ASN A O 1
ATOM 2684 N N . THR A 1 336 ? -1.511 -18.333 53.542 1.00 45.66 336 THR A N 1
ATOM 2685 C CA . THR A 1 336 ? -2.656 -18.910 52.800 1.00 45.66 336 THR A CA 1
ATOM 2686 C C . THR A 1 336 ? -2.629 -20.444 52.866 1.00 45.66 336 THR A C 1
ATOM 2688 O O . THR A 1 336 ? -1.689 -21.094 52.421 1.00 45.66 336 THR A O 1
ATOM 2691 N N . CYS A 1 337 ? -3.656 -21.056 53.464 1.00 48.12 337 CYS A N 1
ATOM 2692 C CA . CYS A 1 337 ? -3.731 -22.508 53.705 1.00 48.12 337 CYS A CA 1
ATOM 2693 C C . CYS A 1 337 ? -4.173 -23.331 52.475 1.00 48.12 337 CYS A C 1
ATOM 2695 O O . CYS A 1 337 ? -4.430 -24.529 52.603 1.00 48.12 337 CYS A O 1
ATOM 2697 N N . PHE A 1 338 ? -4.301 -22.705 51.300 1.00 54.62 338 PHE A N 1
ATOM 2698 C CA . PHE A 1 338 ? -4.855 -23.317 50.092 1.00 54.62 338 PHE A CA 1
ATOM 2699 C C . PHE A 1 338 ? -3.794 -23.427 48.998 1.00 54.62 338 PHE A C 1
ATOM 2701 O O . PHE A 1 338 ? -3.415 -22.434 48.386 1.00 54.62 338 PHE A O 1
ATOM 2708 N N . HIS A 1 339 ? -3.340 -24.652 48.728 1.00 54.03 339 HIS A N 1
ATOM 2709 C CA . HIS A 1 339 ? -2.544 -24.967 47.544 1.00 54.03 339 HIS A CA 1
ATOM 2710 C C . HIS A 1 339 ? -3.466 -25.602 46.500 1.00 54.03 339 HIS A C 1
ATOM 2712 O O . HIS A 1 339 ? -3.974 -26.704 46.713 1.00 54.03 339 HIS A O 1
ATOM 2718 N N . ALA A 1 340 ? -3.718 -24.899 45.398 1.00 57.62 340 ALA A N 1
ATOM 2719 C CA . ALA A 1 340 ? -4.604 -25.361 44.338 1.00 57.62 340 ALA A CA 1
ATOM 2720 C C . ALA A 1 340 ? -3.824 -25.556 43.037 1.00 57.62 340 ALA A C 1
ATOM 2722 O O . ALA A 1 340 ? -3.170 -24.639 42.550 1.00 57.62 340 ALA A O 1
ATOM 2723 N N . GLU A 1 341 ? -3.930 -26.748 42.455 1.00 56.06 341 GLU A N 1
ATOM 2724 C CA . GLU A 1 341 ? -3.437 -27.018 41.106 1.00 56.06 341 GLU A CA 1
ATOM 2725 C C . GLU A 1 341 ? -4.603 -26.894 40.125 1.00 56.06 341 GLU A C 1
ATOM 2727 O O . GLU A 1 341 ? -5.542 -27.698 40.138 1.00 56.06 341 GLU A O 1
ATOM 2732 N N . VAL A 1 342 ? -4.560 -25.867 39.280 1.00 58.91 342 VAL A N 1
ATOM 2733 C CA . VAL A 1 342 ? -5.573 -25.630 38.247 1.00 58.91 342 VAL A CA 1
ATOM 2734 C C . VAL A 1 342 ? -5.352 -26.610 37.088 1.00 58.91 342 VAL A C 1
ATOM 2736 O O . VAL A 1 342 ? -4.224 -26.826 36.647 1.00 58.91 342 VAL A O 1
ATOM 2739 N N . ALA A 1 343 ? -6.429 -27.238 36.620 1.00 58.47 343 ALA A N 1
ATOM 2740 C CA . ALA A 1 343 ? -6.441 -28.074 35.425 1.00 58.47 343 ALA A CA 1
ATOM 2741 C C . ALA A 1 343 ? -6.166 -27.224 34.172 1.00 58.47 343 ALA A C 1
ATOM 2743 O O . ALA A 1 343 ? -6.338 -26.004 34.210 1.00 58.47 343 ALA A O 1
ATOM 2744 N N . PRO A 1 344 ? -5.795 -27.838 33.035 1.00 56.97 344 PRO A N 1
ATOM 2745 C CA . PRO A 1 344 ? -5.741 -27.121 31.767 1.00 56.97 344 PRO A CA 1
ATOM 2746 C C . PRO A 1 344 ? -7.066 -26.393 31.511 1.00 56.97 344 PRO A C 1
ATOM 2748 O O . PRO A 1 344 ? -8.133 -27.014 31.531 1.00 56.97 344 PRO A O 1
ATOM 2751 N N . VAL A 1 345 ? -6.997 -25.072 31.319 1.00 68.50 345 VAL A N 1
ATOM 2752 C CA . VAL A 1 345 ? -8.184 -24.245 31.081 1.00 68.50 345 VAL A CA 1
ATOM 2753 C C . VAL A 1 345 ? -8.817 -24.682 29.768 1.00 68.50 345 VAL A C 1
ATOM 2755 O O . VAL A 1 345 ? -8.172 -24.656 28.721 1.00 68.50 345 VAL A O 1
ATOM 2758 N N . LYS A 1 346 ? -10.088 -25.083 29.812 1.00 70.81 346 LYS A N 1
ATOM 2759 C CA . LYS A 1 346 ? -10.820 -25.485 28.612 1.00 70.81 346 LYS A CA 1
ATOM 2760 C C . LYS A 1 346 ? -11.398 -24.243 27.949 1.00 70.81 346 LYS A C 1
ATOM 2762 O O . LYS A 1 346 ? -12.251 -23.568 28.522 1.00 70.81 346 LYS A O 1
ATOM 2767 N N . ILE A 1 347 ? -10.937 -23.948 26.741 1.00 75.06 347 ILE A N 1
ATOM 2768 C CA . ILE A 1 347 ? -11.458 -22.847 25.930 1.00 75.06 347 ILE A CA 1
ATOM 2769 C C . ILE A 1 347 ? -12.617 -23.397 25.080 1.00 75.06 347 ILE A C 1
ATOM 2771 O O . ILE A 1 347 ? -12.390 -24.338 24.316 1.00 75.06 347 ILE A O 1
ATOM 2775 N N . PRO A 1 348 ? -13.854 -22.881 25.217 1.00 74.19 348 PRO A N 1
ATOM 2776 C CA . PRO A 1 348 ? -14.976 -23.319 24.390 1.00 74.19 348 PRO A CA 1
ATOM 2777 C C . PRO A 1 348 ? -14.833 -22.823 22.945 1.00 74.19 348 PRO A C 1
ATOM 2779 O O . PRO A 1 348 ? -14.148 -21.831 22.686 1.00 74.19 348 PRO A O 1
ATOM 2782 N N . ALA A 1 349 ? -15.527 -23.474 22.008 1.00 66.19 349 ALA A N 1
ATOM 2783 C CA . ALA A 1 349 ? -15.527 -23.087 20.593 1.00 66.19 349 ALA A CA 1
ATOM 2784 C C . ALA A 1 349 ? -16.089 -21.669 20.372 1.00 66.19 349 ALA A C 1
ATOM 2786 O O . ALA A 1 349 ? -15.728 -20.985 19.420 1.00 66.19 349 ALA A O 1
ATOM 2787 N N . GLU A 1 350 ? -16.951 -21.216 21.279 1.00 77.56 350 GLU A N 1
ATOM 2788 C CA . GLU A 1 350 ? -17.608 -19.915 21.252 1.00 77.56 350 GLU A CA 1
ATOM 2789 C C . GLU A 1 350 ? -16.777 -18.801 21.915 1.00 77.56 350 GLU A C 1
ATOM 2791 O O . GLU A 1 350 ? -17.237 -17.661 21.995 1.00 77.56 350 GLU A O 1
ATOM 2796 N N . TYR A 1 351 ? -15.564 -19.075 22.409 1.00 71.62 351 TYR A N 1
ATOM 2797 C CA . TYR A 1 351 ? -14.674 -18.038 22.942 1.00 71.62 351 TYR A CA 1
ATOM 2798 C C . TYR A 1 351 ? -14.287 -17.028 21.836 1.00 71.62 351 TYR A C 1
ATOM 2800 O O . TYR A 1 351 ? -13.981 -17.439 20.718 1.00 71.62 351 TYR A O 1
ATOM 2808 N N . PRO A 1 352 ? -14.270 -15.702 22.090 1.00 73.06 352 PRO A N 1
ATOM 2809 C CA . PRO A 1 352 ? -14.429 -15.007 23.371 1.00 73.06 352 PRO A CA 1
ATOM 2810 C C . PRO A 1 352 ? -15.876 -14.600 23.697 1.00 73.06 352 PRO A C 1
ATOM 2812 O O . PRO A 1 352 ? -16.092 -13.789 24.593 1.00 73.06 352 PRO A O 1
ATOM 2815 N N . PHE A 1 353 ? -16.883 -15.094 22.977 1.00 75.62 353 PHE A N 1
ATOM 2816 C CA . PHE A 1 353 ? -18.293 -14.797 23.260 1.00 75.62 353 PHE A CA 1
ATOM 2817 C C . PHE A 1 353 ? -18.864 -15.652 24.401 1.00 75.62 353 PHE A C 1
ATOM 2819 O O . PHE A 1 353 ? -19.835 -15.237 25.029 1.00 75.62 353 PHE A O 1
ATOM 2826 N N . ALA A 1 354 ? -18.213 -16.773 24.723 1.00 76.69 354 ALA A N 1
ATOM 2827 C CA . ALA A 1 354 ? -18.428 -17.563 25.933 1.00 76.69 354 ALA A CA 1
ATOM 2828 C C . ALA A 1 354 ? -17.176 -17.557 26.842 1.00 76.69 354 ALA A C 1
ATOM 2830 O O . ALA A 1 354 ? -16.056 -17.470 26.325 1.00 76.69 354 ALA A O 1
ATOM 2831 N N . PRO A 1 355 ? -17.344 -17.643 28.178 1.00 83.25 355 PRO A N 1
ATOM 2832 C CA . PRO A 1 355 ? -16.231 -17.686 29.126 1.00 83.25 355 PRO A CA 1
ATOM 2833 C C . PRO A 1 355 ? -15.434 -18.999 29.024 1.00 83.25 355 PRO A C 1
ATOM 2835 O O . PRO A 1 355 ? -16.006 -20.039 28.694 1.00 83.25 355 PRO A O 1
ATOM 2838 N N . PRO A 1 356 ? -14.126 -18.992 29.339 1.00 82.12 356 PRO A N 1
ATOM 2839 C CA . PRO A 1 356 ? -13.350 -20.222 29.479 1.00 82.12 356 PRO A CA 1
ATOM 2840 C C . PRO A 1 356 ? -13.825 -21.039 30.691 1.00 82.12 356 PRO A C 1
ATOM 2842 O O . PRO A 1 356 ? -14.356 -20.487 31.649 1.00 82.12 356 PRO A O 1
ATOM 2845 N N . VAL A 1 357 ? -13.590 -22.350 30.690 1.00 80.44 357 VAL A N 1
ATOM 2846 C CA . VAL A 1 357 ? -13.920 -23.231 31.820 1.00 80.44 357 VAL A CA 1
ATOM 2847 C C . VAL A 1 357 ? -12.655 -23.543 32.614 1.00 80.44 357 VAL A C 1
ATOM 2849 O O . VAL A 1 357 ? -11.693 -24.109 32.089 1.00 80.44 357 VAL A O 1
ATOM 2852 N N . VAL A 1 358 ? -12.671 -23.179 33.898 1.00 79.69 358 VAL A N 1
ATOM 2853 C CA . VAL A 1 358 ? -11.566 -23.395 34.839 1.00 79.69 358 VAL A CA 1
ATOM 2854 C C . VAL A 1 358 ? -11.976 -24.440 35.874 1.00 79.69 358 VAL A C 1
ATOM 2856 O O . VAL A 1 358 ? -13.009 -24.313 36.531 1.00 79.69 358 VAL A O 1
ATOM 2859 N N . THR A 1 359 ? -11.148 -25.470 36.039 1.00 76.94 359 THR A N 1
ATOM 2860 C CA . THR A 1 359 ? -11.375 -26.560 36.998 1.00 76.94 359 THR A CA 1
ATOM 2861 C C . THR A 1 359 ? -10.120 -26.753 37.842 1.00 76.94 359 THR A C 1
ATOM 2863 O O . THR A 1 359 ? -9.013 -26.629 37.331 1.00 76.94 359 THR A O 1
ATOM 2866 N N . ILE A 1 360 ? -10.259 -27.058 39.126 1.00 75.69 360 ILE A N 1
ATOM 2867 C CA . ILE A 1 360 ? -9.152 -27.385 40.030 1.00 75.69 360 ILE A CA 1
ATOM 2868 C C . ILE A 1 360 ? -9.023 -28.907 40.105 1.00 75.69 360 ILE A C 1
ATOM 2870 O O . ILE A 1 360 ? -10.006 -29.609 40.316 1.00 75.69 360 ILE A O 1
ATOM 2874 N N . THR A 1 361 ? -7.808 -29.419 39.902 1.00 66.50 361 THR A N 1
ATOM 2875 C CA . THR A 1 361 ? -7.533 -30.868 39.826 1.00 66.50 361 THR A CA 1
ATOM 2876 C C . THR A 1 361 ? -7.520 -31.549 41.188 1.00 66.50 361 THR A C 1
ATOM 2878 O O . THR A 1 361 ? -7.974 -32.684 41.319 1.00 66.50 361 THR A O 1
ATOM 2881 N N . LYS A 1 362 ? -6.990 -30.869 42.207 1.00 66.31 362 LYS A N 1
ATOM 2882 C CA . LYS A 1 362 ? -6.917 -31.377 43.577 1.00 66.31 362 LYS A CA 1
ATOM 2883 C C . LYS A 1 362 ? -8.110 -30.893 44.382 1.00 66.31 362 LYS A C 1
ATOM 2885 O O . LYS A 1 362 ? -8.514 -29.737 44.276 1.00 66.31 362 LYS A O 1
ATOM 2890 N N . TYR A 1 363 ? -8.636 -31.773 45.229 1.00 67.69 363 TYR A N 1
ATOM 2891 C CA . TYR A 1 363 ? -9.635 -31.379 46.210 1.00 67.69 363 TYR A CA 1
ATOM 2892 C C . TYR A 1 363 ? -9.078 -30.254 47.090 1.00 67.69 363 TYR A C 1
ATOM 2894 O O . TYR A 1 363 ? -8.002 -30.386 47.675 1.00 67.69 363 TYR A O 1
ATOM 2902 N N . ILE A 1 364 ? -9.828 -29.158 47.198 1.00 70.44 364 ILE A N 1
ATOM 2903 C CA . ILE A 1 364 ? -9.525 -28.060 48.113 1.00 70.44 364 ILE A CA 1
ATOM 2904 C C . ILE A 1 364 ? -10.729 -27.780 49.006 1.00 70.44 364 ILE A C 1
ATOM 2906 O O . ILE A 1 364 ? -11.875 -27.860 48.565 1.00 70.44 364 ILE A O 1
ATOM 2910 N N . HIS A 1 365 ? -10.489 -27.428 50.267 1.00 71.88 365 HIS A N 1
ATOM 2911 C CA . HIS A 1 365 ? -11.533 -27.100 51.240 1.00 71.88 365 HIS A CA 1
ATOM 2912 C C . HIS A 1 365 ? -11.945 -25.614 51.135 1.00 71.88 365 HIS A C 1
ATOM 2914 O O . HIS A 1 365 ? -11.647 -24.808 52.012 1.00 71.88 365 HIS A O 1
ATOM 2920 N N . HIS A 1 366 ? -12.593 -25.232 50.027 1.00 77.75 366 HIS A N 1
ATOM 2921 C CA . HIS A 1 366 ? -12.849 -23.833 49.659 1.00 77.75 366 HIS A CA 1
ATOM 2922 C C . HIS A 1 366 ? -14.334 -23.549 49.321 1.00 77.75 366 HIS A C 1
ATOM 2924 O O . HIS A 1 366 ? -14.904 -24.273 48.499 1.00 77.75 366 HIS A O 1
ATOM 2930 N N . PRO A 1 367 ? -14.971 -22.482 49.858 1.00 81.56 367 PRO A N 1
ATOM 2931 C CA . PRO A 1 367 ? -16.404 -22.213 49.651 1.00 81.56 367 PRO A CA 1
ATOM 2932 C C . PRO A 1 367 ? -16.812 -21.997 48.185 1.00 81.56 367 PRO A C 1
ATOM 2934 O O . PRO A 1 367 ? -17.890 -22.424 47.781 1.00 81.56 367 PRO A O 1
ATOM 2937 N N . ALA A 1 368 ? -15.950 -21.370 47.378 1.00 77.94 368 ALA A N 1
ATOM 2938 C CA . ALA A 1 368 ? -16.211 -21.049 45.965 1.00 77.94 368 ALA A CA 1
ATOM 2939 C C . ALA A 1 368 ? -15.844 -22.170 44.965 1.00 77.94 368 ALA A C 1
ATOM 2941 O O . ALA A 1 368 ? -15.888 -21.949 43.756 1.00 77.94 368 ALA A O 1
ATOM 2942 N N . VAL A 1 369 ? -15.440 -23.350 45.453 1.00 79.75 369 VAL A N 1
ATOM 2943 C CA . VAL A 1 369 ? -15.018 -24.475 44.601 1.00 79.75 369 VAL A CA 1
ATOM 2944 C C . VAL A 1 369 ? -15.874 -25.693 44.890 1.00 79.75 369 VAL A C 1
ATOM 2946 O O . VAL A 1 369 ? -16.010 -26.097 46.048 1.00 79.75 369 VAL A O 1
ATOM 2949 N N . ALA A 1 370 ? -16.461 -26.255 43.838 1.00 79.62 370 ALA A N 1
ATOM 2950 C CA . ALA A 1 370 ? -17.287 -27.451 43.896 1.00 79.62 370 ALA A CA 1
ATOM 2951 C C . ALA A 1 370 ? -16.456 -28.703 44.225 1.00 79.62 370 ALA A C 1
ATOM 2953 O O . ALA A 1 370 ? -15.243 -28.737 44.020 1.00 79.62 370 ALA A O 1
ATOM 2954 N N . LEU A 1 371 ? -17.118 -29.783 44.654 1.00 76.06 371 LEU A N 1
ATOM 2955 C CA . LEU A 1 371 ? -16.470 -31.097 44.816 1.00 76.06 371 LEU A CA 1
ATOM 2956 C C . LEU A 1 371 ? -15.923 -31.652 43.492 1.00 76.06 371 LEU A C 1
ATOM 2958 O O . LEU A 1 371 ? -14.965 -32.417 43.493 1.00 76.06 371 LEU A O 1
ATOM 2962 N N . THR A 1 372 ? -16.512 -31.241 42.368 1.00 73.56 372 THR A N 1
ATOM 2963 C CA . THR A 1 372 ? -16.068 -31.559 41.003 1.00 73.56 372 THR A CA 1
ATOM 2964 C C . THR A 1 372 ? -14.853 -30.739 40.553 1.00 73.56 372 THR A C 1
ATOM 2966 O O . THR A 1 372 ? -14.319 -30.993 39.478 1.00 73.56 372 THR A O 1
ATOM 2969 N N . GLY A 1 373 ? -14.417 -29.756 41.351 1.00 74.25 373 GLY A N 1
ATOM 2970 C CA . GLY A 1 373 ? -13.308 -28.855 41.036 1.00 74.25 373 GLY A CA 1
ATOM 2971 C C . GLY A 1 373 ? -13.709 -27.591 40.272 1.00 74.25 373 GLY A C 1
ATOM 2972 O O . GLY A 1 373 ? -12.858 -26.737 40.040 1.00 74.25 373 GLY A O 1
ATOM 2973 N N . GLU A 1 374 ? -14.974 -27.431 39.879 1.00 79.38 374 GLU A N 1
ATOM 2974 C CA . GLU A 1 374 ? -15.446 -26.218 39.198 1.00 79.38 374 GLU A CA 1
ATOM 2975 C C . GLU A 1 374 ? -15.389 -24.996 40.124 1.00 79.38 374 GLU A C 1
ATOM 2977 O O . GLU A 1 374 ? -15.800 -25.057 41.288 1.00 79.38 374 GLU A O 1
ATOM 2982 N N . VAL A 1 375 ? -14.868 -23.883 39.601 1.00 81.50 375 VAL A N 1
ATOM 2983 C CA . VAL A 1 375 ? -14.742 -22.613 40.326 1.00 81.50 375 VAL A CA 1
ATOM 2984 C C . VAL A 1 375 ? -15.868 -21.683 39.902 1.00 81.50 375 VAL A C 1
ATOM 2986 O O . VAL A 1 375 ? -16.011 -21.388 38.717 1.00 81.50 375 VAL A O 1
ATOM 2989 N N . ASN A 1 376 ? -16.642 -21.181 40.865 1.00 78.00 376 ASN A N 1
ATOM 2990 C CA . ASN A 1 376 ? -17.687 -20.206 40.578 1.00 78.00 376 ASN A CA 1
ATOM 2991 C C . ASN A 1 376 ? -17.151 -18.780 40.750 1.00 78.00 376 ASN A C 1
ATOM 2993 O O . ASN A 1 376 ? -16.795 -18.366 41.855 1.00 78.00 376 ASN A O 1
ATOM 2997 N N . LEU A 1 377 ? -17.088 -18.035 39.647 1.00 81.06 377 LEU A N 1
ATOM 2998 C CA . LEU A 1 377 ? -16.682 -16.634 39.623 1.00 81.06 377 LEU A CA 1
ATOM 2999 C C . LEU A 1 377 ? -17.606 -15.831 38.710 1.00 81.06 377 LEU A C 1
ATOM 3001 O O . LEU A 1 377 ? -17.951 -16.311 37.630 1.00 81.06 377 LEU A O 1
ATOM 3005 N N . PRO A 1 378 ? -17.908 -14.565 39.046 1.00 79.69 378 PRO A N 1
ATOM 3006 C CA . PRO A 1 378 ? -18.664 -13.684 38.158 1.00 79.69 378 PRO A CA 1
ATOM 3007 C C . PRO A 1 378 ? -18.012 -13.518 36.778 1.00 79.69 378 PRO A C 1
ATOM 3009 O O . PRO A 1 378 ? -18.707 -13.404 35.777 1.00 79.69 378 PRO A O 1
ATOM 3012 N N . CYS A 1 379 ? -16.677 -13.545 36.693 1.00 78.88 379 CYS A N 1
ATOM 3013 C CA . CYS A 1 379 ? -15.955 -13.484 35.419 1.00 78.88 379 CYS A CA 1
ATOM 3014 C C . CYS A 1 379 ? -15.973 -14.802 34.624 1.00 78.88 379 CYS A C 1
ATOM 3016 O O . CYS A 1 379 ? -15.439 -14.832 33.524 1.00 78.88 379 CYS A O 1
ATOM 3018 N N . LEU A 1 380 ? -16.571 -15.871 35.154 1.00 83.31 380 LEU A N 1
ATOM 3019 C CA . LEU A 1 380 ? -16.789 -17.154 34.476 1.00 83.31 380 LEU A CA 1
ATOM 3020 C C . LEU A 1 380 ? -18.282 -17.426 34.218 1.00 83.31 380 LEU A C 1
ATOM 3022 O O . LEU A 1 380 ? -18.617 -18.346 33.478 1.00 83.31 380 LEU A O 1
ATOM 3026 N N . ASP A 1 381 ? -19.181 -16.628 34.802 1.00 83.31 381 ASP A N 1
ATOM 3027 C CA . ASP A 1 381 ? -20.626 -16.743 34.610 1.00 83.31 381 ASP A CA 1
ATOM 3028 C C . ASP A 1 381 ? -21.027 -16.192 33.227 1.00 83.31 381 ASP A C 1
ATOM 3030 O O . ASP A 1 381 ? -20.794 -15.008 32.952 1.00 83.31 381 ASP A O 1
ATOM 3034 N N . PRO A 1 382 ? -21.685 -16.992 32.363 1.00 83.44 382 PRO A N 1
ATOM 3035 C CA . PRO A 1 382 ? -22.175 -16.543 31.061 1.00 83.44 382 PRO A CA 1
ATOM 3036 C C . PRO A 1 382 ? -23.016 -15.257 31.097 1.00 83.44 382 PRO A C 1
ATOM 3038 O O . PRO A 1 382 ? -23.009 -14.504 30.127 1.00 83.44 382 PRO A O 1
ATOM 3041 N N . LYS A 1 383 ? -23.724 -14.969 32.200 1.00 83.12 383 LYS A N 1
ATOM 3042 C CA . LYS A 1 383 ? -24.524 -13.737 32.349 1.00 83.12 383 LYS A CA 1
ATOM 3043 C C . LYS A 1 383 ? -23.674 -12.487 32.574 1.00 83.12 383 LYS A C 1
ATOM 3045 O O . LYS A 1 383 ? -24.095 -11.387 32.223 1.00 83.12 383 LYS A O 1
ATOM 3050 N N . ASN A 1 384 ? -22.502 -12.654 33.178 1.00 83.38 384 ASN A N 1
ATOM 3051 C CA . ASN A 1 384 ? -21.605 -11.574 33.590 1.00 83.38 384 ASN A CA 1
ATOM 3052 C C . ASN A 1 384 ? -20.340 -11.485 32.715 1.00 83.38 384 ASN A C 1
ATOM 3054 O O . ASN A 1 384 ? -19.581 -10.514 32.813 1.00 83.38 384 ASN A O 1
ATOM 3058 N N . TRP A 1 385 ? -20.136 -12.465 31.830 1.00 87.50 385 TRP A N 1
ATOM 3059 C CA . TRP A 1 385 ? -19.022 -12.534 30.896 1.00 87.50 385 TRP A CA 1
ATOM 3060 C C . TRP A 1 385 ? -19.003 -11.354 29.919 1.00 87.50 385 TRP A C 1
ATOM 3062 O O . TRP A 1 385 ? -20.022 -10.936 29.364 1.00 87.50 385 TRP A O 1
ATOM 3072 N N . LYS A 1 386 ? -17.802 -10.824 29.671 1.00 81.44 386 LYS A N 1
ATOM 3073 C CA . LYS A 1 386 ? -17.561 -9.789 28.663 1.00 81.44 386 LYS A CA 1
ATOM 3074 C C . LYS A 1 386 ? -16.417 -10.250 27.760 1.00 81.44 386 LYS A C 1
ATOM 3076 O O . LYS A 1 386 ? -15.339 -10.497 28.293 1.00 81.44 386 LYS A O 1
ATOM 3081 N N . PRO A 1 387 ? -16.567 -10.226 26.419 1.00 80.56 387 PRO A N 1
ATOM 3082 C CA . PRO A 1 387 ? -15.508 -10.624 25.477 1.00 80.56 387 PRO A CA 1
ATOM 3083 C C . PRO A 1 387 ? -14.209 -9.806 25.565 1.00 80.56 387 PRO A C 1
ATOM 3085 O O . PRO A 1 387 ? -13.239 -10.086 24.869 1.00 80.56 387 PRO A O 1
ATOM 3088 N N . THR A 1 388 ? -14.201 -8.740 26.368 1.00 68.19 388 THR A N 1
ATOM 3089 C CA . THR A 1 388 ? -13.026 -7.912 26.640 1.00 68.19 388 THR A CA 1
ATOM 3090 C C . THR A 1 388 ? -12.165 -8.427 27.794 1.00 68.19 388 THR A C 1
ATOM 3092 O O . THR A 1 388 ? -11.078 -7.886 27.972 1.00 68.19 388 THR A O 1
ATOM 3095 N N . ILE A 1 389 ? -12.648 -9.389 28.592 1.00 74.19 389 ILE A N 1
ATOM 3096 C CA . ILE A 1 389 ? -11.906 -9.976 29.716 1.00 74.19 389 ILE A CA 1
ATOM 3097 C C . ILE A 1 389 ? -10.892 -10.973 29.154 1.00 74.19 389 ILE A C 1
ATOM 3099 O O . ILE A 1 389 ? -11.234 -11.877 28.397 1.00 74.19 389 ILE A O 1
ATOM 3103 N N . THR A 1 390 ? -9.628 -10.790 29.513 1.00 76.06 390 THR A N 1
ATOM 3104 C CA . THR A 1 390 ? -8.514 -11.622 29.053 1.00 76.06 390 THR A CA 1
ATOM 3105 C C . THR A 1 390 ? -8.336 -12.861 29.926 1.00 76.06 390 THR A C 1
ATOM 3107 O O . THR A 1 390 ? -8.655 -12.854 31.114 1.00 76.06 390 THR A O 1
ATOM 3110 N N . LEU A 1 391 ? -7.722 -13.914 29.377 1.00 73.81 391 LEU A N 1
ATOM 3111 C CA . LEU A 1 391 ? -7.390 -15.120 30.144 1.00 73.81 391 LEU A CA 1
ATOM 3112 C C . LEU A 1 391 ? -6.497 -14.816 31.362 1.00 73.81 391 LEU A C 1
ATOM 3114 O O . LEU A 1 391 ? -6.645 -15.436 32.410 1.00 73.81 391 LEU A O 1
ATOM 3118 N N . LYS A 1 392 ? -5.609 -13.817 31.259 1.00 68.06 392 LYS A N 1
ATOM 3119 C CA . LYS A 1 392 ? -4.770 -13.355 32.375 1.00 68.06 392 LYS A CA 1
ATOM 3120 C C . LYS A 1 392 ? -5.600 -12.757 33.512 1.00 68.06 392 LYS A C 1
ATOM 3122 O O . LYS A 1 392 ? -5.303 -13.015 34.673 1.00 68.06 392 LYS A O 1
ATOM 3127 N N . GLU A 1 393 ? -6.616 -11.963 33.182 1.00 69.88 393 GLU A N 1
ATOM 3128 C CA . GLU A 1 393 ? -7.539 -11.401 34.174 1.00 69.88 393 GLU A CA 1
ATOM 3129 C C . GLU A 1 393 ? -8.376 -12.510 34.817 1.00 69.88 393 GLU A C 1
ATOM 3131 O O . GLU A 1 393 ? -8.483 -12.543 36.038 1.00 69.88 393 GLU A O 1
ATOM 3136 N N . VAL A 1 394 ? -8.869 -13.476 34.030 1.00 78.56 394 VAL A N 1
ATOM 3137 C CA . VAL A 1 394 ? -9.576 -14.658 34.558 1.00 78.56 394 VAL A CA 1
ATOM 3138 C C . VAL A 1 394 ? -8.699 -15.440 35.540 1.00 78.56 394 VAL A C 1
ATOM 3140 O O . VAL A 1 394 ? -9.120 -15.712 36.660 1.00 78.56 394 VAL A O 1
ATOM 3143 N N . LEU A 1 395 ? -7.466 -15.779 35.153 1.00 72.75 395 LEU A N 1
ATOM 3144 C CA . LEU A 1 395 ? -6.542 -16.527 36.010 1.00 72.75 395 LEU A CA 1
ATOM 3145 C C . LEU A 1 395 ? -6.123 -15.732 37.256 1.00 72.75 395 LEU A C 1
ATOM 3147 O O . LEU A 1 395 ? -5.959 -16.321 38.323 1.00 72.75 395 LEU A O 1
ATOM 3151 N N . GLY A 1 396 ? -5.984 -14.409 37.141 1.00 65.19 396 GLY A N 1
ATOM 3152 C CA . GLY A 1 396 ? -5.723 -13.522 38.275 1.00 65.19 396 GLY A CA 1
ATOM 3153 C C . GLY A 1 396 ? -6.868 -13.511 39.290 1.00 65.19 396 GLY A C 1
ATOM 3154 O O . GLY A 1 396 ? -6.620 -13.644 40.485 1.00 65.19 396 GLY A O 1
ATOM 3155 N N . GLU A 1 397 ? -8.115 -13.433 38.820 1.00 77.31 397 GLU A N 1
ATOM 3156 C CA . GLU A 1 397 ? -9.315 -13.506 39.666 1.00 77.31 397 GLU A CA 1
ATOM 3157 C C . GLU A 1 397 ? -9.466 -14.876 40.341 1.00 77.31 397 GLU A C 1
ATOM 3159 O O . GLU A 1 397 ? -9.791 -14.954 41.525 1.00 77.31 397 GLU A O 1
ATOM 3164 N N . VAL A 1 398 ? -9.171 -15.967 39.622 1.00 76.75 398 VAL A N 1
ATOM 3165 C CA . VAL A 1 398 ? -9.139 -17.322 40.198 1.00 76.75 398 VAL A CA 1
ATOM 3166 C C . VAL A 1 398 ? -8.094 -17.416 41.310 1.00 76.75 398 VAL A C 1
ATOM 3168 O O . VAL A 1 398 ? -8.409 -17.895 42.399 1.00 76.75 398 VAL A O 1
ATOM 3171 N N . ALA A 1 399 ? -6.874 -16.928 41.074 1.00 68.25 399 ALA A N 1
ATOM 3172 C CA . ALA A 1 399 ? -5.807 -16.947 42.073 1.00 68.25 399 ALA A CA 1
ATOM 3173 C C . ALA A 1 399 ? -6.162 -16.112 43.314 1.00 68.25 399 ALA A C 1
ATOM 3175 O O . ALA A 1 399 ? -6.003 -16.587 44.439 1.00 68.25 399 ALA A O 1
ATOM 3176 N N . LEU A 1 400 ? -6.700 -14.903 43.116 1.00 70.75 400 LEU A N 1
ATOM 3177 C CA . LEU A 1 400 ? -7.139 -14.032 44.205 1.00 70.75 400 LEU A CA 1
ATOM 3178 C C . LEU A 1 400 ? -8.262 -14.683 45.020 1.00 70.75 400 LEU A C 1
ATOM 3180 O O . LEU A 1 400 ? -8.204 -14.698 46.246 1.00 70.75 400 LEU A O 1
ATOM 3184 N N . ARG A 1 401 ? -9.258 -15.277 44.352 1.00 75.06 401 ARG A N 1
ATOM 3185 C CA . ARG A 1 401 ? -10.388 -15.920 45.030 1.00 75.06 401 ARG A CA 1
ATOM 3186 C C . ARG A 1 401 ? -9.964 -17.128 45.857 1.00 75.06 401 ARG A C 1
ATOM 3188 O O . ARG A 1 401 ? -10.542 -17.343 46.913 1.00 75.06 401 ARG A O 1
ATOM 3195 N N . ILE A 1 402 ? -8.987 -17.906 45.388 1.00 72.31 402 ILE A N 1
ATOM 3196 C CA . ILE A 1 402 ? -8.439 -19.049 46.136 1.00 72.31 402 ILE A CA 1
ATOM 3197 C C . ILE A 1 402 ? -7.627 -18.571 47.350 1.00 72.31 402 ILE A C 1
ATOM 3199 O O . ILE A 1 402 ? -7.668 -19.204 48.407 1.00 72.31 402 ILE A O 1
ATOM 3203 N N . ALA A 1 403 ? -6.896 -17.462 47.213 1.00 65.69 403 ALA A N 1
ATOM 3204 C CA . ALA A 1 403 ? -6.131 -16.872 48.309 1.00 65.69 403 ALA A CA 1
ATOM 3205 C C . ALA A 1 403 ? -7.040 -16.251 49.386 1.00 65.69 403 ALA A C 1
ATOM 3207 O O . ALA A 1 403 ? -6.755 -16.362 50.581 1.00 65.69 403 ALA A O 1
ATOM 3208 N N . GLU A 1 404 ? -8.147 -15.631 48.973 1.00 72.62 404 GLU A N 1
ATOM 3209 C CA . GLU A 1 404 ? -9.071 -14.900 49.837 1.00 72.62 404 GLU A CA 1
ATOM 3210 C C . GLU A 1 404 ? -10.500 -15.469 49.747 1.00 72.62 404 GLU A C 1
ATOM 3212 O O . GLU A 1 404 ? -11.352 -14.926 49.034 1.00 72.62 404 GLU A O 1
ATOM 3217 N N . PRO A 1 405 ? -10.810 -16.551 50.493 1.00 73.00 405 PRO A N 1
ATOM 3218 C CA . PRO A 1 405 ? -12.152 -17.115 50.513 1.00 73.00 405 PRO A CA 1
ATOM 3219 C C . PRO A 1 405 ? -13.161 -16.092 51.037 1.00 73.00 405 PRO A C 1
ATOM 3221 O O . PRO A 1 405 ? -12.954 -15.443 52.068 1.00 73.00 405 PRO A O 1
ATOM 3224 N N . ASN A 1 406 ? -14.292 -15.995 50.345 1.00 76.12 406 ASN A N 1
ATOM 3225 C CA . ASN A 1 406 ? -15.413 -15.141 50.706 1.00 76.12 406 ASN A CA 1
ATOM 3226 C C . ASN A 1 406 ? -16.717 -15.949 50.821 1.00 76.12 406 ASN A C 1
ATOM 3228 O O . ASN A 1 406 ? -16.789 -17.124 50.463 1.00 76.12 406 ASN A O 1
ATOM 3232 N N . GLN A 1 407 ? -17.745 -15.308 51.381 1.00 75.94 407 GLN A N 1
ATOM 3233 C CA . GLN A 1 407 ? -19.077 -15.903 51.560 1.00 75.94 407 GLN A CA 1
ATOM 3234 C C . GLN A 1 407 ? -19.978 -15.709 50.331 1.00 75.94 407 GLN A C 1
ATOM 3236 O O . GLN A 1 407 ? -20.941 -16.448 50.146 1.00 75.94 407 GLN A O 1
ATOM 3241 N N . GLN A 1 408 ? -19.680 -14.704 49.504 1.00 71.38 408 GLN A N 1
ATOM 3242 C CA . GLN A 1 408 ? -20.431 -14.401 48.287 1.00 71.38 408 GLN A CA 1
ATOM 3243 C C . GLN A 1 408 ? -20.109 -15.423 47.195 1.00 71.38 408 GLN A C 1
ATOM 3245 O O . GLN A 1 408 ? -18.959 -15.829 47.039 1.00 71.38 408 GLN A O 1
ATOM 3250 N N . ASP A 1 409 ? -21.128 -15.823 46.437 1.00 71.31 409 ASP A N 1
ATOM 3251 C CA . ASP A 1 409 ? -21.021 -16.794 45.338 1.00 71.31 409 ASP A CA 1
ATOM 3252 C C . ASP A 1 409 ? -20.531 -18.193 45.771 1.00 71.31 409 ASP A C 1
ATOM 3254 O O . ASP A 1 409 ? -20.031 -18.972 44.953 1.00 71.31 409 ASP A O 1
ATOM 3258 N N . ALA A 1 410 ? -20.670 -18.531 47.060 1.00 79.50 410 ALA A N 1
ATOM 3259 C CA . ALA A 1 410 ? -20.240 -19.816 47.595 1.00 79.50 410 ALA A CA 1
ATOM 3260 C C . ALA A 1 410 ? -21.040 -20.979 46.988 1.00 79.50 410 ALA A C 1
ATOM 3262 O O . ALA A 1 410 ? -22.264 -21.039 47.087 1.00 79.50 410 ALA A O 1
ATOM 3263 N N . VAL A 1 411 ? -20.318 -21.940 46.412 1.00 80.94 411 VAL A N 1
ATOM 3264 C CA . VAL A 1 411 ? -20.870 -23.198 45.889 1.00 80.94 411 VAL A CA 1
ATOM 3265 C C . VAL A 1 411 ? -21.150 -24.182 47.026 1.00 80.94 411 VAL A C 1
ATOM 3267 O O . VAL A 1 411 ? -22.082 -24.976 46.944 1.00 80.94 411 VAL A O 1
ATOM 3270 N N . ARG A 1 412 ? -20.355 -24.122 48.104 1.00 83.06 412 ARG A N 1
ATOM 3271 C CA . ARG A 1 412 ? -20.516 -24.948 49.309 1.00 83.06 412 ARG A CA 1
ATOM 3272 C C . ARG A 1 412 ? -20.960 -24.095 50.503 1.00 83.06 412 ARG A C 1
ATOM 3274 O O . ARG A 1 412 ? -20.103 -23.513 51.181 1.00 83.06 412 ARG A O 1
ATOM 3281 N N . PRO A 1 413 ? -22.274 -24.002 50.777 1.00 81.75 413 PRO A N 1
ATOM 3282 C CA . PRO A 1 413 ? -22.804 -23.149 51.836 1.00 81.75 413 PRO A CA 1
ATOM 3283 C C . PRO A 1 413 ? -22.350 -23.593 53.232 1.00 81.75 413 PRO A C 1
ATOM 3285 O O . PRO A 1 413 ? -22.147 -22.736 54.091 1.00 81.75 413 PRO A O 1
ATOM 3288 N N . GLU A 1 414 ? -22.096 -24.889 53.468 1.00 80.75 414 GLU A N 1
ATOM 3289 C CA . GLU A 1 414 ? -21.535 -25.337 54.749 1.00 80.75 414 GLU A CA 1
ATOM 3290 C C . GLU A 1 414 ? -20.162 -24.712 55.045 1.00 80.75 414 GLU A C 1
ATOM 3292 O O . GLU A 1 414 ? -19.890 -24.319 56.182 1.00 80.75 414 GLU A O 1
ATOM 3297 N N . LEU A 1 415 ? -19.322 -24.535 54.019 1.00 82.25 415 LEU A N 1
ATOM 3298 C CA . LEU A 1 415 ? -17.995 -23.938 54.166 1.00 82.25 415 LEU A CA 1
ATOM 3299 C C . LEU A 1 415 ? -18.065 -22.420 54.313 1.00 82.25 415 LEU A C 1
ATOM 3301 O O . LEU A 1 415 ? -17.291 -21.848 55.078 1.00 82.25 415 LEU A O 1
ATOM 3305 N N . ALA A 1 416 ? -19.008 -21.770 53.628 1.00 82.81 416 ALA A N 1
ATOM 3306 C CA . ALA A 1 416 ? -19.270 -20.344 53.812 1.00 82.81 416 ALA A CA 1
ATOM 3307 C C . ALA A 1 416 ? -19.735 -20.040 55.247 1.00 82.81 416 ALA A C 1
ATOM 3309 O O . ALA A 1 416 ? -19.251 -19.090 55.862 1.00 82.81 416 ALA A O 1
ATOM 3310 N N . ASN A 1 417 ? -20.601 -20.889 55.810 1.00 82.81 417 ASN A N 1
ATOM 3311 C CA . ASN A 1 417 ? -21.067 -20.773 57.193 1.00 82.81 417 ASN A CA 1
ATOM 3312 C C . ASN A 1 417 ? -19.948 -21.048 58.208 1.00 82.81 417 ASN A C 1
ATOM 3314 O O . ASN A 1 417 ? -19.837 -20.337 59.206 1.00 82.81 417 ASN A O 1
ATOM 3318 N N . ALA A 1 418 ? -19.086 -22.038 57.954 1.00 82.00 418 ALA A N 1
ATOM 3319 C CA . ALA A 1 418 ? -17.917 -22.306 58.793 1.00 82.00 418 ALA A CA 1
ATOM 3320 C C . ALA A 1 418 ? -16.926 -21.127 58.786 1.00 82.00 418 ALA A C 1
ATOM 3322 O O . ALA A 1 418 ? -16.476 -20.694 59.847 1.00 82.00 418 ALA A O 1
ATOM 3323 N N . LEU A 1 419 ? -16.664 -20.549 57.607 1.00 81.75 419 LEU A N 1
ATOM 3324 C CA . LEU A 1 419 ? -15.848 -19.344 57.446 1.00 81.75 419 LEU A CA 1
ATOM 3325 C C . LEU A 1 419 ? -16.458 -18.129 58.167 1.00 81.75 419 LEU A C 1
ATOM 3327 O O . LEU A 1 419 ? -15.720 -17.309 58.712 1.00 81.75 419 LEU A O 1
ATOM 3331 N N . ALA A 1 420 ? -17.791 -18.007 58.172 1.00 82.44 420 ALA A N 1
ATOM 3332 C CA . ALA A 1 420 ? -18.516 -16.951 58.879 1.00 82.44 420 ALA A CA 1
ATOM 3333 C C . ALA A 1 420 ? -18.446 -17.094 60.403 1.00 82.44 420 ALA A C 1
ATOM 3335 O O . ALA A 1 420 ? -18.349 -16.093 61.109 1.00 82.44 420 ALA A O 1
ATOM 3336 N N . LYS A 1 421 ? -18.508 -18.333 60.902 1.00 84.62 421 LYS A N 1
ATOM 3337 C CA . LYS A 1 421 ? -18.570 -18.639 62.332 1.00 84.62 421 LYS A CA 1
ATOM 3338 C C . LYS A 1 421 ? -17.231 -18.421 63.033 1.00 84.62 421 LYS A C 1
ATOM 3340 O O . LYS A 1 421 ? -17.192 -17.759 64.064 1.00 84.62 421 LYS A O 1
ATOM 3345 N N . ASP A 1 422 ? -16.153 -18.983 62.493 1.00 79.56 422 ASP A N 1
ATOM 3346 C CA . ASP A 1 422 ? -14.805 -18.783 63.025 1.00 79.56 422 ASP A CA 1
ATOM 3347 C C . ASP A 1 422 ? -13.771 -18.889 61.902 1.00 79.56 422 ASP A C 1
ATOM 3349 O O . ASP A 1 422 ? -13.347 -19.971 61.487 1.00 79.56 422 ASP A O 1
ATOM 3353 N N . ARG A 1 423 ? -13.334 -17.721 61.425 1.00 77.94 423 ARG A N 1
ATOM 3354 C CA . ARG A 1 423 ? -12.328 -17.617 60.371 1.00 77.94 423 ARG A CA 1
ATOM 3355 C C . ARG A 1 423 ? -11.010 -18.278 60.784 1.00 77.94 423 ARG A C 1
ATOM 3357 O O . ARG A 1 423 ? -10.394 -18.936 59.954 1.00 77.94 423 ARG A O 1
ATOM 3364 N N . LYS A 1 424 ? -10.563 -18.134 62.039 1.00 73.88 424 LYS A N 1
ATOM 3365 C CA . LYS A 1 424 ? -9.274 -18.694 62.487 1.00 73.88 424 LYS A CA 1
ATOM 3366 C C . LYS A 1 424 ? -9.323 -20.217 62.527 1.00 73.88 424 LYS A C 1
ATOM 3368 O O . LYS A 1 424 ? -8.375 -20.862 62.084 1.00 73.88 424 LYS A O 1
ATOM 3373 N N . ASP A 1 425 ? -10.425 -20.780 63.013 1.00 74.50 425 ASP A N 1
ATOM 3374 C CA . ASP A 1 425 ? -10.615 -22.229 63.035 1.00 74.50 425 ASP A CA 1
ATOM 3375 C C . ASP A 1 425 ? -10.749 -22.818 61.623 1.00 74.50 425 ASP A C 1
ATOM 3377 O O . ASP A 1 425 ? -10.136 -23.839 61.313 1.00 74.50 425 ASP A O 1
ATOM 3381 N N . PHE A 1 426 ? -11.450 -22.123 60.722 1.00 75.81 426 PHE A N 1
ATOM 3382 C CA . PHE A 1 426 ? -11.590 -22.536 59.324 1.00 75.81 426 PHE A CA 1
ATOM 3383 C C . PHE A 1 426 ? -10.232 -22.702 58.622 1.00 75.81 426 PHE A C 1
ATOM 3385 O O . PHE A 1 426 ? -9.965 -23.744 58.020 1.00 75.81 426 PHE A O 1
ATOM 3392 N N . PHE A 1 427 ? -9.345 -21.707 58.741 1.00 70.38 427 PHE A N 1
ATOM 3393 C CA . PHE A 1 427 ? -7.997 -21.789 58.165 1.00 70.38 427 PHE A CA 1
ATOM 3394 C C . PHE A 1 427 ? -7.121 -22.839 58.868 1.00 70.38 427 PHE A C 1
ATOM 3396 O O . PHE A 1 427 ? -6.313 -23.490 58.211 1.00 70.38 427 PHE A O 1
ATOM 3403 N N . ARG A 1 428 ? -7.315 -23.073 60.175 1.00 70.12 428 ARG A N 1
ATOM 3404 C CA . ARG A 1 428 ? -6.617 -24.135 60.922 1.00 70.12 428 ARG A CA 1
ATOM 3405 C C . ARG A 1 428 ? -7.009 -25.540 60.453 1.00 70.12 428 ARG A C 1
ATOM 3407 O O . ARG A 1 428 ? -6.148 -26.412 60.380 1.00 70.12 428 ARG A O 1
ATOM 3414 N N . MET A 1 429 ? -8.287 -25.763 60.152 1.00 66.19 429 MET A N 1
ATOM 3415 C CA . MET A 1 429 ? -8.835 -27.075 59.781 1.00 66.19 429 MET A CA 1
ATOM 3416 C C . MET A 1 429 ? -8.660 -27.410 58.293 1.00 66.19 429 MET A C 1
ATOM 3418 O O . MET A 1 429 ? -8.643 -28.588 57.930 1.00 66.19 429 MET A O 1
ATOM 3422 N N . ALA A 1 430 ? -8.499 -26.400 57.432 1.00 64.50 430 ALA A N 1
ATOM 3423 C CA . ALA A 1 430 ? -8.398 -26.575 55.984 1.00 64.50 430 ALA A CA 1
ATOM 3424 C C . ALA A 1 430 ? -7.310 -27.582 55.531 1.00 64.50 430 ALA A C 1
ATOM 3426 O O . ALA A 1 430 ? -7.637 -28.446 54.715 1.00 64.50 430 ALA A O 1
ATOM 3427 N N . PRO A 1 431 ? -6.070 -27.579 56.067 1.00 59.50 431 PRO A N 1
ATOM 3428 C CA . PRO A 1 431 ? -5.049 -28.559 55.679 1.00 59.50 431 PRO A CA 1
ATOM 3429 C C . PRO A 1 431 ? -5.406 -30.002 56.071 1.00 59.50 431 PRO A C 1
ATOM 3431 O O . PRO A 1 431 ? -5.149 -30.934 55.311 1.00 59.50 431 PRO A O 1
ATOM 3434 N N . TYR A 1 432 ? -6.046 -30.194 57.232 1.00 57.25 432 TYR A N 1
ATOM 3435 C CA . TYR A 1 432 ? -6.450 -31.516 57.729 1.00 57.25 432 TYR A CA 1
ATOM 3436 C C . TYR A 1 432 ? -7.571 -32.135 56.887 1.00 57.25 432 TYR A C 1
ATOM 3438 O O . TYR A 1 432 ? -7.561 -33.337 56.632 1.00 57.25 432 TYR A O 1
ATOM 3446 N N . GLN A 1 433 ? -8.510 -31.311 56.418 1.00 62.75 433 GLN A N 1
ATOM 3447 C CA . GLN A 1 433 ? -9.619 -31.742 55.561 1.00 62.75 433 GLN A CA 1
ATOM 3448 C C . GLN A 1 433 ? -9.164 -32.099 54.136 1.00 62.75 433 GLN A C 1
ATOM 3450 O O . GLN A 1 433 ? -9.802 -32.908 53.471 1.00 62.75 433 GLN A O 1
ATOM 3455 N N . VAL A 1 434 ? -8.053 -31.523 53.661 1.00 58.19 434 VAL A N 1
ATOM 3456 C CA . VAL A 1 434 ? -7.458 -31.858 52.354 1.00 58.19 434 VAL A CA 1
ATOM 3457 C C . VAL A 1 434 ? -6.661 -33.169 52.411 1.00 58.19 434 VAL A C 1
ATOM 3459 O O . VAL A 1 434 ? -6.656 -33.922 51.440 1.00 58.19 434 VAL A O 1
ATOM 3462 N N . ALA A 1 435 ? -6.027 -33.480 53.546 1.00 49.12 435 ALA A N 1
ATOM 3463 C CA . ALA A 1 435 ? -5.216 -34.688 53.727 1.00 49.12 435 ALA A CA 1
ATOM 3464 C C . ALA A 1 435 ? -6.030 -35.972 53.991 1.00 49.12 435 ALA A C 1
ATOM 3466 O O . ALA A 1 435 ? -5.466 -37.064 53.942 1.00 49.12 435 ALA A O 1
ATOM 3467 N N . ASN A 1 436 ? -7.334 -35.864 54.275 1.00 43.41 436 ASN A N 1
ATOM 3468 C CA . ASN A 1 436 ? -8.163 -36.992 54.703 1.00 43.41 436 ASN A CA 1
ATOM 3469 C C . ASN A 1 436 ? -9.453 -37.111 53.855 1.00 43.41 436 ASN A C 1
ATOM 3471 O O . ASN A 1 436 ? -10.525 -36.685 54.285 1.00 43.41 436 ASN A O 1
ATOM 3475 N N . PRO A 1 437 ? -9.388 -37.698 52.642 1.00 44.78 437 PRO A N 1
ATOM 3476 C CA . PRO A 1 437 ? -10.536 -37.798 51.729 1.00 44.78 437 PRO A CA 1
ATOM 3477 C C . PRO A 1 437 ? -11.672 -38.709 52.239 1.00 44.78 437 PRO A C 1
ATOM 3479 O O . PRO A 1 437 ? -12.755 -38.734 51.658 1.00 44.78 437 PRO A O 1
ATOM 3482 N N . GLY A 1 438 ? -11.460 -39.436 53.344 1.00 38.00 438 GLY A N 1
ATOM 3483 C CA . GLY A 1 438 ? -12.434 -40.352 53.946 1.00 38.00 438 GLY A CA 1
ATOM 3484 C C . GLY A 1 438 ? -13.670 -39.693 54.573 1.00 38.00 438 GLY A C 1
ATOM 3485 O O . GLY A 1 438 ? -14.570 -40.407 55.002 1.00 38.00 438 GLY A O 1
ATOM 3486 N N . PHE A 1 439 ? -13.750 -38.358 54.620 1.00 39.66 439 PHE A N 1
ATOM 3487 C CA . PHE A 1 439 ? -14.863 -37.642 55.257 1.00 39.66 439 PHE A CA 1
ATOM 3488 C C . PHE A 1 439 ? -16.009 -37.233 54.305 1.00 39.66 439 PHE A C 1
ATOM 3490 O O . PHE A 1 439 ? -17.007 -36.688 54.771 1.00 39.66 439 PHE A O 1
ATOM 3497 N N . GLN A 1 440 ? -15.927 -37.516 52.994 1.00 40.09 440 GLN A N 1
ATOM 3498 C CA . GLN A 1 440 ? -16.993 -37.184 52.025 1.00 40.09 440 GLN A CA 1
ATOM 3499 C C . GLN A 1 440 ? -17.233 -38.262 50.945 1.00 40.09 440 GLN A C 1
ATOM 3501 O O . GLN A 1 440 ? -17.220 -37.992 49.748 1.00 40.09 440 GLN A O 1
ATOM 3506 N N . LEU A 1 441 ? -17.552 -39.486 51.372 1.00 33.72 441 LEU A N 1
ATOM 3507 C CA . LEU A 1 441 ? -18.377 -40.426 50.590 1.00 33.72 441 LEU A CA 1
ATOM 3508 C C . LEU A 1 441 ? -19.557 -40.944 51.434 1.00 33.72 441 LEU A C 1
ATOM 3510 O O . LEU A 1 441 ? -19.927 -42.110 51.379 1.00 33.72 441 LEU A O 1
ATOM 3514 N N . LEU A 1 442 ? -20.187 -40.071 52.220 1.00 31.41 442 LEU A N 1
ATOM 3515 C CA . LEU A 1 442 ? -21.530 -40.327 52.745 1.00 31.41 442 LEU A CA 1
ATOM 3516 C C . LEU A 1 442 ? -22.536 -39.842 51.697 1.00 31.41 442 LEU A C 1
ATOM 3518 O O . LEU A 1 442 ? -22.954 -38.690 51.726 1.00 31.41 442 LEU A O 1
ATOM 3522 N N . GLY A 1 443 ? -22.872 -40.702 50.727 1.00 31.34 443 GLY A N 1
ATOM 3523 C CA . GLY A 1 443 ? -23.974 -40.401 49.803 1.00 31.34 443 GLY A CA 1
ATOM 3524 C C . GLY A 1 443 ? -23.945 -40.984 48.390 1.00 31.34 443 GLY A C 1
ATOM 3525 O O . GLY A 1 443 ? -24.730 -40.525 47.565 1.00 31.34 443 GLY A O 1
ATOM 3526 N N . ARG A 1 444 ? -23.113 -41.981 48.060 1.00 28.36 444 ARG A N 1
ATOM 3527 C CA . ARG A 1 444 ? -23.363 -42.798 46.857 1.00 28.36 444 ARG A CA 1
ATOM 3528 C C . ARG A 1 444 ? -23.749 -44.208 47.263 1.00 28.36 444 ARG A C 1
ATOM 3530 O O . ARG A 1 444 ? -22.899 -45.024 47.599 1.00 28.36 444 ARG A O 1
ATOM 3537 N N . HIS A 1 445 ? -25.055 -44.465 47.205 1.00 27.25 445 HIS A N 1
ATOM 3538 C CA . HIS A 1 445 ? -25.574 -45.810 47.027 1.00 27.25 445 HIS A CA 1
ATOM 3539 C C . HIS A 1 445 ? -24.822 -46.468 45.870 1.00 27.25 445 HIS A C 1
ATOM 3541 O O . HIS A 1 445 ? -24.738 -45.933 44.764 1.00 27.25 445 HIS A O 1
ATOM 3547 N N . THR A 1 446 ? -24.248 -47.623 46.166 1.00 30.11 446 THR A N 1
ATOM 3548 C CA . THR A 1 446 ? -23.758 -48.577 45.189 1.00 30.11 446 THR A CA 1
ATOM 3549 C C . THR A 1 446 ? -24.902 -48.946 44.248 1.00 30.11 446 THR A C 1
ATOM 3551 O O . THR A 1 446 ? -25.911 -49.507 44.667 1.00 30.11 446 THR A O 1
ATOM 3554 N N . CYS A 1 447 ? -24.744 -48.649 42.963 1.00 25.17 447 CYS A N 1
ATOM 3555 C CA . CYS A 1 447 ? -25.404 -49.405 41.909 1.00 25.17 447 CYS A CA 1
ATOM 3556 C C . CYS A 1 447 ? -24.320 -49.924 40.974 1.00 25.17 447 CYS A C 1
ATOM 3558 O O . CYS A 1 447 ? -23.664 -49.183 40.247 1.00 25.17 447 CYS A O 1
ATOM 3560 N N . SER A 1 448 ? -24.097 -51.221 41.134 1.00 27.14 448 SER A N 1
ATOM 3561 C CA . SER A 1 448 ? -23.392 -52.146 40.264 1.00 27.14 448 SER A CA 1
ATOM 3562 C C . SER A 1 448 ? -24.085 -52.293 38.904 1.00 27.14 448 SER A C 1
ATOM 3564 O O . SER A 1 448 ? -25.314 -52.256 38.855 1.00 27.14 448 SER A O 1
ATOM 3566 N N . HIS A 1 449 ? -23.282 -52.614 37.878 1.00 26.81 449 HIS A N 1
ATOM 3567 C CA . HIS A 1 449 ? -23.643 -52.968 36.489 1.00 26.81 449 HIS A CA 1
ATOM 3568 C C . HIS A 1 449 ? -23.977 -51.756 35.596 1.00 26.81 449 HIS A C 1
ATOM 3570 O O . HIS A 1 449 ? -24.755 -50.905 36.001 1.00 26.81 449 HIS A O 1
ATOM 3576 N N . PHE A 1 450 ? -23.448 -51.569 34.385 1.00 30.25 450 PHE A N 1
ATOM 3577 C CA . PHE A 1 450 ? -22.677 -52.376 33.431 1.00 30.25 450 PHE A CA 1
ATOM 3578 C C . PHE A 1 450 ? -21.603 -51.497 32.774 1.00 30.25 450 PHE A C 1
ATOM 3580 O O . PHE A 1 450 ? -21.832 -50.266 32.710 1.00 30.25 450 PHE A O 1
#

Secondary structure (DSSP, 8-state):
---GGGS--TTS---HHHHHHHHHHHHHHHHHHHHHHHHHHHHHHHH--GGGHHHHHHHHHHHHHHHHHHHIIIIII-EEEETTTTEEEE-SGGGGGT--HHHHHHHHHHHHHHHHHHHHHHHHHHHHHHS-TTSTT---HHHHHHHHHHHHHHHHHHHHHHHHHHHS----TTS-GGGTTTTT-TT-EE--HHHHHHHHHHHHHHHHHHHHHHHHHHHHHHHHHHHTTTTS-HHHHHHHHHHHHHHHHHHHHHHHHHHHHHHHHHHHHHH--GGGTTHHHHHHHHHHHHHHHHHHHHHHHSHHHHHHHHHHHHHH-TTTTT-------PPPSS-------BPPPB--TTTTTSPPB-BBSS----TTB-TT-BB--TTTSTTT--TT--HHHHHHHHHHHHHS--STT-S-HHHHHHHHH-HHHHHHHHHHHHH-GGGS-SS-------

Sequence (450 aa):
MSDFSFFVDTSREIPLDTNSGMFSVMEWVTVVGAVVNLFGLFVIVFHTPSSMKTYGRALSAYQVISLLADGLVGSGLAPYLIFPVPGGLPVGWMWQFGLTTQLQIFLGFVFIGHMVTLIVTMFVVRHQTIMPGDNILKMRPSIRLGFYSFMQVWPYLHFGIMFFFVFSNDDQPKKYPIFRQFILVPRFYAFSDEAGILILINVSVWVVIVVVIVGGAILTSFYILESRRDQISVRTFKLQRKWIHKCILQVSIPMITILTPILGGVYIFVTKTVAMFGLIPTAELILSLHGSLSTTVTLMLYRPYYAYVEQIELAEFPKLNSCYYKVLAEPPPTNTCFHAEVAPVKIPAEYPFAPPVVTITKYIHHPAVALTGEVNLPCLDPKNWKPTITLKEVLGEVALRIAEPNQQDAVRPELANALAKDRKDFFRMAPYQVANPGFQLLGRHTCSHF